Protein AF-0000000073406152 (afdb_homodimer)

Structure (mmCIF, N/CA/C/O backbone):
data_AF-0000000073406152-model_v1
#
loop_
_entity.id
_entity.type
_entity.pdbx_description
1 polymer 'Alcohol dehydrogenase'
#
loop_
_atom_site.group_PDB
_atom_site.id
_atom_site.type_symbol
_atom_site.label_atom_id
_atom_site.label_alt_id
_atom_site.label_comp_id
_atom_site.label_asym_id
_atom_site.label_entity_id
_atom_site.label_seq_id
_atom_site.pdbx_PDB_ins_code
_atom_site.Cartn_x
_atom_site.Cartn_y
_atom_site.Cartn_z
_atom_site.occupancy
_atom_site.B_iso_or_equiv
_atom_site.auth_seq_id
_atom_site.auth_comp_id
_atom_site.auth_asym_id
_atom_site.auth_atom_id
_atom_site.pdbx_PDB_model_num
ATOM 1 N N . MET A 1 1 ? -6.598 -43.438 -14.047 1 97.31 1 MET A N 1
ATOM 2 C CA . MET A 1 1 ? -5.398 -42.688 -14.422 1 97.31 1 MET A CA 1
ATOM 3 C C . MET A 1 1 ? -4.395 -42.656 -13.273 1 97.31 1 MET A C 1
ATOM 5 O O . MET A 1 1 ? -4.762 -42.875 -12.117 1 97.31 1 MET A O 1
ATOM 9 N N . LYS A 1 2 ? -3.135 -42.5 -13.609 1 98.44 2 LYS A N 1
ATOM 10 C CA . LYS A 1 2 ? -2.113 -42.344 -12.578 1 98.44 2 LYS A CA 1
ATOM 11 C C . LYS A 1 2 ? -2.129 -40.906 -12.016 1 98.44 2 LYS A C 1
ATOM 13 O O . LYS A 1 2 ? -2.311 -39.938 -12.758 1 98.44 2 LYS A O 1
ATOM 18 N N . ALA A 1 3 ? -1.96 -40.812 -10.703 1 98.69 3 ALA A N 1
ATOM 19 C CA . ALA A 1 3 ? -1.92 -39.5 -10.047 1 98.69 3 ALA A CA 1
ATOM 20 C C . ALA A 1 3 ? -1.21 -39.594 -8.695 1 98.69 3 ALA A C 1
ATOM 22 O O . ALA A 1 3 ? -0.933 -40.688 -8.203 1 98.69 3 ALA A O 1
ATOM 23 N N . LEU A 1 4 ? -0.793 -38.531 -8.172 1 98.69 4 LEU A N 1
ATOM 24 C CA . LEU A 1 4 ? -0.465 -38.344 -6.762 1 98.69 4 LEU A CA 1
ATOM 25 C C . LEU A 1 4 ? -1.686 -37.906 -5.969 1 98.69 4 LEU A C 1
ATOM 27 O O . LEU A 1 4 ? -2.348 -36.938 -6.344 1 98.69 4 LEU A O 1
ATOM 31 N N . PHE A 1 5 ? -2.029 -38.594 -4.957 1 98.62 5 PHE A N 1
ATOM 32 C CA . PHE A 1 5 ? -3.205 -38.188 -4.191 1 98.62 5 PHE A CA 1
ATOM 33 C C . PHE A 1 5 ? -3.064 -38.594 -2.73 1 98.62 5 PHE A C 1
ATOM 35 O O . PHE A 1 5 ? -2.193 -39.406 -2.389 1 98.62 5 PHE A O 1
ATOM 42 N N . PHE A 1 6 ? -3.779 -38 -1.855 1 98.5 6 PHE A N 1
ATOM 43 C CA . PHE A 1 6 ? -3.783 -38.281 -0.427 1 98.5 6 PHE A CA 1
ATOM 44 C C . PHE A 1 6 ? -5.195 -38.188 0.142 1 98.5 6 PHE A C 1
ATOM 46 O O . PHE A 1 6 ? -6.051 -37.5 -0.425 1 98.5 6 PHE A O 1
ATOM 53 N N . GLU A 1 7 ? -5.441 -38.875 1.197 1 97.75 7 GLU A N 1
ATOM 54 C CA . GLU A 1 7 ? -6.723 -38.875 1.892 1 97.75 7 GLU A CA 1
ATOM 55 C C . GLU A 1 7 ? -6.621 -38.125 3.223 1 97.75 7 GLU A C 1
ATOM 57 O O . GLU A 1 7 ? -7.633 -37.688 3.775 1 97.75 7 GLU A O 1
ATOM 62 N N . LYS A 1 8 ? -5.422 -38.125 3.691 1 97.75 8 LYS A N 1
ATOM 63 C CA . LYS A 1 8 ? -5.082 -37.406 4.922 1 97.75 8 LYS A CA 1
ATOM 64 C C . LYS A 1 8 ? -3.832 -36.562 4.738 1 97.75 8 LYS A C 1
ATOM 66 O O . LYS A 1 8 ? -2.877 -36.969 4.082 1 97.75 8 LYS A O 1
ATOM 71 N N . SER A 1 9 ? -3.877 -35.469 5.402 1 98 9 SER A N 1
ATOM 72 C CA . SER A 1 9 ? -2.74 -34.562 5.27 1 98 9 SER A CA 1
ATOM 73 C C . SER A 1 9 ? -1.444 -35.219 5.711 1 98 9 SER A C 1
ATOM 75 O O . SER A 1 9 ? -1.456 -36.094 6.574 1 98 9 SER A O 1
ATOM 77 N N . GLY A 1 10 ? -0.351 -34.688 5.125 1 98.19 10 GLY A N 1
ATOM 78 C CA . GLY A 1 10 ? 0.975 -35.188 5.438 1 98.19 10 GLY A CA 1
ATOM 79 C C . GLY A 1 10 ? 1.69 -35.781 4.234 1 98.19 10 GLY A C 1
ATOM 80 O O . GLY A 1 10 ? 1.137 -36.625 3.527 1 98.19 10 GLY A O 1
ATOM 81 N N . LEU A 1 11 ? 2.879 -35.438 4.09 1 97.5 11 LEU A N 1
ATOM 82 C CA . LEU A 1 11 ? 3.664 -35.844 2.936 1 97.5 11 LEU A CA 1
ATOM 83 C C . LEU A 1 11 ? 3.762 -37.375 2.885 1 97.5 11 LEU A C 1
ATOM 85 O O . LEU A 1 11 ? 3.76 -37.969 1.802 1 97.5 11 LEU A O 1
ATOM 89 N N . ASN A 1 12 ? 3.818 -37.969 4.008 1 97.19 12 ASN A N 1
ATOM 90 C CA . ASN A 1 12 ? 3.934 -39.406 4.078 1 97.19 12 ASN A CA 1
ATOM 91 C C . ASN A 1 12 ? 2.67 -40.094 3.57 1 97.19 12 ASN A C 1
ATOM 93 O O . ASN A 1 12 ? 2.693 -41.281 3.244 1 97.19 12 ASN A O 1
ATOM 97 N N . ASN A 1 13 ? 1.583 -39.406 3.531 1 98.06 13 ASN A N 1
ATOM 98 C CA . ASN A 1 13 ? 0.303 -39.969 3.104 1 98.06 13 ASN A CA 1
ATOM 99 C C . ASN A 1 13 ? 0.076 -39.75 1.608 1 98.06 13 ASN A C 1
ATOM 101 O O . ASN A 1 13 ? -0.92 -40.25 1.06 1 98.06 13 ASN A O 1
ATOM 105 N N . LEU A 1 14 ? 0.935 -39.031 0.969 1 98.31 14 LEU A N 1
ATOM 106 C CA . LEU A 1 14 ? 0.829 -38.844 -0.472 1 98.31 14 LEU A CA 1
ATOM 107 C C . LEU A 1 14 ? 1.196 -40.125 -1.224 1 98.31 14 LEU A C 1
ATOM 109 O O . LEU A 1 14 ? 2.293 -40.656 -1.047 1 98.31 14 LEU A O 1
ATOM 113 N N . LYS A 1 15 ? 0.321 -40.562 -2.043 1 97.38 15 LYS A N 1
ATOM 114 C CA . LYS A 1 15 ? 0.505 -41.844 -2.734 1 97.38 15 LYS A CA 1
ATOM 115 C C . LYS A 1 15 ? 0.462 -41.656 -4.246 1 97.38 15 LYS A C 1
ATOM 117 O O . LYS A 1 15 ? -0.242 -40.781 -4.754 1 97.38 15 LYS A O 1
ATOM 122 N N . PHE A 1 16 ? 1.221 -42.469 -4.879 1 98.19 16 PHE A N 1
ATOM 123 C CA . PHE A 1 16 ? 1.144 -42.625 -6.324 1 98.19 16 PHE A CA 1
ATOM 124 C C . PHE A 1 16 ? 0.333 -43.875 -6.691 1 98.19 16 PHE A C 1
ATOM 126 O O . PHE A 1 16 ? 0.602 -44.969 -6.191 1 98.19 16 PHE A O 1
ATOM 133 N N . GLY A 1 17 ? -0.627 -43.656 -7.574 1 98.06 17 GLY A N 1
ATOM 134 C CA . GLY A 1 17 ? -1.438 -44.812 -7.949 1 98.06 17 GLY A CA 1
ATOM 135 C C . GLY A 1 17 ? -2.545 -44.469 -8.93 1 98.06 17 GLY A C 1
ATOM 136 O O . GLY A 1 17 ? -2.51 -43.406 -9.57 1 98.06 17 GLY A O 1
ATOM 137 N N . ASP A 1 18 ? -3.42 -45.438 -9.023 1 98.12 18 ASP A N 1
ATOM 138 C CA . ASP A 1 18 ? -4.523 -45.281 -9.969 1 98.12 18 ASP A CA 1
ATOM 139 C C . ASP A 1 18 ? -5.719 -44.594 -9.312 1 98.12 18 ASP A C 1
ATOM 141 O O . ASP A 1 18 ? -6.066 -44.906 -8.172 1 98.12 18 ASP A O 1
ATOM 145 N N . ILE A 1 19 ? -6.246 -43.688 -9.922 1 96.62 19 ILE A N 1
ATOM 146 C CA . ILE A 1 19 ? -7.496 -43.062 -9.516 1 96.62 19 ILE A CA 1
ATOM 147 C C . ILE A 1 19 ? -8.406 -42.875 -10.727 1 96.62 19 ILE A C 1
ATOM 149 O O . ILE A 1 19 ? -7.953 -43 -11.867 1 96.62 19 ILE A O 1
ATOM 153 N N . LYS A 1 20 ? -9.672 -42.625 -10.484 1 95.88 20 LYS A N 1
ATOM 154 C CA . LYS A 1 20 ? -10.648 -42.469 -11.555 1 95.88 20 LYS A CA 1
ATOM 155 C C . LYS A 1 20 ? -10.312 -41.25 -12.43 1 95.88 20 LYS A C 1
ATOM 157 O O . LYS A 1 20 ? -9.969 -40.188 -11.922 1 95.88 20 LYS A O 1
ATOM 162 N N . GLU A 1 21 ? -10.32 -41.469 -13.711 1 96.56 21 GLU A N 1
ATOM 163 C CA . GLU A 1 21 ? -10.141 -40.375 -14.641 1 96.56 21 GLU A CA 1
ATOM 164 C C . GLU A 1 21 ? -11.273 -39.344 -14.516 1 96.56 21 GLU A C 1
ATOM 166 O O . GLU A 1 21 ? -12.438 -39.719 -14.352 1 96.56 21 GLU A O 1
ATOM 171 N N . PRO A 1 22 ? -10.969 -38.125 -14.633 1 97 22 PRO A N 1
ATOM 172 C CA . PRO A 1 22 ? -12.047 -37.125 -14.523 1 97 22 PRO A CA 1
ATOM 173 C C . PRO A 1 22 ? -12.953 -37.094 -15.75 1 97 22 PRO A C 1
ATOM 175 O O . PRO A 1 22 ? -12.516 -37.438 -16.859 1 97 22 PRO A O 1
ATOM 178 N N . GLU A 1 23 ? -14.141 -36.75 -15.484 1 96.19 23 GLU A N 1
ATOM 179 C CA . GLU A 1 23 ? -15.117 -36.531 -16.547 1 96.19 23 GLU A CA 1
ATOM 180 C C . GLU A 1 23 ? -15.25 -35.062 -16.891 1 96.19 23 GLU A C 1
ATOM 182 O O . GLU A 1 23 ? -14.93 -34.188 -16.078 1 96.19 23 GLU A O 1
ATOM 187 N N . ILE A 1 24 ? -15.68 -34.812 -18.109 1 97.81 24 ILE A N 1
ATOM 188 C CA . ILE A 1 24 ? -15.82 -33.406 -18.531 1 97.81 24 ILE A CA 1
ATOM 189 C C . ILE A 1 24 ? -17.281 -33.125 -18.891 1 97.81 24 ILE A C 1
ATOM 191 O O . ILE A 1 24 ? -17.969 -34 -19.422 1 97.81 24 ILE A O 1
ATOM 195 N N . GLY A 1 25 ? -17.719 -31.984 -18.5 1 98 25 GLY A N 1
ATOM 196 C CA . GLY A 1 25 ? -19.016 -31.484 -18.922 1 98 25 GLY A CA 1
ATOM 197 C C . GLY A 1 25 ? -18.969 -30.766 -20.266 1 98 25 GLY A C 1
ATOM 198 O O . GLY A 1 25 ? -17.938 -30.766 -20.938 1 98 25 GLY A O 1
ATOM 199 N N . ALA A 1 26 ? -20.062 -30.141 -20.625 1 98.5 26 ALA A N 1
ATOM 200 C CA . ALA A 1 26 ? -20.25 -29.562 -21.938 1 98.5 26 ALA A CA 1
ATOM 201 C C . ALA A 1 26 ? -19.312 -28.375 -22.156 1 98.5 26 ALA A C 1
ATOM 203 O O . ALA A 1 26 ? -19 -28.016 -23.297 1 98.5 26 ALA A O 1
ATOM 204 N N . HIS A 1 27 ? -18.859 -27.75 -21.125 1 98.5 27 HIS A N 1
ATOM 205 C CA . HIS A 1 27 ? -18.031 -26.547 -21.25 1 98.5 27 HIS A CA 1
ATOM 206 C C . HIS A 1 27 ? -16.609 -26.797 -20.734 1 98.5 27 HIS A C 1
ATOM 208 O O . HIS A 1 27 ? -15.859 -25.844 -20.5 1 98.5 27 HIS A O 1
ATOM 214 N N . ASP A 1 28 ? -16.25 -28.047 -20.547 1 98.69 28 ASP A N 1
ATOM 215 C CA . ASP A 1 28 ? -14.961 -28.438 -19.984 1 98.69 28 ASP A CA 1
ATOM 216 C C . ASP A 1 28 ? -14.039 -29.016 -21.047 1 98.69 28 ASP A C 1
ATOM 218 O O . ASP A 1 28 ? -14.492 -29.375 -22.141 1 98.69 28 ASP A O 1
ATOM 222 N N . VAL A 1 29 ? -12.82 -29.062 -20.703 1 98.88 29 VAL A N 1
ATOM 223 C CA . VAL A 1 29 ? -11.82 -29.734 -21.516 1 98.88 29 VAL A CA 1
ATOM 224 C C . VAL A 1 29 ? -11.062 -30.766 -20.672 1 98.88 29 VAL A C 1
ATOM 226 O O . VAL A 1 29 ? -10.969 -30.609 -19.438 1 98.88 29 VAL A O 1
ATOM 229 N N . LEU A 1 30 ? -10.586 -31.734 -21.297 1 98.81 30 LEU A N 1
ATOM 230 C CA . LEU A 1 30 ? -9.68 -32.688 -20.688 1 98.81 30 LEU A CA 1
ATOM 231 C C . LEU A 1 30 ? -8.258 -32.5 -21.188 1 98.81 30 LEU A C 1
ATOM 233 O O . LEU A 1 30 ? -8.023 -32.469 -22.406 1 98.81 30 LEU A O 1
ATOM 237 N N . ILE A 1 31 ? -7.395 -32.344 -20.297 1 98.88 31 ILE A N 1
ATOM 238 C CA . ILE A 1 31 ? -5.996 -32.094 -20.625 1 98.88 31 ILE A CA 1
ATOM 239 C C . ILE A 1 31 ? -5.156 -33.312 -20.266 1 98.88 31 ILE A C 1
ATOM 241 O O . ILE A 1 31 ? -5.301 -33.875 -19.172 1 98.88 31 ILE A O 1
ATOM 245 N N . ARG A 1 32 ? -4.367 -33.812 -21.156 1 98.88 32 ARG A N 1
ATOM 246 C CA . ARG A 1 32 ? -3.246 -34.688 -20.797 1 98.88 32 ARG A CA 1
ATOM 247 C C . ARG A 1 32 ? -2.078 -33.844 -20.266 1 98.88 32 ARG A C 1
ATOM 249 O O . ARG A 1 32 ? -1.429 -33.125 -21.016 1 98.88 32 ARG A O 1
ATOM 256 N N . VAL A 1 33 ? -1.885 -33.938 -18.969 1 98.94 33 VAL A N 1
ATOM 257 C CA . VAL A 1 33 ? -0.863 -33.094 -18.344 1 98.94 33 VAL A CA 1
ATOM 258 C C . VAL A 1 33 ? 0.522 -33.562 -18.797 1 98.94 33 VAL A C 1
ATOM 260 O O . VAL A 1 33 ? 0.847 -34.75 -18.734 1 98.94 33 VAL A O 1
ATOM 263 N N . LYS A 1 34 ? 1.25 -32.625 -19.312 1 98.81 34 LYS A N 1
ATOM 264 C CA . LYS A 1 34 ? 2.609 -32.938 -19.766 1 98.81 34 LYS A CA 1
ATOM 265 C C . LYS A 1 34 ? 3.625 -32.625 -18.656 1 98.81 34 LYS A C 1
ATOM 267 O O . LYS A 1 34 ? 4.516 -33.438 -18.391 1 98.81 34 LYS A O 1
ATOM 272 N N . MET A 1 35 ? 3.5 -31.516 -18.062 1 98.75 35 MET A N 1
ATOM 273 C CA . MET A 1 35 ? 4.418 -31.047 -17.016 1 98.75 35 MET A CA 1
ATOM 274 C C . MET A 1 35 ? 3.699 -30.156 -16.016 1 98.75 35 MET A C 1
ATOM 276 O O . MET A 1 35 ? 2.76 -29.438 -16.375 1 98.75 35 MET A O 1
ATOM 280 N N . ALA A 1 36 ? 4.098 -30.266 -14.781 1 98.56 36 ALA A N 1
ATOM 281 C CA . ALA A 1 36 ? 3.594 -29.422 -13.711 1 98.56 36 ALA A CA 1
ATOM 282 C C . ALA A 1 36 ? 4.742 -28.812 -12.898 1 98.56 36 ALA A C 1
ATOM 284 O O . ALA A 1 36 ? 5.758 -29.484 -12.672 1 98.56 36 ALA A O 1
ATOM 285 N N . GLY A 1 37 ? 4.609 -27.547 -12.609 1 98.12 37 GLY A N 1
ATOM 286 C CA . GLY A 1 37 ? 5.535 -26.984 -11.648 1 98.12 37 GLY A CA 1
ATOM 287 C C . GLY A 1 37 ? 5.23 -27.375 -10.219 1 98.12 37 GLY A C 1
ATOM 288 O O . GLY A 1 37 ? 4.105 -27.766 -9.898 1 98.12 37 GLY A O 1
ATOM 289 N N . VAL A 1 38 ? 6.266 -27.375 -9.414 1 98.44 38 VAL A N 1
ATOM 290 C CA . VAL A 1 38 ? 6.102 -27.609 -7.98 1 98.44 38 VAL A CA 1
ATOM 291 C C . VAL A 1 38 ? 6.293 -26.312 -7.211 1 98.44 38 VAL A C 1
ATOM 293 O O . VAL A 1 38 ? 7.336 -25.656 -7.328 1 98.44 38 VAL A O 1
ATOM 296 N N . ASN A 1 39 ? 5.316 -25.922 -6.469 1 97.5 39 ASN A N 1
ATOM 297 C CA . ASN A 1 39 ? 5.332 -24.672 -5.723 1 97.5 39 ASN A CA 1
ATOM 298 C C . ASN A 1 39 ? 5.164 -24.906 -4.223 1 97.5 39 ASN A C 1
ATOM 300 O O . ASN A 1 39 ? 4.684 -25.969 -3.811 1 97.5 39 ASN A O 1
ATOM 304 N N . PRO A 1 40 ? 5.52 -23.906 -3.4 1 96.12 40 PRO A N 1
ATOM 305 C CA . PRO A 1 40 ? 5.281 -24.031 -1.961 1 96.12 40 PRO A CA 1
ATOM 306 C C . PRO A 1 40 ? 3.816 -24.312 -1.628 1 96.12 40 PRO A C 1
ATOM 308 O O . PRO A 1 40 ? 3.529 -25.078 -0.703 1 96.12 40 PRO A O 1
ATOM 311 N N . ILE A 1 41 ? 2.889 -23.75 -2.354 1 96.31 41 ILE A N 1
ATOM 312 C CA . ILE A 1 41 ? 1.474 -23.984 -2.09 1 96.31 41 ILE A CA 1
ATOM 313 C C . ILE A 1 41 ? 1.163 -25.484 -2.223 1 96.31 41 ILE A C 1
ATOM 315 O O . ILE A 1 41 ? 0.324 -26.016 -1.492 1 96.31 41 ILE A O 1
ATOM 319 N N . ASP A 1 42 ? 1.817 -26.188 -3.107 1 98.25 42 ASP A N 1
ATOM 320 C CA . ASP A 1 42 ? 1.599 -27.625 -3.277 1 98.25 42 ASP A CA 1
ATOM 321 C C . ASP A 1 42 ? 2.018 -28.391 -2.029 1 98.25 42 ASP A C 1
ATOM 323 O O . ASP A 1 42 ? 1.313 -29.312 -1.594 1 98.25 42 ASP A O 1
ATOM 327 N N . TYR A 1 43 ? 3.193 -28 -1.513 1 97.44 43 TYR A N 1
ATOM 328 C CA . TYR A 1 43 ? 3.684 -28.609 -0.286 1 97.44 43 TYR A CA 1
ATOM 329 C C . TYR A 1 43 ? 2.699 -28.406 0.86 1 97.44 43 TYR A C 1
ATOM 331 O O . TYR A 1 43 ? 2.346 -29.359 1.562 1 97.44 43 TYR A O 1
ATOM 339 N N . PHE A 1 44 ? 2.219 -27.203 1.011 1 96.69 44 PHE A N 1
ATOM 340 C CA . PHE A 1 44 ? 1.357 -26.875 2.141 1 96.69 44 PHE A CA 1
ATOM 341 C C . PHE A 1 44 ? -0.024 -27.5 1.969 1 96.69 44 PHE A C 1
ATOM 343 O O . PHE A 1 44 ? -0.675 -27.859 2.951 1 96.69 44 PHE A O 1
ATOM 350 N N . VAL A 1 45 ? -0.498 -27.641 0.753 1 98 45 VAL A N 1
ATOM 351 C CA . VAL A 1 45 ? -1.74 -28.344 0.464 1 98 45 VAL A CA 1
ATOM 352 C C . VAL A 1 45 ? -1.662 -29.766 1.011 1 98 45 VAL A C 1
ATOM 354 O O . VAL A 1 45 ? -2.572 -30.219 1.71 1 98 45 VAL A O 1
ATOM 357 N N . VAL A 1 46 ? -0.597 -30.438 0.743 1 98.56 46 VAL A N 1
ATOM 358 C CA . VAL A 1 46 ? -0.438 -31.812 1.177 1 98.56 46 VAL A CA 1
ATOM 359 C C . VAL A 1 46 ? -0.238 -31.859 2.689 1 98.56 46 VAL A C 1
ATOM 361 O O . VAL A 1 46 ? -0.765 -32.75 3.365 1 98.56 46 VAL A O 1
ATOM 364 N N . GLU A 1 47 ? 0.469 -30.875 3.186 1 97.12 47 GLU A N 1
ATOM 365 C CA . GLU A 1 47 ? 0.883 -30.922 4.586 1 97.12 47 GLU A CA 1
ATOM 366 C C . GLU A 1 47 ? -0.252 -30.484 5.508 1 97.12 47 GLU A C 1
ATOM 368 O O . GLU A 1 47 ? -0.35 -30.969 6.641 1 97.12 47 GLU A O 1
ATOM 373 N N . GLY A 1 48 ? -1.073 -29.5 4.996 1 96.25 48 GLY A N 1
ATOM 374 C CA . GLY A 1 48 ? -1.972 -29.156 6.082 1 96.25 48 GLY A CA 1
ATOM 375 C C . GLY A 1 48 ? -3.076 -28.203 5.664 1 96.25 48 GLY A C 1
ATOM 376 O O . GLY A 1 48 ? -4.012 -27.953 6.426 1 96.25 48 GLY A O 1
ATOM 377 N N . ILE A 1 49 ? -3.062 -27.547 4.523 1 95.56 49 ILE A N 1
ATOM 378 C CA . ILE A 1 49 ? -4.16 -26.703 4.078 1 95.56 49 ILE A CA 1
ATOM 379 C C . ILE A 1 49 ? -5.426 -27.547 3.906 1 95.56 49 ILE A C 1
ATOM 381 O O . ILE A 1 49 ? -5.391 -28.609 3.303 1 95.56 49 ILE A O 1
ATOM 385 N N . PRO A 1 50 ? -6.508 -27.141 4.539 1 97.5 50 PRO A N 1
ATOM 386 C CA . PRO A 1 50 ? -7.75 -27.875 4.273 1 97.5 50 PRO A CA 1
ATOM 387 C C . PRO A 1 50 ? -8.109 -27.906 2.791 1 97.5 50 PRO A C 1
ATOM 389 O O . PRO A 1 50 ? -8.07 -26.859 2.121 1 97.5 50 PRO A O 1
ATOM 392 N N . VAL A 1 51 ? -8.453 -29.078 2.297 1 98.25 51 VAL A N 1
ATOM 393 C CA . VAL A 1 51 ? -8.688 -29.219 0.864 1 98.25 51 VAL A CA 1
ATOM 394 C C . VAL A 1 51 ? -9.969 -30.016 0.628 1 98.25 51 VAL A C 1
ATOM 396 O O . VAL A 1 51 ? -10.438 -30.734 1.523 1 98.25 51 VAL A O 1
ATOM 399 N N . LYS A 1 52 ? -10.609 -29.828 -0.411 1 97.44 52 LYS A N 1
ATOM 400 C CA . LYS A 1 52 ? -11.68 -30.656 -0.947 1 97.44 52 LYS A CA 1
ATOM 401 C C . LYS A 1 52 ? -11.562 -30.797 -2.463 1 97.44 52 LYS A C 1
ATOM 403 O O . LYS A 1 52 ? -11.086 -29.891 -3.141 1 97.44 52 LYS A O 1
ATOM 408 N N . PRO A 1 53 ? -11.938 -31.938 -3.053 1 97.44 53 PRO A N 1
ATOM 409 C CA . PRO A 1 53 ? -12.461 -33.156 -2.418 1 97.44 53 PRO A CA 1
ATOM 410 C C . PRO A 1 53 ? -11.359 -34.062 -1.906 1 97.44 53 PRO A C 1
ATOM 412 O O . PRO A 1 53 ? -10.172 -33.812 -2.125 1 97.44 53 PRO A O 1
ATOM 415 N N . LEU A 1 54 ? -11.75 -35.156 -1.226 1 97.12 54 LEU A N 1
ATOM 416 C CA . LEU A 1 54 ? -10.867 -36.25 -0.877 1 97.12 54 LEU A CA 1
ATOM 417 C C . LEU A 1 54 ? -11.312 -37.531 -1.563 1 97.12 54 LEU A C 1
ATOM 419 O O . LEU A 1 54 ? -12.516 -37.812 -1.683 1 97.12 54 LEU A O 1
ATOM 423 N N . PRO A 1 55 ? -10.469 -38.438 -1.923 1 97.81 55 PRO A N 1
ATOM 424 C CA . PRO A 1 55 ? -9.023 -38.219 -1.976 1 97.81 55 PRO A CA 1
ATOM 425 C C . PRO A 1 55 ? -8.656 -37 -2.828 1 97.81 55 PRO A C 1
ATOM 427 O O . PRO A 1 55 ? -9.391 -36.656 -3.754 1 97.81 55 PRO A O 1
ATOM 430 N N . HIS A 1 56 ? -7.516 -36.375 -2.455 1 98.62 56 HIS A N 1
ATOM 431 C CA . HIS A 1 56 ? -7.16 -35.094 -3.053 1 98.62 56 HIS A CA 1
ATOM 432 C C . HIS A 1 56 ? -5.898 -35.188 -3.898 1 98.62 56 HIS A C 1
ATOM 434 O O . HIS A 1 56 ? -4.918 -35.812 -3.479 1 98.62 56 HIS A O 1
ATOM 440 N N . ILE A 1 57 ? -5.949 -34.594 -5.109 1 98.81 57 ILE A N 1
ATOM 441 C CA . ILE A 1 57 ? -4.793 -34.5 -5.992 1 98.81 57 ILE A CA 1
ATOM 442 C C . ILE A 1 57 ? -4.211 -33.094 -5.918 1 98.81 57 ILE A C 1
ATOM 444 O O . ILE A 1 57 ? -4.871 -32.125 -6.297 1 98.81 57 ILE A O 1
ATOM 448 N N . PRO A 1 58 ? -2.955 -32.906 -5.414 1 98.69 58 PRO A N 1
ATOM 449 C CA . PRO A 1 58 ? -2.322 -31.578 -5.402 1 98.69 58 PRO A CA 1
ATOM 450 C C . PRO A 1 58 ? -1.785 -31.156 -6.773 1 98.69 58 PRO A C 1
ATOM 452 O O . PRO A 1 58 ? -1.928 -31.906 -7.742 1 98.69 58 PRO A O 1
ATOM 455 N N . GLY A 1 59 ? -1.214 -29.969 -6.855 1 98.69 59 GLY A N 1
ATOM 456 C CA . GLY A 1 59 ? -0.608 -29.438 -8.07 1 98.69 59 GLY A CA 1
ATOM 457 C C . GLY A 1 59 ? -1.354 -28.25 -8.648 1 98.69 59 GLY A C 1
ATOM 458 O O . GLY A 1 59 ? -2.305 -28.422 -9.414 1 98.69 59 GLY A O 1
ATOM 459 N N . ALA A 1 60 ? -0.842 -27.078 -8.461 1 98.44 60 ALA A N 1
ATOM 460 C CA . ALA A 1 60 ? -1.582 -25.859 -8.805 1 98.44 60 ALA A CA 1
ATOM 461 C C . ALA A 1 60 ? -1.118 -25.297 -10.141 1 98.44 60 ALA A C 1
ATOM 463 O O . ALA A 1 60 ? -1.745 -24.391 -10.688 1 98.44 60 ALA A O 1
ATOM 464 N N . GLU A 1 61 ? -0.105 -25.766 -10.641 1 98.19 61 GLU A N 1
ATOM 465 C CA . GLU A 1 61 ? 0.527 -25.219 -11.844 1 98.19 61 GLU A CA 1
ATOM 466 C C . GLU A 1 61 ? 0.606 -26.266 -12.953 1 98.19 61 GLU A C 1
ATOM 468 O O . GLU A 1 61 ? 1.412 -27.188 -12.875 1 98.19 61 GLU A O 1
ATOM 473 N N . ILE A 1 62 ? -0.209 -26.062 -14.078 1 98.62 62 ILE A N 1
ATOM 474 C CA . ILE A 1 62 ? -0.481 -27.172 -14.992 1 98.62 62 ILE A CA 1
ATOM 475 C C . ILE A 1 62 ? -0.208 -26.719 -16.438 1 98.62 62 ILE A C 1
ATOM 477 O O . ILE A 1 62 ? -0.667 -25.656 -16.859 1 98.62 62 ILE A O 1
ATOM 481 N N . TYR A 1 63 ? 0.538 -27.469 -17.172 1 98.81 63 TYR A N 1
ATOM 482 C CA . TYR A 1 63 ? 0.759 -27.391 -18.625 1 98.81 63 TYR A CA 1
ATOM 483 C C . TYR A 1 63 ? 0.476 -28.719 -19.297 1 98.81 63 TYR A C 1
ATOM 485 O O . TYR A 1 63 ? 0.849 -29.781 -18.766 1 98.81 63 TYR A O 1
ATOM 493 N N . GLY A 1 64 ? -0.234 -28.719 -20.422 1 98.88 64 GLY A N 1
ATOM 494 C CA . GLY A 1 64 ? -0.516 -29.984 -21.094 1 98.88 64 GLY A CA 1
ATOM 495 C C . GLY A 1 64 ? -1.143 -29.797 -22.469 1 98.88 64 GLY A C 1
ATOM 496 O O . GLY A 1 64 ? -0.986 -28.734 -23.078 1 98.88 64 GLY A O 1
ATOM 497 N N . GLU A 1 65 ? -1.698 -30.891 -22.891 1 98.88 65 GLU A N 1
ATOM 498 C CA . GLU A 1 65 ? -2.316 -30.938 -24.203 1 98.88 65 GLU A CA 1
ATOM 499 C C . GLU A 1 65 ? -3.789 -31.328 -24.109 1 98.88 65 GLU A C 1
ATOM 501 O O . GLU A 1 65 ? -4.148 -32.25 -23.375 1 98.88 65 GLU A O 1
ATOM 506 N N . ILE A 1 66 ? -4.633 -30.578 -24.922 1 98.88 66 ILE A N 1
ATOM 507 C CA . ILE A 1 66 ? -6.051 -30.922 -24.953 1 98.88 66 ILE A CA 1
ATOM 508 C C . ILE A 1 66 ? -6.23 -32.312 -25.609 1 98.88 66 ILE A C 1
ATOM 510 O O . ILE A 1 66 ? -5.672 -32.562 -26.672 1 98.88 66 ILE A O 1
ATOM 514 N N . VAL A 1 67 ? -7.008 -33.156 -24.969 1 98.69 67 VAL A N 1
ATOM 515 C CA . VAL A 1 67 ? -7.238 -34.469 -25.578 1 98.69 67 VAL A CA 1
ATOM 516 C C . VAL A 1 67 ? -8.727 -34.656 -25.859 1 98.69 67 VAL A C 1
ATOM 518 O O . VAL A 1 67 ? -9.109 -35.469 -26.719 1 98.69 67 VAL A O 1
ATOM 521 N N . LYS A 1 68 ? -9.586 -34.031 -25.078 1 98.69 68 LYS A N 1
ATOM 522 C CA . LYS A 1 68 ? -11.031 -34.031 -25.266 1 98.69 68 LYS A CA 1
ATOM 523 C C . LYS A 1 68 ? -11.656 -32.688 -24.906 1 98.69 68 LYS A C 1
ATOM 525 O O . LYS A 1 68 ? -11.156 -31.984 -24.031 1 98.69 68 LYS A O 1
ATOM 530 N N . VAL A 1 69 ? -12.719 -32.312 -25.641 1 98.75 69 VAL A N 1
ATOM 531 C CA . VAL A 1 69 ? -13.438 -31.094 -25.344 1 98.75 69 VAL A CA 1
ATOM 532 C C . VAL A 1 69 ? -14.93 -31.375 -25.219 1 98.75 69 VAL A C 1
ATOM 534 O O . VAL A 1 69 ? -15.453 -32.281 -25.875 1 98.75 69 VAL A O 1
ATOM 537 N N . GLY A 1 70 ? -15.57 -30.625 -24.344 1 98.56 70 GLY A N 1
ATOM 538 C CA . GLY A 1 70 ? -17.016 -30.703 -24.266 1 98.56 70 GLY A CA 1
ATOM 539 C C . GLY A 1 70 ? -17.719 -30.156 -25.5 1 98.56 70 GLY A C 1
ATOM 540 O O . GLY A 1 70 ? -17.109 -29.438 -26.297 1 98.56 70 GLY A O 1
ATOM 541 N N . GLU A 1 71 ? -19 -30.375 -25.547 1 98.19 71 GLU A N 1
ATOM 542 C CA . GLU A 1 71 ? -19.797 -30.109 -26.75 1 98.19 71 GLU A CA 1
ATOM 543 C C . GLU A 1 71 ? -19.859 -28.609 -27.031 1 98.19 71 GLU A C 1
ATOM 545 O O . GLU A 1 71 ? -19.969 -28.188 -28.188 1 98.19 71 GLU A O 1
ATOM 550 N N . HIS A 1 72 ? -19.688 -27.75 -26.047 1 98.44 72 HIS A N 1
ATOM 551 C CA . HIS A 1 72 ? -19.891 -26.312 -26.234 1 98.44 72 HIS A CA 1
ATOM 552 C C . HIS A 1 72 ? -18.547 -25.578 -26.25 1 98.44 72 HIS A C 1
ATOM 554 O O . HIS A 1 72 ? -18.516 -24.344 -26.344 1 98.44 72 HIS A O 1
ATOM 560 N N . VAL A 1 73 ? -17.469 -26.297 -26.188 1 98.56 73 VAL A N 1
ATOM 561 C CA . VAL A 1 73 ? -16.141 -25.688 -26.203 1 98.56 73 VAL A CA 1
ATOM 562 C C . VAL A 1 73 ? -15.797 -25.25 -27.625 1 98.56 73 VAL A C 1
ATOM 564 O O . VAL A 1 73 ? -16 -26 -28.578 1 98.56 73 VAL A O 1
ATOM 567 N N . LYS A 1 74 ? -15.266 -23.984 -27.75 1 96.88 74 LYS A N 1
ATOM 568 C CA . LYS A 1 74 ? -14.992 -23.453 -29.078 1 96.88 74 LYS A CA 1
ATOM 569 C C . LYS A 1 74 ? -13.57 -22.906 -29.172 1 96.88 74 LYS A C 1
ATOM 571 O O . LYS A 1 74 ? -13.008 -22.797 -30.266 1 96.88 74 LYS A O 1
ATOM 576 N N . SER A 1 75 ? -12.977 -22.594 -28.109 1 97.06 75 SER A N 1
ATOM 577 C CA . SER A 1 75 ? -11.742 -21.812 -28.109 1 97.06 75 SER A CA 1
ATOM 578 C C . SER A 1 75 ? -10.516 -22.703 -28.297 1 97.06 75 SER A C 1
ATOM 580 O O . SER A 1 75 ? -9.445 -22.219 -28.656 1 97.06 75 SER A O 1
ATOM 582 N N . VAL A 1 76 ? -10.656 -24.047 -28.062 1 98.62 76 VAL A N 1
ATOM 583 C CA . VAL A 1 76 ? -9.539 -25 -28.172 1 98.62 76 VAL A CA 1
ATOM 584 C C . VAL A 1 76 ? -10.023 -26.297 -28.797 1 98.62 76 VAL A C 1
ATOM 586 O O . VAL A 1 76 ? -11.227 -26.547 -28.875 1 98.62 76 VAL A O 1
ATOM 589 N N . LYS A 1 77 ? -9.078 -27.141 -29.188 1 98.56 77 LYS A N 1
ATOM 590 C CA . LYS A 1 77 ? -9.336 -28.453 -29.75 1 98.56 77 LYS A CA 1
ATOM 591 C C . LYS A 1 77 ? -8.242 -29.438 -29.375 1 98.56 77 LYS A C 1
ATOM 593 O O . LYS A 1 77 ? -7.145 -29.047 -28.969 1 98.56 77 LYS A O 1
ATOM 598 N N . PRO A 1 78 ? -8.594 -30.75 -29.484 1 98.75 78 PRO A N 1
ATOM 599 C CA . PRO A 1 78 ? -7.562 -31.75 -29.219 1 98.75 78 PRO A CA 1
ATOM 600 C C . PRO A 1 78 ? -6.27 -31.484 -29.984 1 98.75 78 PRO A C 1
ATOM 602 O O . PRO A 1 78 ? -6.305 -31.141 -31.156 1 98.75 78 PRO A O 1
ATOM 605 N N . GLY A 1 79 ? -5.191 -31.562 -29.297 1 98.75 79 GLY A N 1
ATOM 606 C CA . GLY A 1 79 ? -3.893 -31.297 -29.906 1 98.75 79 GLY A CA 1
ATOM 607 C C . GLY A 1 79 ? -3.297 -29.969 -29.469 1 98.75 79 GLY A C 1
ATOM 608 O O . GLY A 1 79 ? -2.084 -29.766 -29.562 1 98.75 79 GLY A O 1
ATOM 609 N N . ASP A 1 80 ? -4.129 -29.031 -29.047 1 98.81 80 ASP A N 1
ATOM 610 C CA . ASP A 1 80 ? -3.641 -27.734 -28.594 1 98.81 80 ASP A CA 1
ATOM 611 C C . ASP A 1 80 ? -2.854 -27.859 -27.281 1 98.81 80 ASP A C 1
ATOM 613 O O . ASP A 1 80 ? -3.279 -28.562 -26.359 1 98.81 80 ASP A O 1
ATOM 617 N N . LYS A 1 81 ? -1.66 -27.25 -27.203 1 98.81 81 LYS A N 1
ATOM 618 C CA . LYS A 1 81 ? -0.926 -27.094 -25.953 1 98.81 81 LYS A CA 1
ATOM 619 C C . LYS A 1 81 ? -1.46 -25.922 -25.141 1 98.81 81 LYS A C 1
ATOM 621 O O . LYS A 1 81 ? -1.664 -24.828 -25.672 1 98.81 81 LYS A O 1
ATOM 626 N N . VAL A 1 82 ? -1.702 -26.172 -23.812 1 98.94 82 VAL A N 1
ATOM 627 C CA . VAL A 1 82 ? -2.379 -25.141 -23.031 1 98.94 82 VAL A CA 1
ATOM 628 C C . VAL A 1 82 ? -1.785 -25.094 -21.625 1 98.94 82 VAL A C 1
ATOM 630 O O . VAL A 1 82 ? -1.192 -26.062 -21.156 1 98.94 82 VAL A O 1
ATOM 633 N N . VAL A 1 83 ? -1.856 -23.922 -21.047 1 98.94 83 VAL A N 1
ATOM 634 C CA . VAL A 1 83 ? -1.656 -23.734 -19.609 1 98.94 83 VAL A CA 1
ATOM 635 C C . VAL A 1 83 ? -2.988 -23.406 -18.938 1 98.94 83 VAL A C 1
ATOM 637 O O . VAL A 1 83 ? -3.926 -22.953 -19.609 1 98.94 83 VAL A O 1
ATOM 640 N N . VAL A 1 84 ? -3.053 -23.656 -17.641 1 98.88 84 VAL A N 1
ATOM 641 C CA . VAL A 1 84 ? -4.309 -23.516 -16.906 1 98.88 84 VAL A CA 1
ATOM 642 C C . VAL A 1 84 ? -4.227 -22.312 -15.969 1 98.88 84 VAL A C 1
ATOM 644 O O . VAL A 1 84 ? -3.322 -22.234 -15.133 1 98.88 84 VAL A O 1
ATOM 647 N N . TYR A 1 85 ? -5.113 -21.359 -16.141 1 98.88 85 TYR A N 1
ATOM 648 C CA . TYR A 1 85 ? -5.309 -20.344 -15.109 1 98.88 85 TYR A CA 1
ATOM 649 C C . TYR A 1 85 ? -5.785 -20.984 -13.805 1 98.88 85 TYR A C 1
ATOM 651 O O . TYR A 1 85 ? -6.852 -21.609 -13.766 1 98.88 85 TYR A O 1
ATOM 659 N N . ASN A 1 86 ? -5.125 -20.875 -12.742 1 98.06 86 ASN A N 1
ATOM 660 C CA . ASN A 1 86 ? -5.242 -21.766 -11.594 1 98.06 86 ASN A CA 1
ATOM 661 C C . ASN A 1 86 ? -6.23 -21.234 -10.562 1 98.06 86 ASN A C 1
ATOM 663 O O . ASN A 1 86 ? -6.066 -21.453 -9.359 1 98.06 86 ASN A O 1
ATOM 667 N N . ARG A 1 87 ? -7.199 -20.453 -10.984 1 98.69 87 ARG A N 1
ATOM 668 C CA . ARG A 1 87 ? -8.242 -19.969 -10.078 1 98.69 87 ARG A CA 1
ATOM 669 C C . ARG A 1 87 ? -9.617 -20.422 -10.547 1 98.69 87 ARG A C 1
ATOM 671 O O . ARG A 1 87 ? -9.922 -20.391 -11.742 1 98.69 87 ARG A O 1
ATOM 678 N N . VAL A 1 88 ? -10.398 -20.875 -9.586 1 98.56 88 VAL A N 1
ATOM 679 C CA . VAL A 1 88 ? -11.828 -21.031 -9.805 1 98.56 88 VAL A CA 1
ATOM 680 C C . VAL A 1 88 ? -12.516 -19.672 -9.633 1 98.56 88 VAL A C 1
ATOM 682 O O . VAL A 1 88 ? -12.227 -18.938 -8.688 1 98.56 88 VAL A O 1
ATOM 685 N N . PHE A 1 89 ? -13.422 -19.312 -10.562 1 98.69 89 PHE A N 1
ATOM 686 C CA . PHE A 1 89 ? -14.094 -18.031 -10.484 1 98.69 89 PHE A CA 1
ATOM 687 C C . PHE A 1 89 ? -15.484 -18.109 -11.102 1 98.69 89 PHE A C 1
ATOM 689 O O . PHE A 1 89 ? -15.734 -18.922 -11.984 1 98.69 89 PHE A O 1
ATOM 696 N N . ASP A 1 90 ? -16.406 -17.25 -10.695 1 98.12 90 ASP A N 1
ATOM 697 C CA . ASP A 1 90 ? -17.797 -17.328 -11.117 1 98.12 90 ASP A CA 1
ATOM 698 C C . ASP A 1 90 ? -18.047 -16.469 -12.359 1 98.12 90 ASP A C 1
ATOM 700 O O . ASP A 1 90 ? -18.984 -16.719 -13.117 1 98.12 90 ASP A O 1
ATOM 704 N N . GLY A 1 91 ? -17.281 -15.461 -12.547 1 97.88 91 GLY A N 1
ATOM 705 C CA . GLY A 1 91 ? -17.422 -14.609 -13.719 1 97.88 91 GLY A CA 1
ATOM 706 C C . GLY A 1 91 ? -18.484 -13.539 -13.562 1 97.88 91 GLY A C 1
ATOM 707 O O . GLY A 1 91 ? -18.688 -12.719 -14.461 1 97.88 91 GLY A O 1
ATOM 708 N N . GLU A 1 92 ? -19.094 -13.461 -12.352 1 97.94 92 GLU A N 1
ATOM 709 C CA . GLU A 1 92 ? -20.25 -12.562 -12.25 1 97.94 92 GLU A CA 1
ATOM 710 C C . GLU A 1 92 ? -20.141 -11.656 -11.023 1 97.94 92 GLU A C 1
ATOM 712 O O . GLU A 1 92 ? -20.875 -10.68 -10.906 1 97.94 92 GLU A O 1
ATOM 717 N N . CYS A 1 93 ? -19.297 -11.977 -10.078 1 97.25 93 CYS A N 1
ATOM 718 C CA . CYS A 1 93 ? -19.156 -11.117 -8.906 1 97.25 93 CYS A CA 1
ATOM 719 C C . CYS A 1 93 ? -18.406 -9.836 -9.258 1 97.25 93 CYS A C 1
ATOM 721 O O . CYS A 1 93 ? -17.875 -9.703 -10.367 1 97.25 93 CYS A O 1
ATOM 723 N N . ASP A 1 94 ? -18.281 -8.891 -8.336 1 96.31 94 ASP A N 1
ATOM 724 C CA . ASP A 1 94 ? -17.688 -7.582 -8.578 1 96.31 94 ASP A CA 1
ATOM 725 C C . ASP A 1 94 ? -16.219 -7.715 -8.984 1 96.31 94 ASP A C 1
ATOM 727 O O . ASP A 1 94 ? -15.758 -7.012 -9.883 1 96.31 94 ASP A O 1
ATOM 731 N N . PHE A 1 95 ? -15.516 -8.641 -8.438 1 98.12 95 PHE A N 1
ATOM 732 C CA . PHE A 1 95 ? -14.102 -8.805 -8.742 1 98.12 95 PHE A CA 1
ATOM 733 C C . PHE A 1 95 ? -13.914 -9.461 -10.109 1 98.12 95 PHE A C 1
ATOM 735 O O . PHE A 1 95 ? -13.039 -9.062 -10.883 1 98.12 95 PHE A O 1
ATOM 742 N N . CYS A 1 96 ? -14.719 -10.422 -10.406 1 98.38 96 CYS A N 1
ATOM 743 C CA . CYS A 1 96 ? -14.641 -11.047 -11.727 1 98.38 96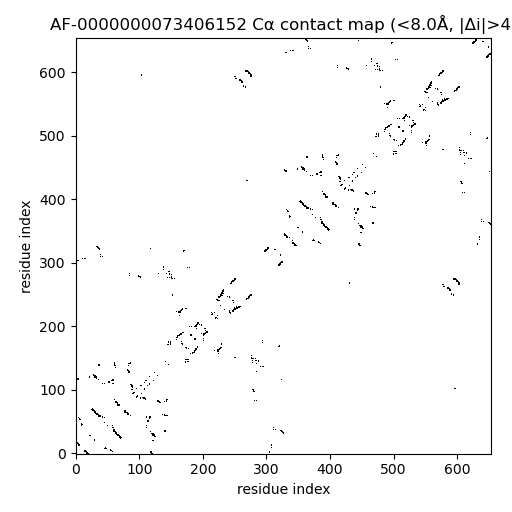 CYS A CA 1
ATOM 744 C C . CYS A 1 96 ? -14.969 -10.039 -12.82 1 98.38 96 CYS A C 1
ATOM 746 O O . CYS A 1 96 ? -14.281 -9.984 -13.844 1 98.38 96 CYS A O 1
ATOM 748 N N . LEU A 1 97 ? -15.969 -9.211 -12.57 1 97.75 97 LEU A N 1
ATOM 749 C CA . LEU A 1 97 ? -16.375 -8.227 -13.562 1 97.75 97 LEU A CA 1
ATOM 750 C C . LEU A 1 97 ? -15.305 -7.156 -13.75 1 97.75 97 LEU A C 1
ATOM 752 O O . LEU A 1 97 ? -15.258 -6.496 -14.789 1 97.75 97 LEU A O 1
ATOM 756 N N . ALA A 1 98 ? -14.445 -6.992 -12.758 1 97 98 ALA A N 1
ATOM 757 C CA . ALA A 1 98 ? -13.352 -6.023 -12.82 1 97 98 ALA A CA 1
ATOM 758 C C . ALA A 1 98 ? -12.086 -6.66 -13.375 1 97 98 ALA A C 1
ATOM 760 O O . ALA A 1 98 ? -11.023 -6.027 -13.398 1 97 98 ALA A O 1
ATOM 761 N N . GLY A 1 99 ? -12.133 -7.902 -13.781 1 98 99 GLY A N 1
ATOM 762 C CA . GLY A 1 99 ? -10.969 -8.594 -14.297 1 98 99 GLY A CA 1
ATOM 763 C C . GLY A 1 99 ? -10.023 -9.086 -13.211 1 98 99 GLY A C 1
ATOM 764 O O . GLY A 1 99 ? -8.844 -9.312 -13.469 1 98 99 GLY A O 1
ATOM 765 N N . MET A 1 100 ? -10.516 -9.156 -11.977 1 98.38 100 MET A N 1
ATOM 766 C CA . MET A 1 100 ? -9.719 -9.625 -10.844 1 98.38 100 MET A CA 1
ATOM 767 C C . MET A 1 100 ? -10.219 -10.984 -10.359 1 98.38 100 MET A C 1
ATOM 769 O O . MET A 1 100 ? -10.516 -11.156 -9.18 1 98.38 100 MET A O 1
ATOM 773 N N . GLU A 1 101 ? -10.172 -11.953 -11.227 1 98.5 101 GLU A N 1
ATOM 774 C CA . GLU A 1 101 ? -10.758 -13.273 -10.977 1 98.5 101 GLU A CA 1
ATOM 775 C C . GLU A 1 101 ? -10.062 -13.969 -9.812 1 98.5 101 GLU A C 1
ATOM 777 O O . GLU A 1 101 ? -10.672 -14.789 -9.117 1 98.5 101 GLU A O 1
ATOM 782 N N . MET A 1 102 ? -8.75 -13.586 -9.57 1 98.56 102 MET A N 1
ATOM 783 C CA . MET A 1 102 ? -8.016 -14.211 -8.469 1 98.56 102 MET A CA 1
ATOM 784 C C . MET A 1 102 ? -8.648 -13.867 -7.129 1 98.56 102 MET A C 1
ATOM 786 O O . MET A 1 102 ? -8.359 -14.5 -6.113 1 98.56 102 MET A O 1
ATOM 790 N N . LEU A 1 103 ? -9.57 -12.898 -7.121 1 98.69 103 LEU A N 1
ATOM 791 C CA . LEU A 1 103 ? -10.234 -12.469 -5.895 1 98.69 103 LEU A CA 1
ATOM 792 C C . LEU A 1 103 ? -11.719 -12.812 -5.93 1 98.69 103 LEU A C 1
ATOM 794 O O . LEU A 1 103 ? -12.508 -12.25 -5.172 1 98.69 103 LEU A O 1
ATOM 798 N N . CYS A 1 104 ? -12.141 -13.703 -6.785 1 98.62 104 CYS A N 1
ATOM 799 C CA . CYS A 1 104 ? -13.539 -14.078 -6.922 1 98.62 104 CYS A CA 1
ATOM 800 C C . CYS A 1 104 ? -14.156 -14.391 -5.559 1 98.62 104 CYS A C 1
ATOM 802 O O . CYS A 1 104 ? -13.578 -15.133 -4.766 1 98.62 104 CYS A O 1
ATOM 804 N N . ARG A 1 105 ? -15.32 -13.844 -5.328 1 97.62 105 ARG A N 1
ATOM 805 C CA . ARG A 1 105 ? -15.992 -14.008 -4.043 1 97.62 105 ARG A CA 1
ATOM 806 C C . ARG A 1 105 ? -16.469 -15.445 -3.854 1 97.62 105 ARG A C 1
ATOM 808 O O . ARG A 1 105 ? -16.688 -15.891 -2.725 1 97.62 105 ARG A O 1
ATOM 815 N N . ASN A 1 106 ? -16.625 -16.188 -4.914 1 97.88 106 ASN A N 1
ATOM 816 C CA . ASN A 1 106 ? -17.188 -17.531 -4.871 1 97.88 106 ASN A CA 1
ATOM 817 C C . ASN A 1 106 ? -16.188 -18.562 -5.391 1 97.88 106 ASN A C 1
ATOM 819 O O . ASN A 1 106 ? -16.578 -19.672 -5.789 1 97.88 106 ASN A O 1
ATOM 823 N N . GLY A 1 107 ? -14.953 -18.188 -5.477 1 98.06 107 GLY A N 1
ATOM 824 C CA . GLY A 1 107 ? -13.953 -19.062 -6.074 1 98.06 107 GLY A CA 1
ATOM 825 C C . GLY A 1 107 ? -12.883 -19.5 -5.094 1 98.06 107 GLY A C 1
ATOM 826 O O . GLY A 1 107 ? -13.164 -19.688 -3.906 1 98.06 107 GLY A O 1
ATOM 827 N N . GLY A 1 108 ? -11.766 -19.797 -5.645 1 97.94 108 GLY A N 1
ATOM 828 C CA . GLY A 1 108 ? -10.625 -20.297 -4.891 1 97.94 108 GLY A CA 1
ATOM 829 C C . GLY A 1 108 ? -9.508 -20.812 -5.773 1 97.94 108 GLY A C 1
ATOM 830 O O . GLY A 1 108 ? -9.523 -20.609 -6.988 1 97.94 108 GLY A O 1
ATOM 831 N N . ILE A 1 109 ? -8.57 -21.406 -5.152 1 98.25 109 ILE A N 1
ATOM 832 C CA . ILE A 1 109 ? -7.391 -21.891 -5.859 1 98.25 109 ILE A CA 1
ATOM 833 C C . ILE A 1 109 ? -7.625 -23.312 -6.336 1 98.25 109 ILE A C 1
ATOM 835 O O . ILE A 1 109 ? -8.086 -24.172 -5.57 1 98.25 109 ILE A O 1
ATOM 839 N N . ILE A 1 110 ? -7.395 -23.5 -7.621 1 98.31 110 ILE A N 1
ATOM 840 C CA . ILE A 1 110 ? -7.324 -24.875 -8.102 1 98.31 110 ILE A CA 1
ATOM 841 C C . ILE A 1 110 ? -6.266 -25.641 -7.316 1 98.31 110 ILE A C 1
ATOM 843 O O . ILE A 1 110 ? -5.195 -25.109 -7.016 1 98.31 110 ILE A O 1
ATOM 847 N N . SER A 1 111 ? -6.484 -26.906 -6.969 1 98.31 111 SER A N 1
ATOM 848 C CA . SER A 1 111 ? -5.641 -27.766 -6.148 1 98.31 111 SER A CA 1
ATOM 849 C C . SER A 1 111 ? -5.867 -27.516 -4.66 1 98.31 111 SER A C 1
ATOM 851 O O . SER A 1 111 ? -5.129 -28.031 -3.818 1 98.31 111 SER A O 1
ATOM 853 N N . VAL A 1 112 ? -6.758 -26.562 -4.297 1 98.44 112 VAL A N 1
ATOM 854 C CA . VAL A 1 112 ? -7.199 -26.391 -2.918 1 98.44 112 VAL A CA 1
ATOM 855 C C . VAL A 1 112 ? -8.688 -26.734 -2.807 1 98.44 112 VAL A C 1
ATOM 857 O O . VAL A 1 112 ? -9.07 -27.656 -2.08 1 98.44 112 VAL A O 1
ATOM 860 N N . ILE A 1 113 ? -9.477 -26.062 -3.674 1 98.31 113 ILE A N 1
ATOM 861 C CA . ILE A 1 113 ? -10.914 -26.297 -3.586 1 98.31 113 ILE A CA 1
ATOM 862 C C . ILE A 1 113 ? -11.359 -27.203 -4.727 1 98.31 113 ILE A C 1
ATOM 864 O O . ILE A 1 113 ? -12.562 -27.406 -4.941 1 98.31 113 ILE A O 1
ATOM 868 N N . THR A 1 114 ? -10.516 -27.656 -5.555 1 98.19 114 THR A N 1
ATOM 869 C CA . THR A 1 114 ? -10.633 -28.734 -6.531 1 98.19 114 THR A CA 1
ATOM 870 C C . THR A 1 114 ? -9.383 -29.609 -6.523 1 98.19 114 THR A C 1
ATOM 872 O O . THR A 1 114 ? -8.375 -29.266 -5.914 1 98.19 114 THR A O 1
ATOM 875 N N . ASN A 1 115 ? -9.469 -30.703 -7.211 1 98.19 115 ASN A N 1
ATOM 876 C CA . ASN A 1 115 ? -8.234 -31.438 -7.484 1 98.19 115 ASN A CA 1
ATOM 877 C C . ASN A 1 115 ? -7.297 -30.625 -8.383 1 98.19 115 ASN A C 1
ATOM 879 O O . ASN A 1 115 ? -7.723 -29.688 -9.047 1 98.19 115 ASN A O 1
ATOM 883 N N . GLY A 1 116 ? -5.984 -31.078 -8.336 1 98.38 116 GLY A N 1
ATOM 884 C CA . GLY A 1 116 ? -4.969 -30.375 -9.094 1 98.38 116 GLY A CA 1
ATOM 885 C C . GLY A 1 116 ? -4.352 -31.219 -10.195 1 98.38 116 GLY A C 1
ATOM 886 O O . GLY A 1 116 ? -4.973 -32.156 -10.68 1 98.38 116 GLY A O 1
ATOM 887 N N . GLY A 1 117 ? -3.197 -30.781 -10.609 1 98.12 117 GLY A N 1
ATOM 888 C CA . GLY A 1 117 ? -2.658 -31.25 -11.875 1 98.12 117 GLY A CA 1
ATOM 889 C C . GLY A 1 117 ? -1.61 -32.344 -11.711 1 98.12 117 GLY A C 1
ATOM 890 O O . GLY A 1 117 ? -0.998 -32.781 -12.695 1 98.12 117 GLY A O 1
ATOM 891 N N . PHE A 1 118 ? -1.312 -32.812 -10.484 1 98.81 118 PHE A N 1
ATOM 892 C CA . PHE A 1 118 ? -0.374 -33.938 -10.344 1 98.81 118 PHE A CA 1
ATOM 893 C C . PHE A 1 118 ? -1.032 -35.25 -10.719 1 98.81 118 PHE A C 1
ATOM 895 O O . PHE A 1 118 ? -1.112 -36.156 -9.906 1 98.81 118 PHE A O 1
ATOM 902 N N . SER A 1 119 ? -1.498 -35.312 -11.961 1 98.75 119 SER A N 1
ATOM 903 C CA . SER A 1 119 ? -2.223 -36.469 -12.523 1 98.75 119 SER A CA 1
ATOM 904 C C . SER A 1 119 ? -2.049 -36.531 -14.039 1 98.75 119 SER A C 1
ATOM 906 O O . SER A 1 119 ? -1.728 -35.5 -14.672 1 98.75 119 SER A O 1
ATOM 908 N N . GLU A 1 120 ? -2.277 -37.656 -14.625 1 98.81 120 GLU A N 1
ATOM 909 C CA . GLU A 1 120 ? -2.123 -37.812 -16.062 1 98.81 120 GLU A CA 1
ATOM 910 C C . GLU A 1 120 ? -3.115 -36.969 -16.828 1 98.81 120 GLU A C 1
ATOM 912 O O . GLU A 1 120 ? -2.775 -36.406 -17.875 1 98.81 120 GLU A O 1
ATOM 917 N N . TYR A 1 121 ? -4.324 -36.875 -16.281 1 98.81 121 TYR A N 1
ATOM 918 C CA . TYR A 1 121 ? -5.367 -36.062 -16.922 1 98.81 121 TYR A CA 1
ATOM 919 C C . TYR A 1 121 ? -5.969 -35.062 -15.945 1 98.81 121 TYR A C 1
ATOM 921 O O . TYR A 1 121 ? -6.031 -35.312 -14.742 1 98.81 121 TYR A O 1
ATOM 929 N N . PHE A 1 122 ? -6.402 -33.969 -16.453 1 98.75 122 PHE A N 1
ATOM 930 C CA . PHE A 1 122 ? -6.992 -32.906 -15.664 1 98.75 122 PHE A CA 1
ATOM 931 C C . PHE A 1 122 ? -8.164 -32.281 -16.406 1 98.75 122 PHE A C 1
ATOM 933 O O . PHE A 1 122 ? -8.039 -31.906 -17.578 1 98.75 122 PHE A O 1
ATOM 940 N N . ALA A 1 123 ? -9.289 -32.25 -15.766 1 98.75 123 ALA A N 1
ATOM 941 C CA . ALA A 1 123 ? -10.477 -31.609 -16.312 1 98.75 123 ALA A CA 1
ATOM 942 C C . ALA A 1 123 ? -10.648 -30.203 -15.75 1 98.75 123 ALA A C 1
ATOM 944 O O . ALA A 1 123 ? -10.523 -30 -14.547 1 98.75 123 ALA A O 1
ATOM 945 N N . VAL A 1 124 ? -10.938 -29.266 -16.625 1 98.69 124 VAL A N 1
ATOM 946 C CA . VAL A 1 124 ? -11.094 -27.875 -16.188 1 98.69 124 VAL A CA 1
ATOM 947 C C . VAL A 1 124 ? -12 -27.125 -17.172 1 98.69 124 VAL A C 1
ATOM 949 O O . VAL A 1 124 ? -12.055 -27.469 -18.359 1 98.69 124 VAL A O 1
ATOM 952 N N . PRO A 1 125 ? -12.742 -26.109 -16.688 1 98.56 125 PRO A N 1
ATOM 953 C CA . PRO A 1 125 ? -13.547 -25.312 -17.625 1 98.56 125 PRO A CA 1
ATOM 954 C C . PRO A 1 125 ? -12.719 -24.672 -18.719 1 98.56 125 PRO A C 1
ATOM 956 O O . PRO A 1 125 ? -11.586 -24.234 -18.484 1 98.56 125 PRO A O 1
ATOM 959 N N . GLU A 1 126 ? -13.289 -24.516 -19.875 1 98.31 126 GLU A N 1
ATOM 960 C CA . GLU A 1 126 ? -12.664 -23.906 -21.047 1 98.31 126 GLU A CA 1
ATOM 961 C C . GLU A 1 126 ? -12.133 -22.516 -20.734 1 98.31 126 GLU A C 1
ATOM 963 O O . GLU A 1 126 ? -11.086 -22.109 -21.25 1 98.31 126 GLU A O 1
ATOM 968 N N . LYS A 1 127 ? -12.758 -21.781 -19.844 1 97.81 127 LYS A N 1
ATOM 969 C CA . LYS A 1 127 ? -12.414 -20.391 -19.531 1 97.81 127 LYS A CA 1
ATOM 970 C C . LYS A 1 127 ? -11.102 -20.312 -18.766 1 97.81 127 LYS A C 1
ATOM 972 O O . LYS A 1 127 ? -10.531 -19.219 -18.609 1 97.81 127 LYS A O 1
ATOM 977 N N . ASN A 1 128 ? -10.57 -21.438 -18.328 1 98.69 128 ASN A N 1
ATOM 978 C CA . ASN A 1 128 ? -9.328 -21.438 -17.547 1 98.69 128 ASN A CA 1
ATOM 979 C C . ASN A 1 128 ? -8.125 -21.766 -18.422 1 98.69 128 ASN A C 1
ATOM 981 O O . ASN A 1 128 ? -6.988 -21.766 -17.953 1 98.69 128 ASN A O 1
ATOM 985 N N . VAL A 1 129 ? -8.289 -22.031 -19.688 1 98.62 129 VAL A N 1
ATOM 986 C CA . VAL A 1 129 ? -7.191 -22.562 -20.484 1 98.62 129 VAL A CA 1
ATOM 987 C C . VAL A 1 129 ? -6.707 -21.516 -21.484 1 98.62 129 VAL A C 1
ATOM 989 O O . VAL A 1 129 ? -7.512 -20.781 -22.047 1 98.62 129 VAL A O 1
ATOM 992 N N . PHE A 1 130 ? -5.43 -21.469 -21.703 1 98.88 130 PHE A N 1
ATOM 993 C CA . PHE A 1 130 ? -4.785 -20.594 -22.656 1 98.88 130 PHE A CA 1
ATOM 994 C C . PHE A 1 130 ? -3.824 -21.375 -23.547 1 98.88 130 PHE A C 1
ATOM 996 O O . PHE A 1 130 ? -2.969 -22.109 -23.047 1 98.88 130 PHE A O 1
ATOM 1003 N N . LYS A 1 131 ? -3.953 -21.188 -24.812 1 98.75 131 LYS A N 1
ATOM 1004 C CA . LYS A 1 131 ? -3.002 -21.812 -25.734 1 98.75 131 LYS A CA 1
ATOM 1005 C C . LYS A 1 131 ? -1.604 -21.219 -25.547 1 98.75 131 LYS A C 1
ATOM 1007 O O . LYS A 1 131 ? -1.456 -20.016 -25.359 1 98.75 131 LYS A O 1
ATOM 1012 N N . VAL A 1 132 ? -0.652 -22.094 -25.641 1 98.56 132 VAL A N 1
ATOM 1013 C CA . VAL A 1 132 ? 0.717 -21.625 -25.469 1 98.56 132 VAL A CA 1
ATOM 1014 C C . VAL A 1 132 ? 1.645 -22.375 -26.438 1 98.56 132 VAL A C 1
ATOM 1016 O O . VAL A 1 132 ? 1.404 -23.531 -26.766 1 98.56 132 VAL A O 1
ATOM 1019 N N . ASN A 1 133 ? 2.59 -21.656 -26.922 1 97.69 133 ASN A N 1
ATOM 1020 C CA . ASN A 1 133 ? 3.688 -22.203 -27.703 1 97.69 133 ASN A CA 1
ATOM 1021 C C . ASN A 1 133 ? 5.043 -21.781 -27.156 1 97.69 133 ASN A C 1
ATOM 1023 O O . ASN A 1 133 ? 5.719 -20.938 -27.75 1 97.69 133 ASN A O 1
ATOM 1027 N N . LEU A 1 134 ? 5.422 -22.328 -26.062 1 98.44 134 LEU A N 1
ATOM 1028 C CA . LEU A 1 134 ? 6.656 -22.047 -25.328 1 98.44 134 LEU A CA 1
ATOM 1029 C C . LEU A 1 134 ? 7.355 -23.328 -24.922 1 98.44 134 LEU A C 1
ATOM 1031 O O . LEU A 1 134 ? 6.758 -24.406 -24.984 1 98.44 134 LEU A O 1
ATOM 1035 N N . PRO A 1 135 ? 8.633 -23.219 -24.578 1 98 135 PRO A N 1
ATOM 1036 C CA . PRO A 1 135 ? 9.258 -24.406 -23.984 1 98 135 PRO A CA 1
ATOM 1037 C C . PRO A 1 135 ? 8.5 -24.938 -22.781 1 98 135 PRO A C 1
ATOM 1039 O O . PRO A 1 135 ? 7.965 -24.156 -21.984 1 98 135 PRO A O 1
ATOM 1042 N N . ASP A 1 136 ? 8.469 -26.234 -22.578 1 98.12 136 ASP A N 1
ATOM 1043 C CA . ASP A 1 136 ? 7.637 -26.906 -21.594 1 98.12 136 ASP A CA 1
ATOM 1044 C C . ASP A 1 136 ? 7.84 -26.328 -20.203 1 98.12 136 ASP A C 1
ATOM 1046 O O . ASP A 1 136 ? 6.871 -26.047 -19.484 1 98.12 136 ASP A O 1
ATOM 1050 N N . GLU A 1 137 ? 9.102 -26.062 -19.844 1 98.25 137 GLU A N 1
ATOM 1051 C CA . GLU A 1 137 ? 9.398 -25.609 -18.5 1 98.25 137 GLU A CA 1
ATOM 1052 C C . GLU A 1 137 ? 8.891 -24.188 -18.281 1 98.25 137 GLU A C 1
ATOM 1054 O O . GLU A 1 137 ? 8.43 -23.844 -17.188 1 98.25 137 GLU A O 1
ATOM 1059 N N . VAL A 1 138 ? 8.984 -23.344 -19.312 1 98.62 138 VAL A N 1
ATOM 1060 C CA . VAL A 1 138 ? 8.477 -21.969 -19.219 1 98.62 138 VAL A CA 1
ATOM 1061 C C . VAL A 1 138 ? 6.949 -22 -19.156 1 98.62 138 VAL A C 1
ATOM 1063 O O . VAL A 1 138 ? 6.344 -21.359 -18.297 1 98.62 138 VAL A O 1
ATOM 1066 N N . ALA A 1 139 ? 6.352 -22.812 -20.047 1 98.69 139 ALA A N 1
ATOM 1067 C CA . ALA A 1 139 ? 4.898 -22.922 -20.078 1 98.69 139 ALA A CA 1
ATOM 1068 C C . ALA A 1 139 ? 4.352 -23.375 -18.734 1 98.69 139 ALA A C 1
ATOM 1070 O O . ALA A 1 139 ? 3.461 -22.734 -18.172 1 98.69 139 ALA A O 1
ATOM 1071 N N . ALA A 1 140 ? 4.957 -24.406 -18.156 1 98.56 140 ALA A N 1
ATOM 1072 C CA . ALA A 1 140 ? 4.508 -24.984 -16.891 1 98.56 140 ALA A CA 1
ATOM 1073 C C . ALA A 1 140 ? 4.695 -24 -15.742 1 98.56 140 ALA A C 1
ATOM 1075 O O . ALA A 1 140 ? 4.129 -24.188 -14.664 1 98.56 140 ALA A O 1
ATOM 1076 N N . SER A 1 141 ? 5.453 -22.938 -15.953 1 98.69 141 SER A N 1
ATOM 1077 C CA . SER A 1 141 ? 5.77 -22 -14.875 1 98.69 141 SER A CA 1
ATOM 1078 C C . SER A 1 141 ? 4.895 -20.75 -14.953 1 98.69 141 SER A C 1
ATOM 1080 O O . SER A 1 141 ? 4.918 -19.922 -14.047 1 98.69 141 SER A O 1
ATOM 1082 N N . LEU A 1 142 ? 4.109 -20.578 -15.984 1 98.81 142 LEU A N 1
ATOM 1083 C CA . LEU A 1 142 ? 3.363 -19.344 -16.234 1 98.81 142 LEU A CA 1
ATOM 1084 C C . LEU A 1 142 ? 2.24 -19.172 -15.203 1 98.81 142 LEU A C 1
ATOM 1086 O O . LEU A 1 142 ? 2.084 -18.109 -14.617 1 98.81 142 LEU A O 1
ATOM 1090 N N . PRO A 1 143 ? 1.514 -20.203 -14.867 1 98.75 143 PRO A N 1
ATOM 1091 C CA . PRO A 1 143 ? 0.248 -20 -14.156 1 98.75 143 PRO A CA 1
ATOM 1092 C C . PRO A 1 143 ? 0.445 -19.484 -12.734 1 98.75 143 PRO A C 1
ATOM 1094 O O . PRO A 1 143 ? -0.402 -18.75 -12.219 1 98.75 143 PRO A O 1
ATOM 1097 N N . VAL A 1 144 ? 1.562 -19.906 -12.078 1 98.62 144 VAL A N 1
ATOM 1098 C CA . VAL A 1 144 ? 1.729 -19.5 -10.688 1 98.62 144 VAL A CA 1
ATOM 1099 C C . VAL A 1 144 ? 3.014 -18.688 -10.539 1 98.62 144 VAL A C 1
ATOM 1101 O O . VAL A 1 144 ? 2.969 -17.484 -10.281 1 98.62 144 VAL A O 1
ATOM 1104 N N . ALA A 1 145 ? 4.156 -19.266 -10.898 1 98.44 145 ALA A N 1
ATOM 1105 C CA . ALA A 1 145 ? 5.445 -18.625 -10.656 1 98.44 145 ALA A CA 1
ATOM 1106 C C . ALA A 1 145 ? 5.535 -17.281 -11.383 1 98.44 145 ALA A C 1
ATOM 1108 O O . ALA A 1 145 ? 5.762 -16.234 -10.758 1 98.44 145 ALA A O 1
ATOM 1109 N N . ALA A 1 146 ? 5.27 -17.312 -12.664 1 98.81 146 ALA A N 1
ATOM 1110 C CA . ALA A 1 146 ? 5.398 -16.094 -13.461 1 98.81 146 ALA A CA 1
ATOM 1111 C C . ALA A 1 146 ? 4.227 -15.148 -13.219 1 98.81 146 ALA A C 1
ATOM 1113 O O . ALA A 1 146 ? 4.414 -13.938 -13.062 1 98.81 146 ALA A O 1
ATOM 1114 N N . LEU A 1 147 ? 3.01 -15.688 -13.188 1 98.88 147 LEU A N 1
ATOM 1115 C CA . LEU A 1 147 ? 1.819 -14.852 -13.07 1 98.88 147 LEU A CA 1
ATOM 1116 C C . LEU A 1 147 ? 1.812 -14.102 -11.742 1 98.88 147 LEU A C 1
ATOM 1118 O O . LEU A 1 147 ? 1.491 -12.914 -11.695 1 98.88 147 LEU A O 1
ATOM 1122 N N . THR A 1 148 ? 2.215 -14.773 -10.664 1 98.75 148 THR A N 1
ATOM 1123 C CA . THR A 1 148 ? 2.27 -14.148 -9.352 1 98.75 148 THR A CA 1
ATOM 1124 C C . THR A 1 148 ? 3.254 -12.977 -9.344 1 98.75 148 THR A C 1
ATOM 1126 O O . THR A 1 148 ? 2.939 -11.898 -8.852 1 98.75 148 THR A O 1
ATOM 1129 N N . SER A 1 149 ? 4.391 -13.203 -9.914 1 98.69 149 SER A N 1
ATOM 1130 C CA . SER A 1 149 ? 5.43 -12.172 -9.977 1 98.69 149 SER A CA 1
ATOM 1131 C C . SER A 1 149 ? 5 -11 -10.852 1 98.69 149 SER A C 1
ATOM 1133 O O . SER A 1 149 ? 5.195 -9.844 -10.484 1 98.69 149 SER A O 1
ATOM 1135 N N . TYR A 1 150 ? 4.441 -11.336 -11.992 1 98.94 150 TYR A N 1
ATOM 1136 C CA . TYR A 1 150 ? 4.02 -10.312 -12.945 1 98.94 150 TYR A CA 1
ATOM 1137 C C . TYR A 1 150 ? 2.939 -9.422 -12.352 1 98.94 150 TYR A C 1
ATOM 1139 O O . TYR A 1 150 ? 3.023 -8.195 -12.438 1 98.94 150 TYR A O 1
ATOM 1147 N N . HIS A 1 151 ? 1.991 -10.055 -11.742 1 98.94 151 HIS A N 1
ATOM 1148 C CA . HIS A 1 151 ? 0.918 -9.305 -11.094 1 98.94 151 HIS A CA 1
ATOM 1149 C C . HIS A 1 151 ? 1.465 -8.391 -10 1 98.94 151 HIS A C 1
ATOM 1151 O O . HIS A 1 151 ? 1.058 -7.23 -9.898 1 98.94 151 HIS A O 1
ATOM 1157 N N . ALA A 1 152 ? 2.361 -8.883 -9.203 1 98.94 152 ALA A N 1
ATOM 1158 C CA . ALA A 1 152 ? 2.971 -8.102 -8.125 1 98.94 152 ALA A CA 1
ATOM 1159 C C . ALA A 1 152 ? 3.678 -6.867 -8.68 1 98.94 152 ALA A C 1
ATOM 1161 O O . ALA A 1 152 ? 3.531 -5.766 -8.141 1 98.94 152 ALA A O 1
ATOM 1162 N N . LEU A 1 153 ? 4.445 -7.07 -9.742 1 98.94 153 LEU A N 1
ATOM 1163 C CA . LEU A 1 153 ? 5.168 -5.961 -10.359 1 98.94 153 LEU A CA 1
ATOM 1164 C C . LEU A 1 153 ? 4.199 -4.91 -10.898 1 98.94 153 LEU A C 1
ATOM 1166 O O . LEU A 1 153 ? 4.445 -3.711 -10.766 1 98.94 153 LEU A O 1
ATOM 1170 N N . LYS A 1 154 ? 3.113 -5.34 -11.492 1 98.81 154 LYS A N 1
ATOM 1171 C CA . LYS A 1 154 ? 2.105 -4.414 -12.008 1 98.81 154 LYS A CA 1
ATOM 1172 C C . LYS A 1 154 ? 1.435 -3.65 -10.867 1 98.81 154 LYS A C 1
ATOM 1174 O O . LYS A 1 154 ? 1.237 -2.438 -10.953 1 98.81 154 LYS A O 1
ATOM 1179 N N . GLU A 1 155 ? 1.096 -4.359 -9.797 1 98.75 155 GLU A N 1
ATOM 1180 C CA . GLU A 1 155 ? 0.471 -3.723 -8.641 1 98.75 155 GLU A CA 1
ATOM 1181 C C . GLU A 1 155 ? 1.405 -2.697 -8 1 98.75 155 GLU A C 1
ATOM 1183 O O . GLU A 1 155 ? 0.951 -1.682 -7.473 1 98.75 155 GLU A O 1
ATOM 1188 N N . ALA A 1 156 ? 2.695 -2.967 -8.07 1 98.75 156 ALA A N 1
ATOM 1189 C CA . ALA A 1 156 ? 3.695 -2.033 -7.559 1 98.75 156 ALA A CA 1
ATOM 1190 C C . ALA A 1 156 ? 3.918 -0.879 -8.531 1 98.75 156 ALA A C 1
ATOM 1192 O O . ALA A 1 156 ? 4.648 0.065 -8.227 1 98.75 156 ALA A O 1
ATOM 1193 N N . ASN A 1 157 ? 3.309 -0.942 -9.727 1 98.44 157 ASN A N 1
ATOM 1194 C CA . ASN A 1 157 ? 3.459 0.078 -10.766 1 98.44 157 ASN A CA 1
ATOM 1195 C C . ASN A 1 157 ? 4.926 0.305 -11.117 1 98.44 157 ASN A C 1
ATOM 1197 O O . ASN A 1 157 ? 5.41 1.438 -11.078 1 98.44 157 ASN A O 1
ATOM 1201 N N . VAL A 1 158 ? 5.652 -0.759 -11.391 1 98.81 158 VAL A N 1
ATOM 1202 C CA . VAL A 1 158 ? 7.07 -0.692 -11.719 1 98.81 158 VAL A CA 1
ATOM 1203 C C . VAL A 1 158 ? 7.266 0.122 -12.992 1 98.81 158 VAL A C 1
ATOM 1205 O O . VAL A 1 158 ? 6.527 -0.053 -13.969 1 98.81 158 VAL A O 1
ATOM 1208 N N . LYS A 1 159 ? 8.281 1.012 -12.938 1 98.12 159 LYS A N 1
ATOM 1209 C CA . LYS A 1 159 ? 8.625 1.891 -14.055 1 98.12 159 LYS A CA 1
ATOM 1210 C C . LYS A 1 159 ? 10.055 1.652 -14.516 1 98.12 159 LYS A C 1
ATOM 1212 O O . LYS A 1 159 ? 10.859 1.067 -13.789 1 98.12 159 LYS A O 1
ATOM 1217 N N . PRO A 1 160 ? 10.359 2.1 -15.781 1 97.75 160 PRO A N 1
ATOM 1218 C CA . PRO A 1 160 ? 11.711 1.916 -16.312 1 97.75 160 PRO A CA 1
ATOM 1219 C C . PRO A 1 160 ? 12.781 2.602 -15.461 1 97.75 160 PRO A C 1
ATOM 1221 O O . PRO A 1 160 ? 13.961 2.268 -15.562 1 97.75 160 PRO A O 1
ATOM 1224 N N . THR A 1 161 ? 12.414 3.537 -14.625 1 96.88 161 THR A N 1
ATOM 1225 C CA . THR A 1 161 ? 13.383 4.289 -13.828 1 96.88 161 THR A CA 1
ATOM 1226 C C . THR A 1 161 ? 13.531 3.682 -12.438 1 96.88 161 THR A C 1
ATOM 1228 O O . THR A 1 161 ? 14.336 4.148 -11.633 1 96.88 161 THR A O 1
ATOM 1231 N N . ASP A 1 162 ? 12.805 2.639 -12.148 1 98.69 162 ASP A N 1
ATOM 1232 C CA . ASP A 1 162 ? 12.805 2.07 -10.805 1 98.69 162 ASP A CA 1
ATOM 1233 C C . ASP A 1 162 ? 14 1.137 -10.602 1 98.69 162 ASP A C 1
ATOM 1235 O O . ASP A 1 162 ? 14.461 0.501 -11.547 1 98.69 162 ASP A O 1
ATOM 1239 N N . VAL A 1 163 ? 14.469 1.089 -9.391 1 98.88 163 VAL A N 1
ATOM 1240 C CA . VAL A 1 163 ? 15.305 -0.003 -8.906 1 98.88 163 VAL A CA 1
ATOM 1241 C C . VAL A 1 163 ? 14.445 -1.007 -8.133 1 98.88 163 VAL A C 1
ATOM 1243 O O . VAL A 1 163 ? 13.797 -0.652 -7.148 1 98.88 163 VAL A O 1
ATOM 1246 N N . VAL A 1 164 ? 14.445 -2.246 -8.641 1 98.94 164 VAL A N 1
ATOM 1247 C CA . VAL A 1 164 ? 13.656 -3.32 -8.047 1 98.94 164 VAL A CA 1
ATOM 1248 C C . VAL A 1 164 ? 14.586 -4.316 -7.344 1 98.94 164 VAL A C 1
ATOM 1250 O O . VAL A 1 164 ? 15.445 -4.93 -7.984 1 98.94 164 VAL A O 1
ATOM 1253 N N . VAL A 1 165 ? 14.414 -4.473 -6.031 1 98.94 165 VAL A N 1
ATOM 1254 C CA . VAL A 1 165 ? 15.148 -5.461 -5.25 1 98.94 165 VAL A CA 1
ATOM 1255 C C . VAL A 1 165 ? 14.281 -6.695 -5.027 1 98.94 165 VAL A C 1
ATOM 1257 O O . VAL A 1 165 ? 13.141 -6.586 -4.559 1 98.94 165 VAL A O 1
ATOM 1260 N N . VAL A 1 166 ? 14.828 -7.836 -5.336 1 98.94 166 VAL A N 1
ATOM 1261 C CA . VAL A 1 166 ? 14.055 -9.07 -5.223 1 98.94 166 VAL A CA 1
ATOM 1262 C C . VAL A 1 166 ? 14.703 -9.992 -4.188 1 98.94 166 VAL A C 1
ATOM 1264 O O . VAL A 1 166 ? 15.797 -10.516 -4.414 1 98.94 166 VAL A O 1
ATOM 1267 N N . PHE A 1 167 ? 14.055 -10.148 -3.072 1 98.31 167 PHE A N 1
ATOM 1268 C CA . PHE A 1 167 ? 14.375 -11.219 -2.137 1 98.31 167 PHE A CA 1
ATOM 1269 C C . PHE A 1 167 ? 13.727 -12.531 -2.562 1 98.31 167 PHE A C 1
ATOM 1271 O O . PHE A 1 167 ? 12.633 -12.523 -3.141 1 98.31 167 PHE A O 1
ATOM 1278 N N . GLY A 1 168 ? 14.359 -13.633 -2.209 1 96.31 168 GLY A N 1
ATOM 1279 C CA . GLY A 1 168 ? 13.898 -14.883 -2.797 1 96.31 168 GLY A CA 1
ATOM 1280 C C . GLY A 1 168 ? 14.148 -14.969 -4.293 1 96.31 168 GLY A C 1
ATOM 1281 O O . GLY A 1 168 ? 13.367 -15.57 -5.023 1 96.31 168 GLY A O 1
ATOM 1282 N N . ALA A 1 169 ? 15.195 -14.43 -4.742 1 97.5 169 ALA A N 1
ATOM 1283 C CA . ALA A 1 169 ? 15.492 -14.227 -6.16 1 97.5 169 ALA A CA 1
ATOM 1284 C C . ALA A 1 169 ? 15.695 -15.562 -6.871 1 97.5 169 ALA A C 1
ATOM 1286 O O . ALA A 1 169 ? 15.391 -15.695 -8.055 1 97.5 169 ALA A O 1
ATOM 1287 N N . SER A 1 170 ? 16.172 -16.516 -6.148 1 96.38 170 SER A N 1
ATOM 1288 C CA . SER A 1 170 ? 16.5 -17.797 -6.762 1 96.38 170 SER A CA 1
ATOM 1289 C C . SER A 1 170 ? 15.328 -18.766 -6.684 1 96.38 170 SER A C 1
ATOM 1291 O O . SER A 1 170 ? 15.445 -19.922 -7.094 1 96.38 170 SER A O 1
ATOM 1293 N N . GLY A 1 171 ? 14.227 -18.297 -6.141 1 96.12 171 GLY A N 1
ATOM 1294 C CA . GLY A 1 171 ? 13.055 -19.141 -6.027 1 96.12 171 GLY A CA 1
ATOM 1295 C C . GLY A 1 171 ? 12.195 -19.141 -7.281 1 96.12 171 GLY A C 1
ATOM 1296 O O . GLY A 1 171 ? 12.57 -18.562 -8.297 1 96.12 171 GLY A O 1
ATOM 1297 N N . ASN A 1 172 ? 11.062 -19.875 -7.16 1 97.12 172 ASN A N 1
ATOM 1298 C CA . ASN A 1 172 ? 10.156 -20.031 -8.289 1 97.12 172 ASN A CA 1
ATOM 1299 C C . ASN A 1 172 ? 9.688 -18.688 -8.828 1 97.12 172 ASN A C 1
ATOM 1301 O O . ASN A 1 172 ? 9.812 -18.406 -10.016 1 97.12 172 ASN A O 1
ATOM 1305 N N . THR A 1 173 ? 9.195 -17.828 -7.934 1 98.12 173 THR A N 1
ATOM 1306 C CA . THR A 1 173 ? 8.656 -16.547 -8.344 1 98.12 173 THR A CA 1
ATOM 1307 C C . THR A 1 173 ? 9.781 -15.523 -8.555 1 98.12 173 THR A C 1
ATOM 1309 O O . THR A 1 173 ? 9.672 -14.656 -9.422 1 98.12 173 THR A O 1
ATOM 1312 N N . GLY A 1 174 ? 10.875 -15.688 -7.801 1 98.12 174 GLY A N 1
ATOM 1313 C CA . GLY A 1 174 ? 11.969 -14.727 -7.855 1 98.12 174 GLY A CA 1
ATOM 1314 C C . GLY A 1 174 ? 12.625 -14.648 -9.219 1 98.12 174 GLY A C 1
ATOM 1315 O O . GLY A 1 174 ? 12.906 -13.555 -9.719 1 98.12 174 GLY A O 1
ATOM 1316 N N . GLN A 1 175 ? 12.875 -15.773 -9.828 1 98.31 175 GLN A N 1
ATOM 1317 C CA . GLN A 1 175 ? 13.57 -15.781 -11.117 1 98.31 175 GLN A CA 1
ATOM 1318 C C . GLN A 1 175 ? 12.719 -15.109 -12.195 1 98.31 175 GLN A C 1
ATOM 1320 O O . GLN A 1 175 ? 13.258 -14.477 -13.109 1 98.31 175 GLN A O 1
ATOM 1325 N N . PHE A 1 176 ? 11.375 -15.18 -12.055 1 98.75 176 PHE A N 1
ATOM 1326 C CA . PHE A 1 176 ? 10.508 -14.508 -13.016 1 98.75 176 PHE A CA 1
ATOM 1327 C C . PHE A 1 176 ? 10.359 -13.031 -12.672 1 98.75 176 PHE A C 1
ATOM 1329 O O . PHE A 1 176 ? 10.281 -12.188 -13.57 1 98.75 176 PHE A O 1
ATOM 1336 N N . ALA A 1 177 ? 10.328 -12.695 -11.383 1 98.88 177 ALA A N 1
ATOM 1337 C CA . ALA A 1 177 ? 10.25 -11.289 -10.984 1 98.88 177 ALA A CA 1
ATOM 1338 C C . ALA A 1 177 ? 11.422 -10.492 -11.562 1 98.88 177 ALA A C 1
ATOM 1340 O O . ALA A 1 177 ? 11.234 -9.383 -12.055 1 98.88 177 ALA A O 1
ATOM 1341 N N . LEU A 1 178 ? 12.586 -11.094 -11.516 1 98.88 178 LEU A N 1
ATOM 1342 C CA . LEU A 1 178 ? 13.773 -10.438 -12.047 1 98.88 178 LEU A CA 1
ATOM 1343 C C . LEU A 1 178 ? 13.641 -10.195 -13.547 1 98.88 178 LEU A C 1
ATOM 1345 O O . LEU A 1 178 ? 13.82 -9.07 -14.016 1 98.88 178 LEU A O 1
ATOM 1349 N N . GLN A 1 179 ? 13.281 -11.219 -14.273 1 98.88 179 GLN A N 1
ATOM 1350 C CA . GLN A 1 179 ? 13.203 -11.133 -15.727 1 98.88 179 GLN A CA 1
ATOM 1351 C C . GLN A 1 179 ? 12.109 -10.164 -16.156 1 98.88 179 GLN A C 1
ATOM 1353 O O . GLN A 1 179 ? 12.312 -9.352 -17.062 1 98.88 179 GLN A O 1
ATOM 1358 N N . LEU A 1 180 ? 10.953 -10.227 -15.516 1 98.94 180 LEU A N 1
ATOM 1359 C CA . LEU A 1 180 ? 9.812 -9.406 -15.906 1 98.94 180 LEU A CA 1
ATOM 1360 C C . LEU A 1 180 ? 10.039 -7.949 -15.508 1 98.94 180 LEU A C 1
ATOM 1362 O O . LEU A 1 180 ? 9.641 -7.035 -16.25 1 98.94 180 LEU A O 1
ATOM 1366 N N . ALA A 1 181 ? 10.664 -7.684 -14.336 1 98.94 181 ALA A N 1
ATOM 1367 C CA . ALA A 1 181 ? 11.023 -6.316 -13.969 1 98.94 181 ALA A CA 1
ATOM 1368 C C . ALA A 1 181 ? 11.977 -5.707 -14.992 1 98.94 181 ALA A C 1
ATOM 1370 O O . ALA A 1 181 ? 11.836 -4.543 -15.367 1 98.94 181 ALA A O 1
ATOM 1371 N N . ARG A 1 182 ? 12.922 -6.512 -15.445 1 98.56 182 ARG A N 1
ATOM 1372 C CA . ARG A 1 182 ? 13.852 -6.051 -16.484 1 98.56 182 ARG A CA 1
ATOM 1373 C C . ARG A 1 182 ? 13.109 -5.727 -17.766 1 98.56 182 ARG A C 1
ATOM 1375 O O . ARG A 1 182 ? 13.414 -4.734 -18.438 1 98.56 182 ARG A O 1
ATOM 1382 N N . LYS A 1 183 ? 12.195 -6.52 -18.109 1 98.44 183 LYS A N 1
ATOM 1383 C CA . LYS A 1 183 ? 11.406 -6.293 -19.328 1 98.44 183 LYS A CA 1
ATOM 1384 C C . LYS A 1 183 ? 10.57 -5.023 -19.203 1 98.44 183 LYS A C 1
ATOM 1386 O O . LYS A 1 183 ? 10.211 -4.41 -20.219 1 98.44 183 LYS A O 1
ATOM 1391 N N . MET A 1 184 ? 10.266 -4.637 -17.984 1 98.5 184 MET A N 1
ATOM 1392 C CA . MET A 1 184 ? 9.547 -3.389 -17.734 1 98.5 184 MET A CA 1
ATOM 1393 C C . MET A 1 184 ? 10.5 -2.199 -17.75 1 98.5 184 MET A C 1
ATOM 1395 O O . MET A 1 184 ? 10.078 -1.055 -17.578 1 98.5 184 MET A O 1
ATOM 1399 N N . GLY A 1 185 ? 11.75 -2.439 -17.891 1 98.62 185 GLY A N 1
ATOM 1400 C CA . GLY A 1 185 ? 12.758 -1.403 -18.031 1 98.62 185 GLY A CA 1
ATOM 1401 C C . GLY A 1 185 ? 13.461 -1.069 -16.734 1 98.62 185 GLY A C 1
ATOM 1402 O O . GLY A 1 185 ? 14.344 -0.209 -16.703 1 98.62 185 GLY A O 1
ATOM 1403 N N . ALA A 1 186 ? 13.18 -1.747 -15.664 1 98.81 186 ALA A N 1
ATOM 1404 C CA . ALA A 1 186 ? 13.734 -1.417 -14.352 1 98.81 186 ALA A CA 1
ATOM 1405 C C . ALA A 1 186 ? 15.141 -1.981 -14.195 1 98.81 186 ALA A C 1
ATOM 1407 O O . ALA A 1 186 ? 15.523 -2.924 -14.898 1 98.81 186 ALA A O 1
ATOM 1408 N N . THR A 1 187 ? 15.914 -1.384 -13.312 1 98.88 187 THR A N 1
ATOM 1409 C CA . THR A 1 187 ? 17.156 -1.977 -12.836 1 98.88 187 THR A CA 1
ATOM 1410 C C . THR A 1 187 ? 16.875 -2.992 -11.727 1 98.88 187 THR A C 1
ATOM 1412 O O . THR A 1 187 ? 16.172 -2.691 -10.766 1 98.88 187 THR A O 1
ATOM 1415 N N . THR A 1 188 ? 17.453 -4.172 -11.875 1 98.88 188 THR A N 1
ATOM 1416 C CA . THR A 1 188 ? 17.109 -5.246 -10.953 1 98.88 188 THR A CA 1
ATOM 1417 C C . THR A 1 188 ? 18.312 -5.629 -10.094 1 98.88 188 THR A C 1
ATOM 1419 O O . THR A 1 188 ? 19.438 -5.738 -10.602 1 98.88 188 THR A O 1
ATOM 1422 N N . ILE A 1 189 ? 18.062 -5.785 -8.805 1 98.88 189 ILE A N 1
ATOM 1423 C CA . ILE A 1 189 ? 19.031 -6.301 -7.852 1 98.88 189 ILE A CA 1
ATOM 1424 C C . ILE A 1 189 ? 18.516 -7.586 -7.215 1 98.88 189 ILE A C 1
ATOM 1426 O O . ILE A 1 189 ? 17.516 -7.562 -6.492 1 98.88 189 ILE A O 1
ATOM 1430 N N . ALA A 1 190 ? 19.172 -8.664 -7.48 1 98.75 190 ALA A N 1
ATOM 1431 C CA . ALA A 1 190 ? 18.859 -9.945 -6.848 1 98.75 190 ALA A CA 1
ATOM 1432 C C . ALA A 1 190 ? 19.609 -10.109 -5.535 1 98.75 190 ALA A C 1
ATOM 1434 O O . ALA A 1 190 ? 20.828 -9.938 -5.484 1 98.75 190 ALA A O 1
ATOM 1435 N N . VAL A 1 191 ? 18.906 -10.398 -4.52 1 98.44 191 VAL A N 1
ATOM 1436 C CA . VAL A 1 191 ? 19.547 -10.797 -3.275 1 98.44 191 VAL A CA 1
ATOM 1437 C C . VAL A 1 191 ? 19.594 -12.32 -3.174 1 98.44 191 VAL A C 1
ATOM 1439 O O . VAL A 1 191 ? 18.547 -12.961 -3.018 1 98.44 191 VAL A O 1
ATOM 1442 N N . SER A 1 192 ? 20.703 -12.867 -3.367 1 96.56 192 SER A N 1
ATOM 1443 C CA . SER A 1 192 ? 20.844 -14.32 -3.434 1 96.56 192 SER A CA 1
ATOM 1444 C C . SER A 1 192 ? 22.281 -14.75 -3.209 1 96.56 192 SER A C 1
ATOM 1446 O O . SER A 1 192 ? 23.219 -13.992 -3.5 1 96.56 192 SER A O 1
ATOM 1448 N N . ARG A 1 193 ? 22.531 -16 -2.688 1 94.5 193 ARG A N 1
ATOM 1449 C CA . ARG A 1 193 ? 23.844 -16.641 -2.627 1 94.5 193 ARG A CA 1
ATOM 1450 C C . ARG A 1 193 ? 24.141 -17.406 -3.91 1 94.5 193 ARG A C 1
ATOM 1452 O O . ARG A 1 193 ? 25.281 -17.812 -4.145 1 94.5 193 ARG A O 1
ATOM 1459 N N . LYS A 1 194 ? 23.062 -17.609 -4.648 1 95.56 194 LYS A N 1
ATOM 1460 C CA . LYS A 1 194 ? 23.203 -18.375 -5.883 1 95.56 194 LYS A CA 1
ATOM 1461 C C . LYS A 1 194 ? 23.641 -17.469 -7.035 1 95.56 194 LYS A C 1
ATOM 1463 O O . LYS A 1 194 ? 22.906 -16.578 -7.449 1 95.56 194 LYS A O 1
ATOM 1468 N N . GLN A 1 195 ? 24.672 -17.844 -7.727 1 94 195 GLN A N 1
ATOM 1469 C CA . GLN A 1 195 ? 25.281 -16.969 -8.719 1 94 195 GLN A CA 1
ATOM 1470 C C . GLN A 1 195 ? 24.562 -17.078 -10.062 1 94 195 GLN A C 1
ATOM 1472 O O . GLN A 1 195 ? 24.625 -16.156 -10.875 1 94 195 GLN A O 1
ATOM 1477 N N . TRP A 1 196 ? 23.875 -18.203 -10.211 1 96.56 196 TRP A N 1
ATOM 1478 C CA . TRP A 1 196 ? 23.219 -18.375 -11.508 1 96.56 196 TRP A CA 1
ATOM 1479 C C . TRP A 1 196 ? 22.125 -17.328 -11.711 1 96.56 196 TRP A C 1
ATOM 1481 O O . TRP A 1 196 ? 21.703 -17.062 -12.844 1 96.56 196 TRP A O 1
ATOM 1491 N N . VAL A 1 197 ? 21.672 -16.641 -10.672 1 97.5 197 VAL A N 1
ATOM 1492 C CA . VAL A 1 197 ? 20.641 -15.617 -10.773 1 97.5 197 VAL A CA 1
ATOM 1493 C C . VAL A 1 197 ? 21.172 -14.414 -11.539 1 97.5 197 VAL A C 1
ATOM 1495 O O . VAL A 1 197 ? 20.391 -13.562 -11.984 1 97.5 197 VAL A O 1
ATOM 1498 N N . LYS A 1 198 ? 22.484 -14.289 -11.695 1 97.31 198 LYS A N 1
ATOM 1499 C CA . LYS A 1 198 ? 23.109 -13.203 -12.438 1 97.31 198 LYS A CA 1
ATOM 1500 C C . LYS A 1 198 ? 22.609 -13.172 -13.883 1 97.31 198 LYS A C 1
ATOM 1502 O O . LYS A 1 198 ? 22.656 -12.133 -14.539 1 97.31 198 LYS A O 1
ATOM 1507 N N . ASP A 1 199 ? 22.109 -14.312 -14.352 1 97.06 199 ASP A N 1
ATOM 1508 C CA . ASP A 1 199 ? 21.578 -14.406 -15.711 1 97.06 199 ASP A CA 1
ATOM 1509 C C . ASP A 1 199 ? 20.25 -13.648 -15.836 1 97.06 199 ASP A C 1
ATOM 1511 O O . ASP A 1 199 ? 19.812 -13.359 -16.953 1 97.06 199 ASP A O 1
ATOM 1515 N N . PHE A 1 200 ? 19.656 -13.336 -14.68 1 97.62 200 PHE A N 1
ATOM 1516 C CA . PHE A 1 200 ? 18.312 -12.773 -14.695 1 97.62 200 PHE A CA 1
ATOM 1517 C C . PHE A 1 200 ? 18.312 -11.367 -14.109 1 97.62 200 PHE A C 1
ATOM 1519 O O . PHE A 1 200 ? 17.297 -10.672 -14.148 1 97.62 200 PHE A O 1
ATOM 1526 N N . ALA A 1 201 ? 19.406 -10.859 -13.555 1 98.12 201 ALA A N 1
ATOM 1527 C CA . ALA A 1 201 ? 19.422 -9.617 -12.797 1 98.12 201 ALA A CA 1
ATOM 1528 C C . ALA A 1 201 ? 20.562 -8.703 -13.266 1 98.12 201 ALA A C 1
ATOM 1530 O O . ALA A 1 201 ? 21.562 -9.18 -13.82 1 98.12 201 ALA A O 1
ATOM 1531 N N . ASP A 1 202 ? 20.422 -7.395 -13.07 1 98.5 202 ASP A N 1
ATOM 1532 C CA . ASP A 1 202 ? 21.516 -6.461 -13.359 1 98.5 202 ASP A CA 1
ATOM 1533 C C . ASP A 1 202 ? 22.609 -6.555 -12.312 1 98.5 202 ASP A C 1
ATOM 1535 O O . ASP A 1 202 ? 23.797 -6.414 -12.625 1 98.5 202 ASP A O 1
ATOM 1539 N N . TYR A 1 203 ? 22.219 -6.785 -11.07 1 98.44 203 TYR A N 1
ATOM 1540 C CA . TYR A 1 203 ? 23.156 -6.941 -9.961 1 98.44 203 TYR A CA 1
ATOM 1541 C C . TYR A 1 203 ? 22.734 -8.086 -9.047 1 98.44 203 TYR A C 1
ATOM 1543 O O . TYR A 1 203 ? 21.547 -8.406 -8.953 1 98.44 203 TYR A O 1
ATOM 1551 N N . VAL A 1 204 ? 23.734 -8.727 -8.453 1 98.31 204 VAL A N 1
ATOM 1552 C CA . VAL A 1 204 ? 23.5 -9.75 -7.43 1 98.31 204 VAL A CA 1
ATOM 1553 C C . VAL A 1 204 ? 24.25 -9.375 -6.152 1 98.31 204 VAL A C 1
ATOM 1555 O O . VAL A 1 204 ? 25.438 -9.039 -6.195 1 98.31 204 VAL A O 1
ATOM 1558 N N . VAL A 1 205 ? 23.5 -9.352 -5.07 1 97.56 205 VAL A N 1
ATOM 1559 C CA . VAL A 1 205 ? 24.125 -9.078 -3.777 1 97.56 205 VAL A CA 1
ATOM 1560 C C . VAL A 1 205 ? 23.797 -10.203 -2.797 1 97.56 205 VAL A C 1
ATOM 1562 O O . VAL A 1 205 ? 22.75 -10.844 -2.906 1 97.56 205 VAL A O 1
ATOM 1565 N N . ASP A 1 206 ? 24.656 -10.438 -1.843 1 94.88 206 ASP A N 1
ATOM 1566 C CA . ASP A 1 206 ? 24.422 -11.453 -0.82 1 94.88 206 ASP A CA 1
ATOM 1567 C C . ASP A 1 206 ? 23.609 -10.875 0.343 1 94.88 206 ASP A C 1
ATOM 1569 O O . ASP A 1 206 ? 23.562 -9.656 0.531 1 94.88 206 ASP A O 1
ATOM 1573 N N . TYR A 1 207 ? 23 -11.719 1.101 1 93.69 207 TYR A N 1
ATOM 1574 C CA . TYR A 1 207 ? 22.141 -11.305 2.209 1 93.69 207 TYR A CA 1
ATOM 1575 C C . TYR A 1 207 ? 22.938 -10.547 3.262 1 93.69 207 TYR A C 1
ATOM 1577 O O . TYR A 1 207 ? 22.453 -9.562 3.83 1 93.69 207 TYR A O 1
ATOM 1585 N N . GLU A 1 208 ? 24.109 -10.961 3.623 1 92.06 208 GLU A N 1
ATOM 1586 C CA . GLU A 1 208 ? 24.922 -10.406 4.703 1 92.06 208 GLU A CA 1
ATOM 1587 C C . GLU A 1 208 ? 25.203 -8.922 4.469 1 92.06 208 GLU A C 1
ATOM 1589 O O . GLU A 1 208 ? 25.203 -8.133 5.414 1 92.06 208 GLU A O 1
ATOM 1594 N N . ASN A 1 209 ? 25.391 -8.477 3.256 1 92.31 209 ASN A N 1
ATOM 1595 C CA . ASN A 1 209 ? 25.75 -7.094 2.977 1 92.31 209 ASN A CA 1
ATOM 1596 C C . ASN A 1 209 ? 24.719 -6.414 2.08 1 92.31 209 ASN A C 1
ATOM 1598 O O . ASN A 1 209 ? 25.031 -5.434 1.402 1 92.31 209 ASN A O 1
ATOM 1602 N N . ALA A 1 210 ? 23.562 -6.938 2.109 1 97.5 210 ALA A N 1
ATOM 1603 C CA . ALA A 1 210 ? 22.547 -6.484 1.162 1 97.5 210 ALA A CA 1
ATOM 1604 C C . ALA A 1 210 ? 22.219 -5.012 1.379 1 97.5 210 ALA A C 1
ATOM 1606 O O . ALA A 1 210 ? 22.188 -4.23 0.426 1 97.5 210 ALA A O 1
ATOM 1607 N N . GLU A 1 211 ? 21.969 -4.602 2.635 1 97.81 211 GLU A N 1
ATOM 1608 C CA . GLU A 1 211 ? 21.578 -3.229 2.947 1 97.81 211 GLU A CA 1
ATOM 1609 C C . GLU A 1 211 ? 22.625 -2.234 2.441 1 97.81 211 GLU A C 1
ATOM 1611 O O . GLU A 1 211 ? 22.281 -1.302 1.706 1 97.81 211 GLU A O 1
ATOM 1616 N N . ASN A 1 212 ? 23.906 -2.418 2.797 1 98.06 212 ASN A N 1
ATOM 1617 C CA . ASN A 1 212 ? 24.984 -1.516 2.406 1 98.06 212 ASN A CA 1
ATOM 1618 C C . ASN A 1 212 ? 25.188 -1.508 0.894 1 98.06 212 ASN A C 1
ATOM 1620 O O . ASN A 1 212 ? 25.375 -0.447 0.293 1 98.06 212 ASN A O 1
ATOM 1624 N N . LYS A 1 213 ? 25.188 -2.686 0.283 1 98.38 213 LYS A N 1
ATOM 1625 C CA . LYS A 1 213 ? 25.422 -2.787 -1.155 1 98.38 213 LYS A CA 1
ATOM 1626 C C . LYS A 1 213 ? 24.297 -2.123 -1.94 1 98.38 213 LYS A C 1
ATOM 1628 O O . LYS A 1 213 ? 24.547 -1.444 -2.939 1 98.38 213 LYS A O 1
ATOM 1633 N N . ILE A 1 214 ? 23.078 -2.305 -1.514 1 98.69 214 ILE A N 1
ATOM 1634 C CA . ILE A 1 214 ? 21.938 -1.682 -2.178 1 98.69 214 ILE A CA 1
ATOM 1635 C C . ILE A 1 214 ? 22.016 -0.165 -2.018 1 98.69 214 ILE A C 1
ATOM 1637 O O . ILE A 1 214 ? 21.766 0.58 -2.969 1 98.69 214 ILE A O 1
ATOM 1641 N N . LYS A 1 215 ? 22.328 0.296 -0.798 1 98.5 215 LYS A N 1
ATOM 1642 C CA . LYS A 1 215 ? 22.516 1.726 -0.571 1 98.5 215 LYS A CA 1
ATOM 1643 C C . LYS A 1 215 ? 23.562 2.295 -1.528 1 98.5 215 LYS A C 1
ATOM 1645 O O . LYS A 1 215 ? 23.344 3.342 -2.141 1 98.5 215 LYS A O 1
ATOM 1650 N N . ASP A 1 216 ? 24.688 1.583 -1.694 1 98.31 216 ASP A N 1
ATOM 1651 C CA . ASP A 1 216 ? 25.766 2.02 -2.576 1 98.31 216 ASP A CA 1
ATOM 1652 C C . ASP A 1 216 ? 25.312 2.033 -4.035 1 98.31 216 ASP A C 1
ATOM 1654 O O . ASP A 1 216 ? 25.516 3.021 -4.746 1 98.31 216 ASP A O 1
ATOM 1658 N N . LEU A 1 217 ? 24.641 0.978 -4.496 1 98.31 217 LEU A N 1
ATOM 1659 C CA . LEU A 1 217 ? 24.234 0.818 -5.883 1 98.31 217 LEU A CA 1
ATOM 1660 C C . LEU A 1 217 ? 23.188 1.87 -6.266 1 98.31 217 LEU A C 1
ATOM 1662 O O . LEU A 1 217 ? 23.047 2.197 -7.445 1 98.31 217 LEU A O 1
ATOM 1666 N N . THR A 1 218 ? 22.484 2.412 -5.23 1 98 218 THR A N 1
ATOM 1667 C CA . THR A 1 218 ? 21.391 3.338 -5.508 1 98 218 THR A CA 1
ATOM 1668 C C . THR A 1 218 ? 21.797 4.766 -5.145 1 98 218 THR A C 1
ATOM 1670 O O . THR A 1 218 ? 20.953 5.66 -5.113 1 98 218 THR A O 1
ATOM 1673 N N . GLY A 1 219 ? 23.031 4.988 -4.77 1 97.25 219 GLY A N 1
ATOM 1674 C CA . GLY A 1 219 ? 23.484 6.312 -4.367 1 97.25 219 GLY A CA 1
ATOM 1675 C C . GLY A 1 219 ? 22.797 6.812 -3.102 1 97.25 219 GLY A C 1
ATOM 1676 O O . GLY A 1 219 ? 22.531 8.008 -2.963 1 97.25 219 GLY A O 1
ATOM 1677 N N . GLY A 1 220 ? 22.391 5.836 -2.336 1 97.44 220 GLY A N 1
ATOM 1678 C CA . GLY A 1 220 ? 21.797 6.191 -1.055 1 97.44 220 GLY A CA 1
ATOM 1679 C C . GLY A 1 220 ? 20.281 6.309 -1.107 1 97.44 220 GLY A C 1
ATOM 1680 O O . GLY A 1 220 ? 19.641 6.457 -0.073 1 97.44 220 GLY A O 1
ATOM 1681 N N . LYS A 1 221 ? 19.594 6.195 -2.221 1 97.31 221 LYS A N 1
ATOM 1682 C CA . LYS A 1 221 ? 18.156 6.395 -2.381 1 97.31 221 LYS A CA 1
ATOM 1683 C C . LYS A 1 221 ? 17.391 5.141 -1.989 1 97.31 221 LYS A C 1
ATOM 1685 O O . LYS A 1 221 ? 16.172 5.199 -1.767 1 97.31 221 LYS A O 1
ATOM 1690 N N . LEU A 1 222 ? 18.109 3.93 -2.014 1 98.5 222 LEU A N 1
ATOM 1691 C CA . LEU A 1 222 ? 17.5 2.631 -1.726 1 98.5 222 LEU A CA 1
ATOM 1692 C C . LEU A 1 222 ? 16.516 2.238 -2.814 1 98.5 222 LEU A C 1
ATOM 1694 O O . LEU A 1 222 ? 16.547 2.775 -3.924 1 98.5 222 LEU A O 1
ATOM 1698 N N . ALA A 1 223 ? 15.766 1.173 -2.613 1 98.88 223 ALA A N 1
ATOM 1699 C CA . ALA A 1 223 ? 14.945 0.572 -3.662 1 98.88 223 ALA A CA 1
ATOM 1700 C C . ALA A 1 223 ? 13.633 1.333 -3.838 1 98.88 223 ALA A C 1
ATOM 1702 O O . ALA A 1 223 ? 13.023 1.768 -2.857 1 98.88 223 ALA A O 1
ATOM 1703 N N . ASP A 1 224 ? 13.188 1.472 -5.094 1 98.88 224 ASP A N 1
ATOM 1704 C CA . ASP A 1 224 ? 11.844 1.962 -5.383 1 98.88 224 ASP A CA 1
ATOM 1705 C C . ASP A 1 224 ? 10.797 0.884 -5.109 1 98.88 224 ASP A C 1
ATOM 1707 O O . ASP A 1 224 ? 9.695 1.185 -4.645 1 98.88 224 ASP A O 1
ATOM 1711 N N . VAL A 1 225 ? 11.156 -0.342 -5.438 1 98.94 225 VAL A N 1
ATOM 1712 C CA . VAL A 1 225 ? 10.281 -1.492 -5.227 1 98.94 225 VAL A CA 1
ATOM 1713 C C . VAL A 1 225 ? 11.078 -2.637 -4.602 1 98.94 225 VAL A C 1
ATOM 1715 O O . VAL A 1 225 ? 12.203 -2.916 -5.016 1 98.94 225 VAL A O 1
ATOM 1718 N N . VAL A 1 226 ? 10.531 -3.254 -3.584 1 98.94 226 VAL A N 1
ATOM 1719 C CA . VAL A 1 226 ? 11.078 -4.457 -2.973 1 98.94 226 VAL A CA 1
ATOM 1720 C C . VAL A 1 226 ? 10.07 -5.602 -3.076 1 98.94 226 VAL A C 1
ATOM 1722 O O . VAL A 1 226 ? 8.891 -5.426 -2.771 1 98.94 226 VAL A O 1
ATOM 1725 N N . ILE A 1 227 ? 10.531 -6.707 -3.566 1 98.94 227 ILE A N 1
ATOM 1726 C CA . ILE A 1 227 ? 9.719 -7.918 -3.602 1 98.94 227 ILE A CA 1
ATOM 1727 C C . ILE A 1 227 ? 10.164 -8.875 -2.496 1 98.94 227 ILE A C 1
ATOM 1729 O O . ILE A 1 227 ? 11.336 -9.25 -2.432 1 98.94 227 ILE A O 1
ATOM 1733 N N . ASN A 1 228 ? 9.273 -9.219 -1.646 1 98.62 228 ASN A N 1
ATOM 1734 C CA . ASN A 1 228 ? 9.484 -10.227 -0.606 1 98.62 228 ASN A CA 1
ATOM 1735 C C . ASN A 1 228 ? 8.578 -11.438 -0.808 1 98.62 228 ASN A C 1
ATOM 1737 O O . ASN A 1 228 ? 7.391 -11.398 -0.481 1 98.62 228 ASN A O 1
ATOM 1741 N N . SER A 1 229 ? 9.102 -12.477 -1.321 1 97.06 229 SER A N 1
ATOM 1742 C CA . SER A 1 229 ? 8.352 -13.711 -1.516 1 97.06 229 SER A CA 1
ATOM 1743 C C . SER A 1 229 ? 8.672 -14.734 -0.43 1 97.06 229 SER A C 1
ATOM 1745 O O . SER A 1 229 ? 8.203 -15.875 -0.488 1 97.06 229 SER A O 1
ATOM 1747 N N . VAL A 1 230 ? 9.469 -14.391 0.582 1 95.56 230 VAL A N 1
ATOM 1748 C CA . VAL A 1 230 ? 10.062 -15.32 1.535 1 95.56 230 VAL A CA 1
ATOM 1749 C C . VAL A 1 230 ? 9.289 -15.281 2.852 1 95.56 230 VAL A C 1
ATOM 1751 O O . VAL A 1 230 ? 9.109 -16.312 3.506 1 95.56 230 VAL A O 1
ATOM 1754 N N . GLY A 1 231 ? 8.922 -14.047 3.24 1 97.25 231 GLY A N 1
ATOM 1755 C CA . GLY A 1 231 ? 8.156 -13.906 4.465 1 97.25 231 GLY A CA 1
ATOM 1756 C C . GLY A 1 231 ? 8.93 -13.258 5.594 1 97.25 231 GLY A C 1
ATOM 1757 O O . GLY A 1 231 ? 9.664 -12.289 5.371 1 97.25 231 GLY A O 1
ATOM 1758 N N . THR A 1 232 ? 8.781 -13.812 6.793 1 98.25 232 THR A N 1
ATOM 1759 C CA . THR A 1 232 ? 9.172 -13.18 8.047 1 98.25 232 THR A CA 1
ATOM 1760 C C . THR A 1 232 ? 10.688 -13.008 8.109 1 98.25 232 THR A C 1
ATOM 1762 O O . THR A 1 232 ? 11.18 -11.977 8.57 1 98.25 232 THR A O 1
ATOM 1765 N N . SER A 1 233 ? 11.461 -13.961 7.594 1 97.38 233 SER A N 1
ATOM 1766 C CA . SER A 1 233 ? 12.898 -14 7.832 1 97.38 233 SER A CA 1
ATOM 1767 C C . SER A 1 233 ? 13.594 -12.797 7.211 1 97.38 233 SER A C 1
ATOM 1769 O O . SER A 1 233 ? 14.688 -12.414 7.641 1 97.38 233 SER A O 1
ATOM 1771 N N . ILE A 1 234 ? 12.938 -12.172 6.176 1 97.5 234 ILE A N 1
ATOM 1772 C CA . ILE A 1 234 ? 13.602 -11.039 5.527 1 97.5 234 ILE A CA 1
ATOM 1773 C C . ILE A 1 234 ? 12.719 -9.797 5.637 1 97.5 234 ILE A C 1
ATOM 1775 O O . ILE A 1 234 ? 12.93 -8.812 4.918 1 97.5 234 ILE A O 1
ATOM 1779 N N . TRP A 1 235 ? 11.766 -9.852 6.457 1 98.38 235 TRP A N 1
ATOM 1780 C CA . TRP A 1 235 ? 10.805 -8.758 6.562 1 98.38 235 TRP A CA 1
ATOM 1781 C C . TRP A 1 235 ? 11.5 -7.457 6.945 1 98.38 235 TRP A C 1
ATOM 1783 O O . TRP A 1 235 ? 11.375 -6.449 6.25 1 98.38 235 TRP A O 1
ATOM 1793 N N . ASP A 1 236 ? 12.289 -7.469 8.016 1 97.81 236 ASP A N 1
ATOM 1794 C CA . ASP A 1 236 ? 12.984 -6.27 8.484 1 97.81 236 ASP A CA 1
ATOM 1795 C C . ASP A 1 236 ? 13.953 -5.754 7.422 1 97.81 236 ASP A C 1
ATOM 1797 O O . ASP A 1 236 ? 14.023 -4.551 7.164 1 97.81 236 ASP A O 1
ATOM 1801 N N . LEU A 1 237 ? 14.695 -6.676 6.875 1 98.12 237 LEU A N 1
ATOM 1802 C CA . LEU A 1 237 ? 15.648 -6.289 5.844 1 98.12 237 LEU A CA 1
ATOM 1803 C C . LEU A 1 237 ? 14.938 -5.688 4.637 1 98.12 237 LEU A C 1
ATOM 1805 O O . LEU A 1 237 ? 15.438 -4.738 4.027 1 98.12 237 LEU A O 1
ATOM 1809 N N . SER A 1 238 ? 13.766 -6.238 4.254 1 98.62 238 SER A N 1
ATOM 1810 C CA . SER A 1 238 ? 12.969 -5.695 3.158 1 98.62 238 SER A CA 1
ATOM 1811 C C . SER A 1 238 ? 12.609 -4.234 3.402 1 98.62 238 SER A C 1
ATOM 1813 O O . SER A 1 238 ? 12.703 -3.406 2.492 1 98.62 238 SER A O 1
ATOM 1815 N N . LEU A 1 239 ? 12.266 -3.922 4.617 1 98.69 239 LEU A N 1
ATOM 1816 C CA . LEU A 1 239 ? 11.883 -2.559 4.973 1 98.69 239 LEU A CA 1
ATOM 1817 C C . LEU A 1 239 ? 13.109 -1.647 5.008 1 98.69 239 LEU A C 1
ATOM 1819 O O . LEU A 1 239 ? 13.031 -0.482 4.609 1 98.69 239 LEU A O 1
ATOM 1823 N N . LYS A 1 240 ? 14.227 -2.143 5.453 1 98.31 240 LYS A N 1
ATOM 1824 C CA . LYS A 1 240 ? 15.438 -1.351 5.605 1 98.31 240 LYS A CA 1
ATOM 1825 C C . LYS A 1 240 ? 15.969 -0.89 4.25 1 98.31 240 LYS A C 1
ATOM 1827 O O . LYS A 1 240 ? 16.578 0.177 4.148 1 98.31 240 LYS A O 1
ATOM 1832 N N . VAL A 1 241 ? 15.703 -1.663 3.205 1 98.81 241 VAL A N 1
ATOM 1833 C CA . VAL A 1 241 ? 16.281 -1.323 1.908 1 98.81 241 VAL A CA 1
ATOM 1834 C C . VAL A 1 241 ? 15.25 -0.596 1.056 1 98.81 241 VAL A C 1
ATOM 1836 O O . VAL A 1 241 ? 15.492 -0.296 -0.115 1 98.81 241 VAL A O 1
ATOM 1839 N N . LEU A 1 242 ? 14.109 -0.34 1.592 1 98.94 242 LEU A N 1
ATOM 1840 C CA . LEU A 1 242 ? 13.031 0.354 0.89 1 98.94 242 LEU A CA 1
ATOM 1841 C C . LEU A 1 242 ? 13.219 1.865 0.971 1 98.94 242 LEU A C 1
ATOM 1843 O O . LEU A 1 242 ? 13.367 2.418 2.062 1 98.94 242 LEU A O 1
ATOM 1847 N N . GLY A 1 243 ? 13.203 2.557 -0.161 1 98.81 243 GLY A N 1
ATOM 1848 C CA . GLY A 1 243 ? 13.422 3.994 -0.198 1 98.81 243 GLY A CA 1
ATOM 1849 C C . GLY A 1 243 ? 12.164 4.797 0.087 1 98.81 243 GLY A C 1
ATOM 1850 O O . GLY A 1 243 ? 11.086 4.227 0.291 1 98.81 243 GLY A O 1
ATOM 1851 N N . VAL A 1 244 ? 12.289 6.148 0.11 1 98.69 244 VAL A N 1
ATOM 1852 C CA . VAL A 1 244 ? 11.18 7.086 0.263 1 98.69 244 VAL A CA 1
ATOM 1853 C C . VAL A 1 244 ? 10.195 6.91 -0.889 1 98.69 244 VAL A C 1
ATOM 1855 O O . VAL A 1 244 ? 10.602 6.777 -2.047 1 98.69 244 VAL A O 1
ATOM 1858 N N . ASN A 1 245 ? 8.891 6.844 -0.532 1 98.75 245 ASN A N 1
ATOM 1859 C CA . ASN A 1 245 ? 7.824 6.621 -1.501 1 98.75 245 ASN A CA 1
ATOM 1860 C C . ASN A 1 245 ? 7.93 5.242 -2.146 1 98.75 245 ASN A C 1
ATOM 1862 O O . ASN A 1 245 ? 7.457 5.035 -3.266 1 98.75 245 ASN A O 1
ATOM 1866 N N . GLY A 1 246 ? 8.711 4.336 -1.477 1 98.88 246 GLY A N 1
ATOM 1867 C CA . GLY A 1 246 ? 8.906 2.984 -1.979 1 98.88 246 GLY A CA 1
ATOM 1868 C C . GLY A 1 246 ? 7.688 2.098 -1.789 1 98.88 246 GLY A C 1
ATOM 1869 O O . GLY A 1 246 ? 6.824 2.389 -0.96 1 98.88 246 GLY A O 1
ATOM 1870 N N . ARG A 1 247 ? 7.633 1.01 -2.527 1 98.88 247 ARG A N 1
ATOM 1871 C CA . ARG A 1 247 ? 6.59 -0.006 -2.436 1 98.88 247 ARG A CA 1
ATOM 1872 C C . ARG A 1 247 ? 7.184 -1.375 -2.121 1 98.88 247 ARG A C 1
ATOM 1874 O O . ARG A 1 247 ? 8.047 -1.867 -2.852 1 98.88 247 ARG A O 1
ATOM 1881 N N . LEU A 1 248 ? 6.805 -1.931 -1.037 1 98.94 248 LEU A N 1
ATOM 1882 C CA . LEU A 1 248 ? 7.125 -3.318 -0.717 1 98.94 248 LEU A CA 1
ATOM 1883 C C . LEU A 1 248 ? 5.973 -4.242 -1.093 1 98.94 248 LEU A C 1
ATOM 1885 O O . LEU A 1 248 ? 4.875 -4.133 -0.537 1 98.94 248 LEU A O 1
ATOM 1889 N N . VAL A 1 249 ? 6.191 -5.125 -1.978 1 98.94 249 VAL A N 1
ATOM 1890 C CA . VAL A 1 249 ? 5.172 -6.074 -2.414 1 98.94 249 VAL A CA 1
ATOM 1891 C C . VAL A 1 249 ? 5.523 -7.477 -1.916 1 98.94 249 VAL A C 1
ATOM 1893 O O . VAL A 1 249 ? 6.68 -7.895 -1.986 1 98.94 249 VAL A O 1
ATOM 1896 N N . PHE A 1 250 ? 4.547 -8.172 -1.379 1 98.75 250 PHE A N 1
ATOM 1897 C CA . PHE A 1 250 ? 4.758 -9.516 -0.86 1 98.75 250 PHE A CA 1
ATOM 1898 C C . PHE A 1 250 ? 3.568 -10.414 -1.182 1 98.75 250 PHE A C 1
ATOM 1900 O O . PHE A 1 250 ? 2.438 -9.938 -1.29 1 98.75 250 PHE A O 1
ATOM 1907 N N . PHE A 1 251 ? 3.824 -11.727 -1.372 1 98.38 251 PHE A N 1
ATOM 1908 C CA . PHE A 1 251 ? 2.803 -12.672 -1.802 1 98.38 251 PHE A CA 1
ATOM 1909 C C . PHE A 1 251 ? 3.127 -14.078 -1.308 1 98.38 251 PHE A C 1
ATOM 1911 O O . PHE A 1 251 ? 2.57 -15.062 -1.804 1 98.38 251 PHE A O 1
ATOM 1918 N N . GLY A 1 252 ? 4.086 -14.18 -0.365 1 94.25 252 GLY A N 1
ATOM 1919 C CA . GLY A 1 252 ? 4.473 -15.469 0.173 1 94.25 252 GLY A CA 1
ATOM 1920 C C . GLY A 1 252 ? 4.918 -15.406 1.622 1 94.25 252 GLY A C 1
ATOM 1921 O O . GLY A 1 252 ? 5.137 -14.32 2.162 1 94.25 252 GLY A O 1
ATOM 1922 N N . GLY A 1 253 ? 5.031 -16.594 2.246 1 92.25 253 GLY A N 1
ATOM 1923 C CA . GLY A 1 253 ? 5.395 -16.688 3.648 1 92.25 253 GLY A CA 1
ATOM 1924 C C . GLY A 1 253 ? 6.062 -18.016 3.998 1 92.25 253 GLY A C 1
ATOM 1925 O O . GLY A 1 253 ? 5.664 -18.672 4.953 1 92.25 253 GLY A O 1
ATOM 1926 N N . LEU A 1 254 ? 7.035 -18.344 3.18 1 91.5 254 LEU A N 1
ATOM 1927 C CA . LEU A 1 254 ? 7.738 -19.609 3.369 1 91.5 254 LEU A CA 1
ATOM 1928 C C . LEU A 1 254 ? 8.375 -19.672 4.754 1 91.5 254 LEU A C 1
ATOM 1930 O O . LEU A 1 254 ? 8.453 -20.75 5.355 1 91.5 254 LEU A O 1
ATOM 1934 N N . THR A 1 255 ? 8.828 -18.562 5.285 1 93.81 255 THR A N 1
ATOM 1935 C CA . THR A 1 255 ? 9.555 -18.531 6.551 1 93.81 255 THR A CA 1
ATOM 1936 C C . THR A 1 255 ? 8.68 -17.953 7.66 1 93.81 255 THR A C 1
ATOM 1938 O O . THR A 1 255 ? 9.195 -17.516 8.695 1 93.81 255 THR A O 1
ATOM 1941 N N . GLY A 1 256 ? 7.41 -17.875 7.414 1 94.69 256 GLY A N 1
ATOM 1942 C CA . GLY A 1 256 ? 6.473 -17.359 8.398 1 94.69 256 GLY A CA 1
ATOM 1943 C C . GLY A 1 256 ? 5.656 -16.188 7.895 1 94.69 256 GLY A C 1
ATOM 1944 O O . GLY A 1 256 ? 5.91 -15.672 6.805 1 94.69 256 GLY A O 1
ATOM 1945 N N . SER A 1 257 ? 4.695 -15.82 8.742 1 97 257 SER A N 1
ATOM 1946 C CA . SER A 1 257 ? 3.758 -14.805 8.281 1 97 257 SER A CA 1
ATOM 1947 C C . SER A 1 257 ? 3.717 -13.617 9.234 1 97 257 SER A C 1
ATOM 1949 O O . SER A 1 257 ? 2.918 -12.695 9.055 1 97 257 SER A O 1
ATOM 1951 N N . ASP A 1 258 ? 4.535 -13.625 10.188 1 97.62 258 ASP A N 1
ATOM 1952 C CA . ASP A 1 258 ? 4.543 -12.531 11.156 1 97.62 258 ASP A CA 1
ATOM 1953 C C . ASP A 1 258 ? 5.402 -11.367 10.664 1 97.62 258 ASP A C 1
ATOM 1955 O O . ASP A 1 258 ? 6.543 -11.562 10.242 1 97.62 258 ASP A O 1
ATOM 1959 N N . GLY A 1 259 ? 4.855 -10.164 10.695 1 97.81 259 GLY A N 1
ATOM 1960 C CA . GLY A 1 259 ? 5.602 -8.953 10.391 1 97.81 259 GLY A CA 1
ATOM 1961 C C . GLY A 1 259 ? 5.367 -7.844 11.398 1 97.81 259 GLY A C 1
ATOM 1962 O O . GLY A 1 259 ? 4.262 -7.695 11.914 1 97.81 259 GLY A O 1
ATOM 1963 N N . LYS A 1 260 ? 6.383 -7.109 11.68 1 97.88 260 LYS A N 1
ATOM 1964 C CA . LYS A 1 260 ? 6.293 -5.91 12.508 1 97.88 260 LYS A CA 1
ATOM 1965 C C . LYS A 1 260 ? 6.59 -4.656 11.688 1 97.88 260 LYS A C 1
ATOM 1967 O O . LYS A 1 260 ? 7.453 -4.672 10.805 1 97.88 260 LYS A O 1
ATOM 1972 N N . ILE A 1 261 ? 5.859 -3.641 11.984 1 98.12 261 ILE A N 1
ATOM 1973 C CA . ILE A 1 261 ? 6.145 -2.389 11.297 1 98.12 261 ILE A CA 1
ATOM 1974 C C . ILE A 1 261 ? 6.242 -1.249 12.305 1 98.12 261 ILE A C 1
ATOM 1976 O O . ILE A 1 261 ? 5.73 -1.358 13.422 1 98.12 261 ILE A O 1
ATOM 1980 N N . ASN A 1 262 ? 6.98 -0.276 11.992 1 98.62 262 ASN A N 1
ATOM 1981 C CA . ASN A 1 262 ? 6.953 1.035 12.633 1 98.62 262 ASN A CA 1
ATOM 1982 C C . ASN A 1 262 ? 6.086 2.02 11.859 1 98.62 262 ASN A C 1
ATOM 1984 O O . ASN A 1 262 ? 6.484 2.508 10.805 1 98.62 262 ASN A O 1
ATOM 1988 N N . ILE A 1 263 ? 4.949 2.33 12.391 1 98.44 263 ILE A N 1
ATOM 1989 C CA . ILE A 1 263 ? 3.92 3.129 11.734 1 98.44 263 ILE A CA 1
ATOM 1990 C C . ILE A 1 263 ? 4.488 4.492 11.359 1 98.44 263 ILE A C 1
ATOM 1992 O O . ILE A 1 263 ? 4.324 4.949 10.227 1 98.44 263 ILE A O 1
ATOM 1996 N N . SER A 1 264 ? 5.215 5.133 12.227 1 97.94 264 SER A N 1
ATOM 1997 C CA . SER A 1 264 ? 5.75 6.473 12.008 1 97.94 264 SER A CA 1
ATOM 1998 C C . SER A 1 264 ? 6.824 6.465 10.922 1 97.94 264 SER A C 1
ATOM 2000 O O . SER A 1 264 ? 6.895 7.387 10.102 1 97.94 264 SER A O 1
ATOM 2002 N N . ALA A 1 265 ? 7.645 5.398 10.93 1 98.19 265 ALA A N 1
ATOM 2003 C CA . ALA A 1 265 ? 8.672 5.293 9.906 1 98.19 265 ALA A CA 1
ATOM 2004 C C . ALA A 1 265 ? 8.055 5.145 8.516 1 98.19 265 ALA A C 1
ATOM 2006 O O . ALA A 1 265 ? 8.492 5.789 7.562 1 98.19 265 ALA A O 1
ATOM 2007 N N . LEU A 1 266 ? 7.004 4.355 8.43 1 98.69 266 LEU A N 1
ATOM 2008 C CA . LEU A 1 266 ? 6.367 4.094 7.145 1 98.69 266 LEU A CA 1
ATOM 2009 C C . LEU A 1 266 ? 5.723 5.359 6.59 1 98.69 266 LEU A C 1
ATOM 2011 O O . LEU A 1 266 ? 5.953 5.727 5.434 1 98.69 266 LEU A O 1
ATOM 2015 N N . TYR A 1 267 ? 4.906 6.078 7.418 1 98.56 267 TYR A N 1
ATOM 2016 C CA . TYR A 1 267 ? 4.211 7.227 6.84 1 98.56 267 TYR A CA 1
ATOM 2017 C C . TYR A 1 267 ? 5.168 8.398 6.641 1 98.56 267 TYR A C 1
ATOM 2019 O O . TYR A 1 267 ? 5 9.195 5.715 1 98.56 267 TYR A O 1
ATOM 2027 N N . GLY A 1 268 ? 6.211 8.523 7.5 1 98.06 268 GLY A N 1
ATOM 2028 C CA . GLY A 1 268 ? 7.203 9.57 7.309 1 98.06 268 GLY A CA 1
ATOM 2029 C C . GLY A 1 268 ? 7.949 9.453 5.992 1 98.06 268 GLY A C 1
ATOM 2030 O O . GLY A 1 268 ? 8.375 10.461 5.418 1 98.06 268 GLY A O 1
ATOM 2031 N N . LYS A 1 269 ? 8.062 8.195 5.531 1 98.56 269 LYS A N 1
ATOM 2032 C CA . LYS A 1 269 ? 8.773 7.938 4.285 1 98.56 269 LYS A CA 1
ATOM 2033 C C . LYS A 1 269 ? 7.809 7.727 3.125 1 98.56 269 LYS A C 1
ATOM 2035 O O . LYS A 1 269 ? 8.227 7.43 2.004 1 98.56 269 LYS A O 1
ATOM 2040 N N . HIS A 1 270 ? 6.508 7.871 3.41 1 98.81 270 HIS A N 1
ATOM 2041 C CA . HIS A 1 270 ? 5.492 7.707 2.377 1 98.81 270 HIS A CA 1
ATOM 2042 C C . HIS A 1 270 ? 5.613 6.352 1.692 1 98.81 270 HIS A C 1
ATOM 2044 O O . HIS A 1 270 ? 5.582 6.266 0.463 1 98.81 270 HIS A O 1
ATOM 2050 N N . GLN A 1 271 ? 5.789 5.305 2.512 1 98.94 271 GLN A N 1
ATOM 2051 C CA . GLN A 1 271 ? 6.004 3.959 1.99 1 98.94 271 GLN A CA 1
ATOM 2052 C C . GLN A 1 271 ? 4.699 3.17 1.949 1 98.94 271 GLN A C 1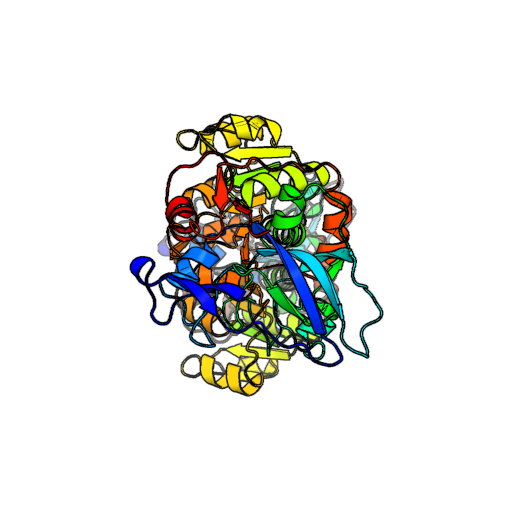
ATOM 2054 O O . GLN A 1 271 ? 3.777 3.445 2.721 1 98.94 271 GLN A O 1
ATOM 2059 N N . LYS A 1 272 ? 4.637 2.215 1.042 1 98.88 272 LYS A N 1
ATOM 2060 C CA . LYS A 1 272 ? 3.463 1.367 0.867 1 98.88 272 LYS A CA 1
ATOM 2061 C C . LYS A 1 272 ? 3.828 -0.11 0.983 1 98.88 272 LYS A C 1
ATOM 2063 O O . LYS A 1 272 ? 4.859 -0.542 0.465 1 98.88 272 LYS A O 1
ATOM 2068 N N . LEU A 1 273 ? 3.051 -0.854 1.717 1 98.94 273 LEU A N 1
ATOM 2069 C CA . LEU A 1 273 ? 3.098 -2.311 1.775 1 98.94 273 LEU A CA 1
ATOM 2070 C C . LEU A 1 273 ? 1.926 -2.924 1.016 1 98.94 273 LEU A C 1
ATOM 2072 O O . LEU A 1 273 ? 0.766 -2.65 1.33 1 98.94 273 LEU A O 1
ATOM 2076 N N . ILE A 1 274 ? 2.256 -3.795 0.049 1 98.94 274 ILE A N 1
ATOM 2077 C CA . ILE A 1 274 ? 1.245 -4.27 -0.888 1 98.94 274 ILE A CA 1
ATOM 2078 C C . ILE A 1 274 ? 1.205 -5.797 -0.875 1 98.94 274 ILE A C 1
ATOM 2080 O O . ILE A 1 274 ? 2.129 -6.453 -1.366 1 98.94 274 ILE A O 1
ATOM 2084 N N . GLY A 1 275 ? 0.149 -6.328 -0.303 1 98.88 275 GLY A N 1
ATOM 2085 C CA . GLY A 1 275 ? -0.092 -7.758 -0.434 1 98.8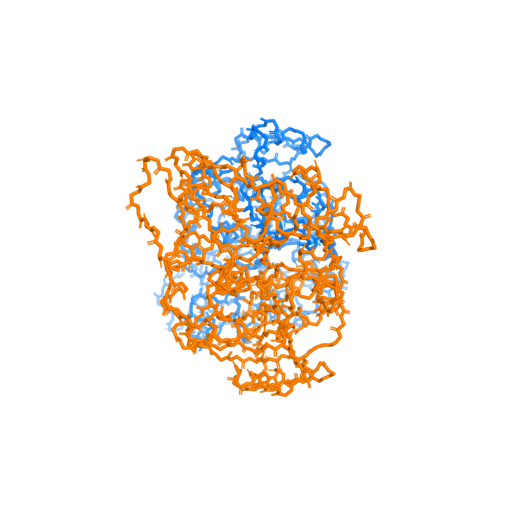8 275 GLY A CA 1
ATOM 2086 C C . GLY A 1 275 ? -0.819 -8.125 -1.713 1 98.88 275 GLY A C 1
ATOM 2087 O O . GLY A 1 275 ? -1.854 -7.539 -2.037 1 98.88 275 GLY A O 1
ATOM 2088 N N . THR A 1 276 ? -0.271 -9.117 -2.443 1 98.81 276 THR A N 1
ATOM 2089 C CA . THR A 1 276 ? -0.925 -9.523 -3.684 1 98.81 276 THR A CA 1
ATOM 2090 C C . THR A 1 276 ? -1.04 -11.047 -3.764 1 98.81 276 THR A C 1
ATOM 2092 O O . THR A 1 276 ? -0.339 -11.766 -3.049 1 98.81 276 THR A O 1
ATOM 2095 N N . THR A 1 277 ? -1.925 -11.523 -4.582 1 98.44 277 THR A N 1
ATOM 2096 C CA . THR A 1 277 ? -2.096 -12.953 -4.82 1 98.44 277 THR A CA 1
ATOM 2097 C C . THR A 1 277 ? -2.504 -13.211 -6.27 1 98.44 277 THR A C 1
ATOM 2099 O O . THR A 1 277 ? -3.275 -12.445 -6.852 1 98.44 277 THR A O 1
ATOM 2102 N N . GLY A 1 278 ? -1.902 -14.219 -6.84 1 98 278 GLY A N 1
ATOM 2103 C CA . GLY A 1 278 ? -2.287 -14.688 -8.164 1 98 278 GLY A CA 1
ATOM 2104 C C . GLY A 1 278 ? -2.027 -13.664 -9.258 1 98 278 GLY A C 1
ATOM 2105 O O . GLY A 1 278 ? -0.901 -13.195 -9.414 1 98 278 GLY A O 1
ATOM 2106 N N . GLY A 1 279 ? -2.934 -13.43 -10.094 1 98.56 279 GLY A N 1
ATOM 2107 C CA . GLY A 1 279 ? -2.994 -12.547 -11.25 1 98.56 279 GLY A CA 1
ATOM 2108 C C . GLY A 1 279 ? -4.258 -12.727 -12.07 1 98.56 279 GLY A C 1
ATOM 2109 O O . GLY A 1 279 ? -5.09 -13.586 -11.758 1 98.56 279 GLY A O 1
ATOM 2110 N N . SER A 1 280 ? -4.445 -11.898 -13.023 1 98.62 280 SER A N 1
ATOM 2111 C CA . SER A 1 280 ? -5.672 -11.914 -13.82 1 98.62 280 SER A CA 1
ATOM 2112 C C . SER A 1 280 ? -5.508 -12.766 -15.07 1 98.62 280 SER A C 1
ATOM 2114 O O . SER A 1 280 ? -4.387 -13.109 -15.453 1 98.62 280 SER A O 1
ATOM 2116 N N . ARG A 1 281 ? -6.621 -13.109 -15.664 1 98.5 281 ARG A N 1
ATOM 2117 C CA . ARG A 1 281 ? -6.594 -13.812 -16.938 1 98.5 281 ARG A CA 1
ATOM 2118 C C . ARG A 1 281 ? -5.969 -12.953 -18.031 1 98.5 281 ARG A C 1
ATOM 2120 O O . ARG A 1 281 ? -5.238 -13.453 -18.891 1 98.5 281 ARG A O 1
ATOM 2127 N N . LYS A 1 282 ? -6.238 -11.656 -17.984 1 98.56 282 LYS A N 1
ATOM 2128 C CA . LYS A 1 282 ? -5.605 -10.75 -18.938 1 98.56 282 LYS A CA 1
ATOM 2129 C C . LYS A 1 282 ? -4.086 -10.812 -18.812 1 98.56 282 LYS A C 1
ATOM 2131 O O . LYS A 1 282 ? -3.383 -10.82 -19.828 1 98.56 282 LYS A O 1
ATOM 2136 N N . GLU A 1 283 ? -3.648 -10.906 -17.625 1 98.75 283 GLU A N 1
ATOM 2137 C CA . GLU A 1 283 ? -2.209 -10.945 -17.391 1 98.75 283 GLU A CA 1
ATOM 2138 C C . GLU A 1 283 ? -1.608 -12.266 -17.875 1 98.75 283 GLU A C 1
ATOM 2140 O O . GLU A 1 283 ? -0.452 -12.312 -18.297 1 98.75 283 GLU A O 1
ATOM 2145 N N . MET A 1 284 ? -2.342 -13.328 -17.859 1 98.62 284 MET A N 1
ATOM 2146 C CA . MET A 1 284 ? -1.887 -14.586 -18.438 1 98.62 284 MET A CA 1
ATOM 2147 C C . MET A 1 284 ? -1.611 -14.414 -19.938 1 98.62 284 MET A C 1
ATOM 2149 O O . MET A 1 284 ? -0.586 -14.883 -20.438 1 98.62 284 MET A O 1
ATOM 2153 N N . VAL A 1 285 ? -2.512 -13.734 -20.594 1 98.38 285 VAL A N 1
ATOM 2154 C CA . VAL A 1 285 ? -2.352 -13.484 -22.031 1 98.38 285 VAL A CA 1
ATOM 2155 C C . VAL A 1 285 ? -1.097 -12.648 -22.266 1 98.38 285 VAL A C 1
ATOM 2157 O O . VAL A 1 285 ? -0.293 -12.961 -23.156 1 98.38 285 VAL A O 1
ATOM 2160 N N . GLU A 1 286 ? -0.926 -11.617 -21.438 1 98.56 286 GLU A N 1
ATOM 2161 C CA . GLU A 1 286 ? 0.253 -10.766 -21.562 1 98.56 286 GLU A CA 1
ATOM 2162 C C . GLU A 1 286 ? 1.535 -11.562 -21.344 1 98.56 286 GLU A C 1
ATOM 2164 O O . GLU A 1 286 ? 2.52 -11.383 -22.047 1 98.56 286 GLU A O 1
ATOM 2169 N N . LEU A 1 287 ? 1.481 -12.453 -20.391 1 98.19 287 LEU A N 1
ATOM 2170 C CA . LEU A 1 287 ? 2.66 -13.227 -20.016 1 98.19 287 LEU A CA 1
ATOM 2171 C C . LEU A 1 287 ? 3.092 -14.156 -21.141 1 98.19 287 LEU A C 1
ATOM 2173 O O . LEU A 1 287 ? 4.289 -14.367 -21.344 1 98.19 287 LEU A O 1
ATOM 2177 N N . ILE A 1 288 ? 2.111 -14.742 -21.797 1 98.38 288 ILE A N 1
ATOM 2178 C CA . ILE A 1 288 ? 2.416 -15.656 -22.891 1 98.38 288 ILE A CA 1
ATOM 2179 C C . ILE A 1 288 ? 3.234 -14.922 -23.953 1 98.38 288 ILE A C 1
ATOM 2181 O O . ILE A 1 288 ? 4.168 -15.492 -24.531 1 98.38 288 ILE A O 1
ATOM 2185 N N . SER A 1 289 ? 2.902 -13.664 -24.109 1 97.75 289 SER A N 1
ATOM 2186 C CA . SER A 1 289 ? 3.643 -12.852 -25.062 1 97.75 289 SER A CA 1
ATOM 2187 C C . SER A 1 289 ? 4.98 -12.398 -24.484 1 97.75 289 SER A C 1
ATOM 2189 O O . SER A 1 289 ? 6.008 -12.445 -25.172 1 97.75 289 SER A O 1
ATOM 2191 N N . LEU A 1 290 ? 5.023 -12.055 -23.281 1 98.19 290 LEU A N 1
ATOM 2192 C CA . LEU A 1 290 ? 6.203 -11.484 -22.641 1 98.19 290 LEU A CA 1
ATOM 2193 C C . LEU A 1 290 ? 7.258 -12.555 -22.375 1 98.19 290 LEU A C 1
ATOM 2195 O O . LEU A 1 290 ? 8.453 -12.266 -22.344 1 98.19 290 LEU A O 1
ATOM 2199 N N . CYS A 1 291 ? 6.836 -13.828 -22.281 1 98.38 291 CYS A N 1
ATOM 2200 C CA . CYS A 1 291 ? 7.754 -14.859 -21.812 1 98.38 291 CYS A CA 1
ATOM 2201 C C . CYS A 1 291 ? 8.258 -15.703 -22.984 1 98.38 291 CYS A C 1
ATOM 2203 O O . CYS A 1 291 ? 8.734 -16.828 -22.797 1 98.38 291 CYS A O 1
ATOM 2205 N N . LYS A 1 292 ? 8.156 -15.164 -24.172 1 97.5 292 LYS A N 1
ATOM 2206 C CA . LYS A 1 292 ? 8.703 -15.852 -25.344 1 97.5 292 LYS A CA 1
ATOM 2207 C C . LYS A 1 292 ? 10.203 -16.078 -25.188 1 97.5 292 LYS A C 1
ATOM 2209 O O . LYS A 1 292 ? 10.742 -17.047 -25.734 1 97.5 292 LYS A O 1
ATOM 2214 N N . ASP A 1 293 ? 10.883 -15.188 -24.422 1 97.5 293 ASP A N 1
ATOM 2215 C CA . ASP A 1 293 ? 12.32 -15.32 -24.234 1 97.5 293 ASP A CA 1
ATOM 2216 C C . ASP A 1 293 ? 12.672 -15.469 -22.75 1 97.5 293 ASP A C 1
ATOM 2218 O O . ASP A 1 293 ? 13.805 -15.211 -22.344 1 97.5 293 ASP A O 1
ATOM 2222 N N . CYS A 1 294 ? 11.68 -15.773 -21.938 1 98.19 294 CYS A N 1
ATOM 2223 C CA . CYS A 1 294 ? 11.969 -16.047 -20.547 1 98.19 294 CYS A CA 1
ATOM 2224 C C . CYS A 1 294 ? 12.711 -17.375 -20.391 1 98.19 294 CYS A C 1
ATOM 2226 O O . CYS A 1 294 ? 12.617 -18.25 -21.266 1 98.19 294 CYS A O 1
ATOM 2228 N N . LYS A 1 295 ? 13.406 -17.406 -19.312 1 97.75 295 LYS A N 1
ATOM 2229 C CA . LYS A 1 295 ? 14.141 -18.625 -18.984 1 97.75 295 LYS A CA 1
ATOM 2230 C C . LYS A 1 295 ? 13.742 -19.172 -17.609 1 97.75 295 LYS A C 1
ATOM 2232 O O . LYS A 1 295 ? 13.211 -18.438 -16.781 1 97.75 295 LYS A O 1
ATOM 2237 N N . VAL A 1 296 ? 13.93 -20.438 -17.5 1 97.62 296 VAL A N 1
ATOM 2238 C CA . VAL A 1 296 ? 13.68 -21.109 -16.234 1 97.62 296 VAL A CA 1
ATOM 2239 C C . VAL A 1 296 ? 14.906 -21.922 -15.828 1 97.62 296 VAL A C 1
ATOM 2241 O O . VAL A 1 296 ? 15.406 -22.734 -16.609 1 97.62 296 VAL A O 1
ATOM 2244 N N . LYS A 1 297 ? 15.445 -21.594 -14.656 1 98.12 297 LYS A N 1
ATOM 2245 C CA . LYS A 1 297 ? 16.406 -22.516 -14.062 1 98.12 297 LYS A CA 1
ATOM 2246 C C . LYS A 1 297 ? 15.703 -23.672 -13.359 1 98.12 297 LYS A C 1
ATOM 2248 O O . LYS A 1 297 ? 14.984 -23.469 -12.375 1 98.12 297 LYS A O 1
ATOM 2253 N N . VAL A 1 298 ? 15.875 -24.859 -13.938 1 98.06 298 VAL A N 1
ATOM 2254 C CA . VAL A 1 298 ? 15.242 -26.047 -13.391 1 98.06 298 VAL A CA 1
ATOM 2255 C C . VAL A 1 298 ? 16.234 -26.797 -12.508 1 98.06 298 VAL A C 1
ATOM 2257 O O . VAL A 1 298 ? 17.359 -27.078 -12.93 1 98.06 298 VAL A O 1
ATOM 2260 N N . SER A 1 299 ? 15.844 -27.031 -11.281 1 97.62 299 SER A N 1
ATOM 2261 C CA . SER A 1 299 ? 16.719 -27.781 -10.383 1 97.62 299 SER A CA 1
ATOM 2262 C C . SER A 1 299 ? 16.719 -29.266 -10.727 1 97.62 299 SER A C 1
ATOM 2264 O O . SER A 1 299 ? 17.766 -29.891 -10.781 1 97.62 299 SER A O 1
ATOM 2266 N N . LYS A 1 300 ? 15.484 -29.812 -10.891 1 97.94 300 LYS A N 1
ATOM 2267 C CA . LYS A 1 300 ? 15.297 -31.219 -11.219 1 97.94 300 LYS A CA 1
ATOM 2268 C C . LYS A 1 300 ? 13.914 -31.469 -11.82 1 97.94 300 LYS A C 1
ATOM 2270 O O . LYS A 1 300 ? 12.938 -30.844 -11.414 1 97.94 300 LYS A O 1
ATOM 2275 N N . VAL A 1 301 ? 13.883 -32.375 -12.836 1 98.5 301 VAL A N 1
ATOM 2276 C CA . VAL A 1 301 ? 12.617 -32.875 -13.367 1 98.5 301 VAL A CA 1
ATOM 2277 C C . VAL A 1 301 ? 12.32 -34.25 -12.789 1 98.5 301 VAL A C 1
ATOM 2279 O O . VAL A 1 301 ? 13.086 -35.188 -12.992 1 98.5 301 VAL A O 1
ATOM 2282 N N . TYR A 1 302 ? 11.312 -34.312 -12.039 1 98.69 302 TYR A N 1
ATOM 2283 C CA . TYR A 1 302 ? 10.875 -35.562 -11.422 1 98.69 302 TYR A CA 1
ATOM 2284 C C . TYR A 1 302 ? 9.805 -36.219 -12.266 1 98.69 302 TYR A C 1
ATOM 2286 O O . TYR A 1 302 ? 9.078 -35.562 -13.008 1 98.69 302 TYR A O 1
ATOM 2294 N N . ASN A 1 303 ? 9.75 -37.531 -12.133 1 98.5 303 ASN A N 1
ATOM 2295 C CA . ASN A 1 303 ? 8.57 -38.219 -12.633 1 98.5 303 ASN A CA 1
ATOM 2296 C C . ASN A 1 303 ? 7.402 -38.156 -11.656 1 98.5 303 ASN A C 1
ATOM 2298 O O . ASN A 1 303 ? 7.605 -37.875 -10.469 1 98.5 303 ASN A O 1
ATOM 2302 N N . LEU A 1 304 ? 6.23 -38.344 -12.18 1 98.56 304 LEU A N 1
ATOM 2303 C CA . LEU A 1 304 ? 5.035 -38.25 -11.344 1 98.56 304 LEU A CA 1
ATOM 2304 C C . LEU A 1 304 ? 5.152 -39.125 -10.117 1 98.56 304 LEU A C 1
ATOM 2306 O O . LEU A 1 304 ? 4.797 -38.719 -9.008 1 98.56 304 LEU A O 1
ATOM 2310 N N . GLU A 1 305 ? 5.707 -40.312 -10.281 1 98 305 GLU A N 1
ATOM 2311 C CA . GLU A 1 305 ? 5.812 -41.281 -9.195 1 98 305 GLU A CA 1
ATOM 2312 C C . GLU A 1 305 ? 6.766 -40.781 -8.109 1 98 305 GLU A C 1
ATOM 2314 O O . GLU A 1 305 ? 6.707 -41.25 -6.965 1 98 305 GLU A O 1
ATOM 2319 N N . ASP A 1 306 ? 7.641 -39.812 -8.453 1 97.75 306 ASP A N 1
ATOM 2320 C CA . ASP A 1 306 ? 8.602 -39.25 -7.512 1 97.75 306 ASP A CA 1
ATOM 2321 C C . ASP A 1 306 ? 8.125 -37.906 -6.973 1 97.75 306 ASP A C 1
ATOM 2323 O O . ASP A 1 306 ? 8.922 -37.125 -6.484 1 97.75 306 ASP A O 1
ATOM 2327 N N . GLY A 1 307 ? 6.824 -37.688 -7.145 1 97.19 307 GLY A N 1
ATOM 2328 C CA . GLY A 1 307 ? 6.262 -36.375 -6.777 1 97.19 307 GLY A CA 1
ATOM 2329 C C . GLY A 1 307 ? 6.445 -36.062 -5.309 1 97.19 307 GLY A C 1
ATOM 2330 O O . GLY A 1 307 ? 6.59 -34.875 -4.949 1 97.19 307 GLY A O 1
ATOM 2331 N N . LYS A 1 308 ? 6.492 -37.062 -4.473 1 97.19 308 LYS A N 1
ATOM 2332 C CA . LYS A 1 308 ? 6.73 -36.844 -3.051 1 97.19 308 LYS A CA 1
ATOM 2333 C C . LYS A 1 308 ? 8.086 -36.188 -2.814 1 97.19 308 LYS A C 1
ATOM 2335 O O . LYS A 1 308 ? 8.211 -35.281 -2.008 1 97.19 308 LYS A O 1
ATOM 2340 N N . GLU A 1 309 ? 9.055 -36.688 -3.469 1 97.38 309 GLU A N 1
ATOM 2341 C CA . GLU A 1 309 ? 10.398 -36.125 -3.363 1 97.38 309 GLU A CA 1
ATOM 2342 C C . GLU A 1 309 ? 10.445 -34.688 -3.912 1 97.38 309 GLU A C 1
ATOM 2344 O O . GLU A 1 309 ? 11.148 -33.844 -3.373 1 97.38 309 GLU A O 1
ATOM 2349 N N . ALA A 1 310 ? 9.742 -34.5 -4.977 1 98.12 310 ALA A N 1
ATOM 2350 C CA . ALA A 1 310 ? 9.672 -33.156 -5.562 1 98.12 310 ALA A CA 1
ATOM 2351 C C . ALA A 1 310 ? 9.102 -32.156 -4.566 1 98.12 310 ALA A C 1
ATOM 2353 O O . ALA A 1 310 ? 9.656 -31.078 -4.387 1 98.12 310 ALA A O 1
ATOM 2354 N N . LEU A 1 311 ? 8.031 -32.531 -3.867 1 98 311 LEU A N 1
ATOM 2355 C CA . LEU A 1 311 ? 7.406 -31.672 -2.883 1 98 311 LEU A CA 1
ATOM 2356 C C . LEU A 1 311 ? 8.344 -31.422 -1.705 1 98 311 LEU A C 1
ATOM 2358 O O . LEU A 1 311 ? 8.461 -30.281 -1.227 1 98 311 LEU A O 1
ATOM 2362 N N . ALA A 1 312 ? 9.039 -32.406 -1.303 1 96.81 312 ALA A N 1
ATOM 2363 C CA . ALA A 1 312 ? 9.977 -32.281 -0.193 1 96.81 312 ALA A CA 1
ATOM 2364 C C . ALA A 1 312 ? 11.117 -31.344 -0.55 1 96.81 312 ALA A C 1
ATOM 2366 O O . ALA A 1 312 ? 11.656 -30.656 0.319 1 96.81 312 ALA A O 1
ATOM 2367 N N . SER A 1 313 ? 11.445 -31.281 -1.779 1 96.06 313 SER A N 1
ATOM 2368 C CA . SER A 1 313 ? 12.586 -30.5 -2.234 1 96.06 313 SER A CA 1
ATOM 2369 C C . SER A 1 313 ? 12.32 -29 -2.088 1 96.06 313 SER A C 1
ATOM 2371 O O . SER A 1 313 ? 13.258 -28.203 -2.047 1 96.06 313 SER A O 1
ATOM 2373 N N . ILE A 1 314 ? 11.062 -28.609 -2.023 1 93.94 314 ILE A N 1
ATOM 2374 C CA . ILE A 1 314 ? 10.688 -27.188 -1.944 1 93.94 314 ILE A CA 1
ATOM 2375 C C . ILE A 1 314 ? 11.234 -26.594 -0.658 1 93.94 314 ILE A C 1
ATOM 2377 O O . ILE A 1 314 ? 11.57 -25.406 -0.618 1 93.94 314 ILE A O 1
ATOM 2381 N N . MET A 1 315 ? 11.422 -27.344 0.315 1 89.81 315 MET A N 1
ATOM 2382 C CA . MET A 1 315 ? 11.836 -26.875 1.632 1 89.81 315 MET A CA 1
ATOM 2383 C C . MET A 1 315 ? 13.352 -27 1.802 1 89.81 315 MET A C 1
ATOM 2385 O O . MET A 1 315 ? 13.883 -26.703 2.875 1 89.81 315 MET A O 1
ATOM 2389 N N . LYS A 1 316 ? 14.023 -27.359 0.756 1 91.56 316 LYS A N 1
ATOM 2390 C CA . LYS A 1 316 ? 15.477 -27.547 0.8 1 91.56 316 LYS A CA 1
ATOM 2391 C C . LYS A 1 316 ? 16.188 -26.594 -0.149 1 91.56 316 LYS A C 1
ATOM 2393 O O . LYS A 1 316 ? 15.547 -25.938 -0.973 1 91.56 316 LYS A O 1
ATOM 2398 N N . ASP A 1 317 ? 17.453 -26.516 0.08 1 91.44 317 ASP A N 1
ATOM 2399 C CA . ASP A 1 317 ? 18.266 -25.734 -0.842 1 91.44 317 ASP A CA 1
ATOM 2400 C C . ASP A 1 317 ? 18.297 -26.375 -2.229 1 91.44 317 ASP A C 1
ATOM 2402 O O . ASP A 1 317 ? 18.453 -27.594 -2.354 1 91.44 317 ASP A O 1
ATOM 2406 N N . ARG A 1 318 ? 18.016 -25.609 -3.201 1 92.19 318 ARG A N 1
ATOM 2407 C CA . ARG A 1 318 ? 17.984 -26.078 -4.578 1 92.19 318 ARG A CA 1
ATOM 2408 C C . ARG A 1 318 ? 18.438 -25 -5.547 1 92.19 318 ARG A C 1
ATOM 2410 O O . ARG A 1 318 ? 18.391 -23.812 -5.227 1 92.19 318 ARG A O 1
ATOM 2417 N N . ASP A 1 319 ? 18.906 -25.438 -6.68 1 95.69 319 ASP A N 1
ATOM 2418 C CA . ASP A 1 319 ? 19.297 -24.531 -7.754 1 95.69 319 ASP A CA 1
ATOM 2419 C C . ASP A 1 319 ? 18.25 -24.484 -8.859 1 95.69 319 ASP A C 1
ATOM 2421 O O . ASP A 1 319 ? 18.406 -25.141 -9.891 1 95.69 319 ASP A O 1
ATOM 2425 N N . GLY A 1 320 ? 17.281 -23.703 -8.688 1 96.12 320 GLY A N 1
ATOM 2426 C CA . GLY A 1 320 ? 16.188 -23.625 -9.633 1 96.12 320 GLY A CA 1
ATOM 2427 C C . GLY A 1 320 ? 14.906 -24.234 -9.117 1 96.12 320 GLY A C 1
ATOM 2428 O O . GLY A 1 320 ? 14.812 -24.594 -7.938 1 96.12 320 GLY A O 1
ATOM 2429 N N . ARG A 1 321 ? 13.914 -24.312 -9.953 1 96.5 321 ARG A N 1
ATOM 2430 C CA . ARG A 1 321 ? 12.625 -24.797 -9.484 1 96.5 321 ARG A CA 1
ATOM 2431 C C . ARG A 1 321 ? 12.414 -26.25 -9.891 1 96.5 321 ARG A C 1
ATOM 2433 O O . ARG A 1 321 ? 12.859 -26.688 -10.953 1 96.5 321 ARG A O 1
ATOM 2440 N N . PRO A 1 322 ? 11.875 -27.047 -9.023 1 98.19 322 PRO A N 1
ATOM 2441 C CA . PRO A 1 322 ? 11.539 -28.438 -9.359 1 98.19 322 PRO A CA 1
ATOM 2442 C C . PRO A 1 322 ? 10.328 -28.547 -10.281 1 98.19 322 PRO A C 1
ATOM 2444 O O . PRO A 1 322 ? 9.375 -27.766 -10.141 1 98.19 322 PRO A O 1
ATOM 2447 N N . MET A 1 323 ? 10.352 -29.484 -11.203 1 98.5 323 MET A N 1
ATOM 2448 C CA . MET A 1 323 ? 9.258 -29.781 -12.125 1 98.5 323 MET A CA 1
ATOM 2449 C C . MET A 1 323 ? 8.867 -31.25 -12.055 1 98.5 323 MET A C 1
ATOM 2451 O O . MET A 1 323 ? 9.664 -32.094 -11.641 1 98.5 323 MET A O 1
ATOM 2455 N N . ILE A 1 324 ? 7.688 -31.531 -12.406 1 98.81 324 ILE A N 1
ATOM 2456 C CA . ILE A 1 324 ? 7.234 -32.906 -12.516 1 98.81 324 ILE A CA 1
ATOM 2457 C C . ILE A 1 324 ? 6.805 -33.219 -13.953 1 98.81 324 ILE A C 1
ATOM 2459 O O . ILE A 1 324 ? 5.902 -32.562 -14.484 1 98.81 324 ILE A O 1
ATOM 2463 N N . LYS A 1 325 ? 7.453 -34.094 -14.57 1 98.56 325 LYS A N 1
ATOM 2464 C CA . LYS A 1 325 ? 7.023 -34.594 -15.867 1 98.56 325 LYS A CA 1
ATOM 2465 C C . LYS A 1 325 ? 5.938 -35.656 -15.703 1 98.56 325 LYS A C 1
ATOM 2467 O O . LYS A 1 325 ? 6.137 -36.656 -15.008 1 98.56 325 LYS A O 1
ATOM 2472 N N . ILE A 1 326 ? 4.84 -35.469 -16.297 1 97.94 326 ILE A N 1
ATOM 2473 C CA . ILE A 1 326 ? 3.695 -36.375 -16.125 1 97.94 326 ILE A CA 1
ATOM 2474 C C . ILE A 1 326 ? 3.535 -37.25 -17.344 1 97.94 326 ILE A C 1
ATOM 2476 O O . ILE A 1 326 ? 3.369 -38.469 -17.219 1 97.94 326 ILE A O 1
ATOM 2480 N N . SER A 1 327 ? 3.533 -36.688 -18.516 1 92.31 327 SER A N 1
ATOM 2481 C CA . SER A 1 327 ? 3.5 -37.438 -19.766 1 92.31 327 SER A CA 1
ATOM 2482 C C . SER A 1 327 ? 4.41 -36.812 -20.812 1 92.31 327 SER A C 1
ATOM 2484 O O . SER A 1 327 ? 4.77 -35.625 -20.703 1 92.31 327 SER A O 1
ATOM 2486 N N . MET B 1 1 ? 8.383 41.031 18.797 1 97.25 1 MET B N 1
ATOM 2487 C CA . MET B 1 1 ? 7.023 40.531 18.625 1 97.25 1 MET B CA 1
ATOM 2488 C C . MET B 1 1 ? 6.672 39.5 19.719 1 97.25 1 MET B C 1
ATOM 2490 O O . MET B 1 1 ? 7.562 38.938 20.344 1 97.25 1 MET B O 1
ATOM 2494 N N . LYS B 1 2 ? 5.398 39.375 20 1 98.38 2 LYS B N 1
ATOM 2495 C CA . LYS B 1 2 ? 4.953 38.344 20.922 1 98.38 2 LYS B CA 1
ATOM 2496 C C . LYS B 1 2 ? 4.938 36.969 20.25 1 98.38 2 LYS B C 1
ATOM 2498 O O . LYS B 1 2 ? 4.562 36.844 19.094 1 98.38 2 LYS B O 1
ATOM 2503 N N . ALA B 1 3 ? 5.363 35.938 21 1 98.69 3 ALA B N 1
ATOM 2504 C CA . ALA B 1 3 ? 5.367 34.562 20.484 1 98.69 3 ALA B CA 1
ATOM 2505 C C . ALA B 1 3 ? 5.391 33.562 21.625 1 98.69 3 ALA B C 1
ATOM 2507 O O . ALA B 1 3 ? 5.59 33.938 22.797 1 98.69 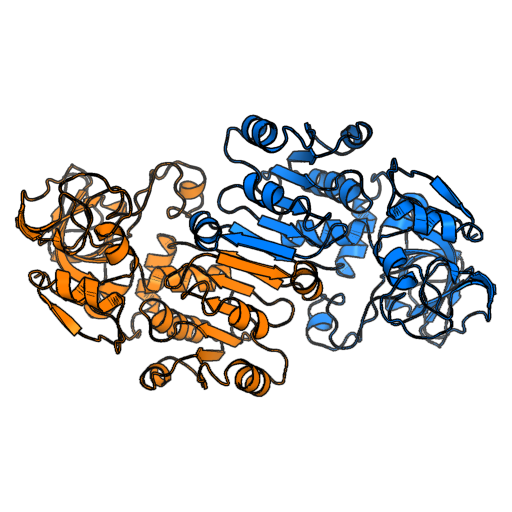3 ALA B O 1
ATOM 2508 N N . LEU B 1 4 ? 5.059 32.375 21.375 1 98.69 4 LEU B N 1
ATOM 2509 C CA . LEU B 1 4 ? 5.391 31.219 22.203 1 98.69 4 LEU B CA 1
ATOM 2510 C C . LEU B 1 4 ? 6.719 30.594 21.766 1 98.69 4 LEU B C 1
ATOM 2512 O O . LEU B 1 4 ? 6.926 30.328 20.594 1 98.69 4 LEU B O 1
ATOM 2516 N N . PHE B 1 5 ? 7.609 30.438 22.672 1 98.62 5 PHE B N 1
ATOM 2517 C CA . PHE B 1 5 ? 8.898 29.875 22.281 1 98.62 5 PHE B CA 1
ATOM 2518 C C . PHE B 1 5 ? 9.523 29.125 23.453 1 98.62 5 PHE B C 1
ATOM 2520 O O . PHE B 1 5 ? 9.086 29.266 24.609 1 98.62 5 PHE B O 1
ATOM 2527 N N . PHE B 1 6 ? 10.43 28.234 23.188 1 98.5 6 PHE B N 1
ATOM 2528 C CA . PHE B 1 6 ? 11.141 27.469 24.203 1 98.5 6 PHE B CA 1
ATOM 2529 C C . PHE B 1 6 ? 12.602 27.281 23.812 1 98.5 6 PHE B C 1
ATOM 2531 O O . PHE B 1 6 ? 12.953 27.375 22.625 1 98.5 6 PHE B O 1
ATOM 2538 N N . GLU B 1 7 ? 13.438 27.094 24.781 1 97.75 7 GLU B N 1
ATOM 2539 C CA . GLU B 1 7 ? 14.867 26.859 24.578 1 97.75 7 GLU B CA 1
ATOM 2540 C C . GLU B 1 7 ? 15.234 25.406 24.859 1 97.75 7 GLU B C 1
ATOM 2542 O O . GLU B 1 7 ? 16.266 24.922 24.391 1 97.75 7 GLU B O 1
ATOM 2547 N N . LYS B 1 8 ? 14.406 24.828 25.672 1 97.81 8 LYS B N 1
ATOM 2548 C CA . LYS B 1 8 ? 14.539 23.422 26.031 1 97.81 8 LYS B CA 1
ATOM 2549 C C . LYS B 1 8 ? 13.195 22.703 25.906 1 97.81 8 LYS B C 1
ATOM 2551 O O . LYS B 1 8 ? 12.156 23.25 26.266 1 97.81 8 LYS B O 1
ATOM 2556 N N . SER B 1 9 ? 13.305 21.5 25.5 1 98 9 SER B N 1
ATOM 2557 C CA . SER B 1 9 ? 12.078 20.734 25.312 1 98 9 SER B CA 1
ATOM 2558 C C . SER B 1 9 ? 11.289 20.625 26.625 1 98 9 SER B C 1
ATOM 2560 O O . SER B 1 9 ? 11.875 20.656 27.703 1 98 9 SER B O 1
ATOM 2562 N N . GLY B 1 10 ? 9.977 20.438 26.422 1 98.19 10 GLY B N 1
ATOM 2563 C CA . GLY B 1 10 ? 9.078 20.312 27.547 1 98.19 10 GLY B CA 1
ATOM 2564 C C . GLY B 1 10 ? 8.023 21.406 27.609 1 98.19 10 GLY B C 1
ATOM 2565 O O . GLY B 1 10 ? 8.352 22.594 27.531 1 98.19 10 GLY B O 1
ATOM 2566 N N . LEU B 1 11 ? 6.844 21 27.828 1 97.5 11 LEU B N 1
ATOM 2567 C CA . LEU B 1 11 ? 5.727 21.938 27.828 1 97.5 11 LEU B CA 1
ATOM 2568 C C . LEU B 1 11 ? 5.922 23.016 28.891 1 97.5 11 LEU B C 1
ATOM 2570 O O . LEU B 1 11 ? 5.543 24.172 28.688 1 97.5 11 LEU B O 1
ATOM 2574 N N . ASN B 1 12 ? 6.508 22.641 29.969 1 97.25 12 ASN B N 1
ATOM 2575 C CA . ASN B 1 12 ? 6.73 23.594 31.062 1 97.25 12 ASN B CA 1
ATOM 2576 C C . ASN B 1 12 ? 7.73 24.672 30.672 1 97.25 12 ASN B C 1
ATOM 2578 O O . ASN B 1 12 ? 7.797 25.719 31.312 1 97.25 12 ASN B O 1
ATOM 2582 N N . ASN B 1 13 ? 8.516 24.422 29.672 1 98.06 13 ASN B N 1
ATOM 2583 C CA . ASN B 1 13 ? 9.539 25.375 29.234 1 98.06 13 ASN B CA 1
ATOM 2584 C C . ASN B 1 13 ? 9.016 26.297 28.141 1 98.06 13 ASN B C 1
ATOM 2586 O O . ASN B 1 13 ? 9.727 27.219 27.703 1 98.06 13 ASN B O 1
ATOM 2590 N N . LEU B 1 14 ? 7.824 26.062 27.672 1 98.31 14 LEU B N 1
ATOM 2591 C CA . LEU B 1 14 ? 7.219 26.938 26.672 1 98.31 14 LEU B CA 1
ATOM 2592 C C . LEU B 1 14 ? 6.809 28.266 27.297 1 98.31 14 LEU B C 1
ATOM 2594 O O . LEU B 1 14 ? 6.043 28.297 28.266 1 98.31 14 LEU B O 1
ATOM 2598 N N . LYS B 1 15 ? 7.297 29.344 26.766 1 97.38 15 LYS B N 1
ATOM 2599 C CA . LYS B 1 15 ? 7.078 30.672 27.328 1 97.38 15 LYS B CA 1
ATOM 2600 C C . LYS B 1 15 ? 6.387 31.594 26.344 1 97.38 15 LYS B C 1
ATOM 2602 O O . LYS B 1 15 ? 6.59 31.469 25.125 1 97.38 15 LYS B O 1
ATOM 2607 N N . PHE B 1 16 ? 5.598 32.438 26.875 1 98.12 16 PHE B N 1
ATOM 2608 C CA . PHE B 1 16 ? 5.039 33.562 26.141 1 98.12 16 PHE B CA 1
ATOM 2609 C C . PHE B 1 16 ? 5.824 34.844 26.406 1 98.12 16 PHE B C 1
ATOM 2611 O O . PHE B 1 16 ? 6.035 35.219 27.578 1 98.12 16 PHE B O 1
ATOM 2618 N N . GLY B 1 17 ? 6.219 35.5 25.344 1 98.06 17 GLY B N 1
ATOM 2619 C CA . GLY B 1 17 ? 6.988 36.719 25.547 1 98.06 17 GLY B CA 1
ATOM 2620 C C . GLY B 1 17 ? 7.426 37.375 24.266 1 98.06 17 GLY B C 1
ATOM 2621 O O . GLY B 1 17 ? 6.887 37.094 23.188 1 98.06 17 GLY B O 1
ATOM 2622 N N . ASP B 1 18 ? 8.344 38.312 24.484 1 98.12 18 ASP B N 1
ATOM 2623 C CA . ASP B 1 18 ? 8.828 39.062 23.344 1 98.12 18 ASP B CA 1
ATOM 2624 C C . ASP B 1 18 ? 10.023 38.375 22.688 1 98.12 18 ASP B C 1
ATOM 2626 O O . ASP B 1 18 ? 10.914 37.875 23.375 1 98.12 18 ASP B O 1
ATOM 2630 N N . ILE B 1 19 ? 10.016 38.281 21.453 1 96.62 19 ILE B N 1
ATOM 2631 C CA . ILE B 1 19 ? 11.156 37.812 20.672 1 96.62 19 ILE B CA 1
ATOM 2632 C C . ILE B 1 19 ? 11.352 38.719 19.453 1 96.62 19 ILE B C 1
ATOM 2634 O O . ILE B 1 19 ? 10.461 39.5 19.1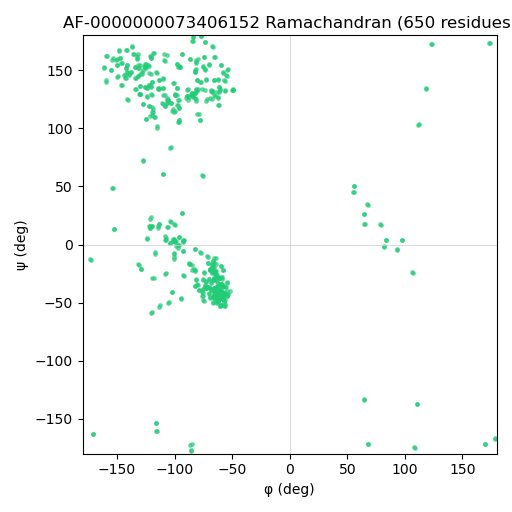09 1 96.62 19 ILE B O 1
ATOM 2638 N N . LYS B 1 20 ? 12.516 38.625 18.844 1 95.88 20 LYS B N 1
ATOM 2639 C CA . LYS B 1 20 ? 12.836 39.438 17.672 1 95.88 20 LYS B CA 1
ATOM 2640 C C . LYS B 1 20 ? 11.898 39.156 16.516 1 95.88 20 LYS B C 1
ATOM 2642 O O . LYS B 1 20 ? 11.609 38 16.219 1 95.88 20 LYS B O 1
ATOM 2647 N N . GLU B 1 21 ? 11.359 40.156 15.93 1 96.5 21 GLU B N 1
ATOM 2648 C CA . GLU B 1 21 ? 10.555 40 14.719 1 96.5 21 GLU B CA 1
ATOM 2649 C C . GLU B 1 21 ? 11.383 39.438 13.578 1 96.5 21 GLU B C 1
ATOM 2651 O O . GLU B 1 21 ? 12.547 39.812 13.398 1 96.5 21 GLU B O 1
ATOM 2656 N N . PRO B 1 22 ? 10.812 38.594 12.797 1 97 22 PRO B N 1
ATOM 2657 C CA . PRO B 1 22 ? 11.594 38.062 11.688 1 97 22 PRO B CA 1
ATOM 2658 C C . PRO B 1 22 ? 11.812 39.062 10.562 1 97 22 PRO B C 1
ATOM 2660 O O . PRO B 1 22 ? 11 39.969 10.367 1 97 22 PRO B O 1
ATOM 2663 N N . GLU B 1 23 ? 12.883 38.875 9.922 1 96.06 23 GLU B N 1
ATOM 2664 C CA . GLU B 1 23 ? 13.203 39.656 8.734 1 96.06 23 GLU B CA 1
ATOM 2665 C C . GLU B 1 23 ? 12.859 38.906 7.453 1 96.06 23 GLU B C 1
ATOM 2667 O O . GLU B 1 23 ? 12.773 37.656 7.465 1 96.06 23 GLU B O 1
ATOM 2672 N N . ILE B 1 24 ? 12.633 39.656 6.398 1 97.81 24 ILE B N 1
ATOM 2673 C CA . ILE B 1 24 ? 12.281 39 5.141 1 97.81 24 ILE B CA 1
ATOM 2674 C C . ILE B 1 24 ? 13.32 39.344 4.074 1 97.81 24 ILE B C 1
ATOM 2676 O O . ILE B 1 24 ? 13.859 40.438 4.059 1 97.81 24 ILE B O 1
ATOM 2680 N N . GLY B 1 25 ? 13.633 38.344 3.307 1 97.94 25 GLY B N 1
ATOM 2681 C CA . GLY B 1 25 ? 14.469 38.562 2.131 1 97.94 25 GLY B CA 1
ATOM 2682 C C . GLY B 1 25 ? 13.672 38.969 0.907 1 97.94 25 GLY B C 1
ATOM 2683 O O . GLY B 1 25 ? 12.469 39.25 0.997 1 97.94 25 GLY B O 1
ATOM 2684 N N . ALA B 1 26 ? 14.32 39.031 -0.232 1 98.5 26 ALA B N 1
ATOM 2685 C CA . ALA B 1 26 ? 13.766 39.562 -1.47 1 98.5 26 ALA B CA 1
ATOM 2686 C C . ALA B 1 26 ? 12.617 38.688 -1.976 1 98.5 26 ALA B C 1
ATOM 2688 O O . ALA B 1 26 ? 11.75 39.156 -2.713 1 98.5 26 ALA B O 1
ATOM 2689 N N . HIS B 1 27 ? 12.57 37.438 -1.611 1 98.5 27 HIS B N 1
ATOM 2690 C CA . HIS B 1 27 ? 11.555 36.531 -2.127 1 98.5 27 HIS B CA 1
ATOM 2691 C C . HIS B 1 27 ? 10.625 36.062 -1.016 1 98.5 27 HIS B C 1
ATOM 2693 O O . HIS B 1 27 ? 9.883 35.094 -1.19 1 98.5 27 HIS B O 1
ATOM 2699 N N . ASP B 1 28 ? 10.641 36.75 0.117 1 98.69 28 ASP B N 1
ATOM 2700 C CA . ASP B 1 28 ? 9.867 36.344 1.294 1 98.69 28 ASP B CA 1
ATOM 2701 C C . ASP B 1 28 ? 8.695 37.312 1.521 1 98.69 28 ASP B C 1
ATOM 2703 O O . ASP B 1 28 ? 8.648 38.406 0.938 1 98.69 28 ASP B O 1
ATOM 2707 N N . VAL B 1 29 ? 7.816 36.844 2.305 1 98.88 29 VAL B N 1
ATOM 2708 C CA . VAL B 1 29 ? 6.711 37.688 2.77 1 98.88 29 VAL B CA 1
ATOM 2709 C C . VAL B 1 29 ? 6.648 37.656 4.297 1 98.88 29 VAL B C 1
ATOM 2711 O O . VAL B 1 29 ? 7.094 36.688 4.922 1 98.88 29 VAL B O 1
ATOM 2714 N N . LEU B 1 30 ? 6.148 38.656 4.832 1 98.81 30 LEU B N 1
ATOM 2715 C CA . LEU B 1 30 ? 5.84 38.75 6.258 1 98.81 30 LEU B CA 1
ATOM 2716 C C . LEU B 1 30 ? 4.336 38.656 6.492 1 98.81 30 LEU B C 1
ATOM 2718 O O . LEU B 1 30 ? 3.572 39.438 5.902 1 98.81 30 LEU B O 1
ATOM 2722 N N . ILE B 1 31 ? 3.975 37.75 7.273 1 98.88 31 ILE B N 1
ATOM 2723 C CA . ILE B 1 31 ? 2.564 37.531 7.566 1 98.88 31 ILE B CA 1
ATOM 2724 C C . ILE B 1 31 ? 2.252 37.969 8.992 1 98.88 31 ILE B C 1
ATOM 2726 O O . ILE B 1 31 ? 2.988 37.625 9.93 1 98.88 31 ILE B O 1
ATOM 2730 N N . ARG B 1 32 ? 1.252 38.781 9.188 1 98.88 32 ARG B N 1
ATOM 2731 C CA . ARG B 1 32 ? 0.619 38.875 10.5 1 98.88 32 ARG B CA 1
ATOM 2732 C C . ARG B 1 32 ? -0.313 37.719 10.766 1 98.88 32 ARG B C 1
ATOM 2734 O O . ARG B 1 32 ? -1.368 37.594 10.141 1 98.88 32 ARG B O 1
ATOM 2741 N N . VAL B 1 33 ? 0.131 36.844 11.641 1 98.94 33 VAL B N 1
ATOM 2742 C CA . VAL B 1 33 ? -0.635 35.625 11.883 1 98.94 33 VAL B CA 1
ATOM 2743 C C . VAL B 1 33 ? -1.954 35.969 12.57 1 98.94 33 VAL B C 1
ATOM 2745 O O . VAL B 1 33 ? -1.969 36.688 13.578 1 98.94 33 VAL B O 1
ATOM 2748 N N . LYS B 1 34 ? -3.004 35.531 11.984 1 98.81 34 LYS B N 1
ATOM 2749 C CA . LYS B 1 34 ? -4.324 35.781 12.562 1 98.81 34 LYS B CA 1
ATOM 2750 C C . LYS B 1 34 ? -4.758 34.594 13.438 1 98.81 34 LYS B C 1
ATOM 2752 O O . LYS B 1 34 ? -5.238 34.812 14.555 1 98.81 34 LYS B O 1
ATOM 2757 N N . MET B 1 35 ? -4.602 33.438 12.945 1 98.75 35 MET B N 1
ATOM 2758 C CA . MET B 1 35 ? -5.008 32.219 13.633 1 98.75 35 MET B CA 1
ATOM 2759 C C . MET B 1 35 ? -4.109 31.047 13.258 1 98.75 35 MET B C 1
ATOM 2761 O O . MET B 1 35 ? -3.6 30.984 12.133 1 98.75 35 MET B O 1
ATOM 2765 N N . ALA B 1 36 ? -3.867 30.172 14.211 1 98.62 36 ALA B N 1
ATOM 2766 C CA . ALA B 1 36 ? -3.113 28.938 14 1 98.62 36 ALA B CA 1
ATOM 2767 C C . ALA B 1 36 ? -3.861 27.734 14.562 1 98.62 36 ALA B C 1
ATOM 2769 O O . ALA B 1 36 ? -4.496 27.844 15.617 1 98.62 36 ALA B O 1
ATOM 2770 N N . GLY B 1 37 ? -3.873 26.688 13.789 1 98.12 37 GLY B N 1
ATOM 2771 C CA . GLY B 1 37 ? -4.355 25.438 14.359 1 98.12 37 GLY B CA 1
ATOM 2772 C C . GLY B 1 37 ? -3.354 24.781 15.289 1 98.12 37 GLY B C 1
ATOM 2773 O O . GLY B 1 37 ? -2.154 25.047 15.211 1 98.12 37 GLY B O 1
ATOM 2774 N N . VAL B 1 38 ? -3.891 24.016 16.234 1 98.44 38 VAL B N 1
ATOM 2775 C CA . VAL B 1 38 ? -3.043 23.234 17.125 1 98.44 38 VAL B CA 1
ATOM 2776 C C . VAL B 1 38 ? -3.121 21.766 16.75 1 98.44 38 VAL B C 1
ATOM 2778 O O . VAL B 1 38 ? -4.207 21.172 16.719 1 98.44 38 VAL B O 1
ATOM 2781 N N . ASN B 1 39 ? -2.018 21.172 16.438 1 97.5 39 ASN B N 1
ATOM 2782 C CA . ASN B 1 39 ? -1.938 19.781 16.016 1 97.5 39 ASN B CA 1
ATOM 2783 C C . ASN B 1 39 ? -1.062 18.953 16.938 1 97.5 39 ASN B C 1
ATOM 2785 O O . ASN B 1 39 ? -0.243 19.5 17.688 1 97.5 39 ASN B O 1
ATOM 2789 N N . PRO B 1 40 ? -1.195 17.625 16.875 1 96.06 40 PRO B N 1
ATOM 2790 C CA . PRO B 1 40 ? -0.308 16.75 17.656 1 96.06 40 PRO B CA 1
ATOM 2791 C C . PRO B 1 40 ? 1.169 17.016 17.375 1 96.06 40 PRO B C 1
ATOM 2793 O O . PRO B 1 40 ? 1.994 16.969 18.297 1 96.06 40 PRO B O 1
ATOM 2796 N N . ILE B 1 41 ? 1.53 17.312 16.172 1 96.25 41 ILE B N 1
ATOM 2797 C CA . ILE B 1 41 ? 2.926 17.578 15.836 1 96.25 41 ILE B CA 1
ATOM 2798 C C . ILE B 1 41 ? 3.438 18.766 16.641 1 96.25 41 ILE B C 1
ATOM 2800 O O . ILE B 1 41 ? 4.605 18.797 17.047 1 96.25 41 ILE B O 1
ATOM 2804 N N . ASP B 1 42 ? 2.615 19.75 16.922 1 98.19 42 ASP B N 1
ATOM 2805 C CA . ASP B 1 42 ? 3.018 20.906 17.719 1 98.19 42 ASP B CA 1
ATOM 2806 C C . ASP B 1 42 ? 3.381 20.5 19.141 1 98.19 42 ASP B C 1
ATOM 2808 O O . ASP B 1 42 ? 4.367 20.984 19.703 1 98.19 42 ASP B O 1
ATOM 2812 N N . TYR B 1 43 ? 2.527 19.641 19.688 1 97.38 43 TYR B N 1
ATOM 2813 C CA . TYR B 1 43 ? 2.791 19.125 21.031 1 97.38 43 TYR B CA 1
ATOM 2814 C C . TYR B 1 43 ? 4.121 18.375 21.078 1 97.38 43 TYR B C 1
ATOM 2816 O O . TYR B 1 43 ? 4.941 18.625 21.969 1 97.38 43 TYR B O 1
ATOM 2824 N N . PHE B 1 44 ? 4.363 17.531 20.125 1 96.69 44 PHE B N 1
ATOM 2825 C CA . PHE B 1 44 ? 5.559 16.703 20.141 1 96.69 44 PHE B CA 1
ATOM 2826 C C . PHE B 1 44 ? 6.801 17.531 19.828 1 96.69 44 PHE B C 1
ATOM 2828 O O . PHE B 1 44 ? 7.887 17.234 20.328 1 96.69 44 PHE B O 1
ATOM 2835 N N . VAL B 1 45 ? 6.684 18.562 19.031 1 98 45 VAL B N 1
ATOM 2836 C CA . VAL B 1 45 ? 7.77 19.516 18.781 1 98 45 VAL B CA 1
ATOM 2837 C C . VAL B 1 45 ? 8.242 20.109 20.109 1 98 45 VAL B C 1
ATOM 2839 O O . VAL B 1 45 ? 9.438 20.125 20.406 1 98 45 VAL B O 1
ATOM 2842 N N . VAL B 1 46 ? 7.328 20.531 20.906 1 98.5 46 VAL B N 1
ATOM 2843 C CA . VAL B 1 46 ? 7.668 21.172 22.172 1 98.5 46 VAL B CA 1
ATOM 2844 C C . VAL B 1 46 ? 8.195 20.125 23.141 1 98.5 46 VAL B C 1
ATOM 2846 O O . VAL B 1 46 ? 9.141 20.375 23.906 1 98.5 46 VAL B O 1
ATOM 2849 N N . GLU B 1 47 ? 7.613 18.953 23.078 1 97.06 47 GLU B N 1
ATOM 2850 C CA . GLU B 1 47 ? 7.906 17.922 24.078 1 97.06 47 GLU B CA 1
ATOM 2851 C C . GLU B 1 47 ? 9.227 17.219 23.781 1 97.06 47 GLU B C 1
ATOM 2853 O O . GLU B 1 47 ? 9.93 16.781 24.688 1 97.06 47 GLU B O 1
ATOM 2858 N N . GLY B 1 48 ? 9.5 17.062 22.438 1 96.19 48 GLY B N 1
ATOM 2859 C CA . GLY B 1 48 ? 10.703 16.25 22.391 1 96.19 48 GLY B CA 1
ATOM 2860 C C . GLY B 1 48 ? 11.273 16.094 21 1 96.19 48 GLY B C 1
ATOM 2861 O O . GLY B 1 48 ? 12.383 15.586 20.828 1 96.19 48 GLY B O 1
ATOM 2862 N N . ILE B 1 49 ? 10.617 16.438 19.906 1 95.5 49 ILE B N 1
ATOM 2863 C CA . ILE B 1 49 ? 11.188 16.375 18.578 1 95.5 49 ILE B CA 1
ATOM 2864 C C . ILE B 1 49 ? 12.383 17.328 18.484 1 95.5 49 ILE B C 1
ATOM 2866 O O . ILE B 1 49 ? 12.289 18.484 18.906 1 95.5 49 ILE B O 1
ATOM 2870 N N . PRO B 1 50 ? 13.531 16.828 18.047 1 97.44 50 PRO B N 1
ATOM 2871 C CA . PRO B 1 50 ? 14.633 17.766 17.828 1 97.44 50 PRO B CA 1
ATOM 2872 C C . PRO B 1 50 ? 14.273 18.891 16.859 1 97.44 50 PRO B C 1
ATOM 2874 O O . PRO B 1 50 ? 13.734 18.625 15.781 1 97.44 50 PRO B O 1
ATOM 2877 N N . VAL B 1 51 ? 14.586 20.109 17.25 1 98.25 51 VAL B N 1
ATOM 2878 C CA . VAL B 1 51 ? 14.164 21.25 16.438 1 98.25 51 VAL B CA 1
ATOM 2879 C C . VAL B 1 51 ? 15.328 22.234 16.266 1 98.25 51 VAL B C 1
ATOM 2881 O O . VAL B 1 51 ? 16.281 22.203 17.047 1 98.25 51 VAL B O 1
ATOM 2884 N N . LYS B 1 52 ? 15.367 22.938 15.273 1 97.38 52 LYS B N 1
ATOM 2885 C CA . LYS B 1 52 ? 16.219 24.094 15.047 1 97.38 52 LYS B CA 1
ATOM 2886 C C . LYS B 1 52 ? 15.461 25.219 14.352 1 97.38 52 LYS B C 1
ATOM 2888 O O . LYS B 1 52 ? 14.555 24.953 13.555 1 97.38 52 LYS B O 1
ATOM 2893 N N . PRO B 1 53 ? 15.734 26.5 14.633 1 97.44 53 PRO B N 1
ATOM 2894 C CA . PRO B 1 53 ? 16.719 27 15.578 1 97.44 53 PRO B CA 1
ATOM 2895 C C . PRO B 1 53 ? 16.188 27.078 17.016 1 97.44 53 PRO B C 1
ATOM 2897 O O . PRO B 1 53 ? 15 26.797 17.25 1 97.44 53 PRO B O 1
ATOM 2900 N N . LEU B 1 54 ? 17.062 27.422 17.953 1 97.06 54 LEU B N 1
ATOM 2901 C CA . LEU B 1 54 ? 16.672 27.766 19.312 1 97.06 54 LEU B CA 1
ATOM 2902 C C . LEU B 1 54 ? 17 29.234 19.625 1 97.06 54 LEU B C 1
ATOM 2904 O O . LEU B 1 54 ? 18.047 29.734 19.188 1 97.06 54 LEU B O 1
ATOM 2908 N N . PRO B 1 55 ? 16.281 29.938 20.422 1 97.81 55 PRO B N 1
ATOM 2909 C CA . PRO B 1 55 ? 14.953 29.531 20.891 1 97.81 55 PRO B CA 1
ATOM 2910 C C . PRO B 1 55 ? 14.008 29.203 19.75 1 97.81 55 PRO B C 1
ATOM 2912 O O . PRO B 1 55 ? 14.148 29.734 18.641 1 97.81 55 PRO B O 1
ATOM 2915 N N . HIS B 1 56 ? 13.055 28.266 20.031 1 98.62 56 HIS B N 1
ATOM 2916 C CA . HIS B 1 56 ? 12.219 27.719 18.984 1 98.62 56 HIS B CA 1
ATOM 2917 C C . HIS B 1 56 ? 10.758 28.125 19.156 1 98.62 56 HIS B C 1
ATOM 2919 O O . HIS B 1 56 ? 10.227 28.062 20.266 1 98.62 56 HIS B O 1
ATOM 2925 N N . ILE B 1 57 ? 10.133 28.562 18.047 1 98.81 57 ILE B N 1
ATOM 2926 C CA . ILE B 1 57 ? 8.703 28.859 18.016 1 98.81 57 ILE B CA 1
ATOM 2927 C C . ILE B 1 57 ? 7.949 27.703 17.344 1 98.81 57 ILE B C 1
ATOM 2929 O O . ILE B 1 57 ? 8.156 27.422 16.156 1 98.81 57 ILE B O 1
ATOM 2933 N N . PRO B 1 58 ? 7.047 26.969 18.047 1 98.62 58 PRO B N 1
ATOM 2934 C CA . PRO B 1 58 ? 6.234 25.922 17.438 1 98.62 58 PRO B CA 1
ATOM 2935 C C . PRO B 1 58 ? 5.066 26.469 16.625 1 98.62 58 PRO B C 1
ATOM 2937 O O . PRO B 1 58 ? 4.91 27.688 16.516 1 98.62 58 PRO B O 1
ATOM 2940 N N . GLY B 1 59 ? 4.281 25.562 16.031 1 98.69 59 GLY B N 1
ATOM 2941 C CA . GLY B 1 59 ? 3.1 25.922 15.266 1 98.69 59 GLY B CA 1
ATOM 2942 C C . GLY B 1 59 ? 3.242 25.656 13.781 1 98.69 59 GLY B C 1
ATOM 2943 O O . GLY B 1 59 ? 3.746 26.5 13.039 1 98.69 59 GLY B O 1
ATOM 2944 N N . ALA B 1 60 ? 2.646 24.609 13.312 1 98.38 60 ALA B N 1
ATOM 2945 C CA . ALA B 1 60 ? 2.889 24.156 11.945 1 98.38 60 ALA B CA 1
ATOM 2946 C C . ALA B 1 60 ? 1.762 24.594 11.016 1 98.38 60 ALA B C 1
ATOM 2948 O O . ALA B 1 60 ? 1.876 24.469 9.789 1 98.38 60 ALA B O 1
ATOM 2949 N N . GLU B 1 61 ? 0.749 25.031 11.516 1 98.19 61 GLU B N 1
ATOM 2950 C CA . GLU B 1 61 ? -0.454 25.359 10.75 1 98.19 61 GLU B CA 1
ATOM 2951 C C . GLU B 1 61 ? -0.812 26.844 10.883 1 98.19 61 GLU B C 1
ATOM 2953 O O . GLU B 1 61 ? -1.302 27.266 11.922 1 98.19 61 GLU B O 1
ATOM 2958 N N . ILE B 1 62 ? -0.663 27.641 9.75 1 98.62 62 ILE B N 1
ATOM 2959 C CA . ILE B 1 62 ? -0.626 29.094 9.859 1 98.62 62 ILE B CA 1
ATOM 2960 C C . ILE B 1 62 ? -1.611 29.719 8.867 1 98.62 62 ILE B C 1
ATOM 2962 O O . ILE B 1 62 ? -1.623 29.359 7.688 1 98.62 62 ILE B O 1
ATOM 2966 N N . TYR B 1 63 ? -2.453 30.594 9.297 1 98.81 63 TYR B N 1
ATOM 2967 C CA . TYR B 1 63 ? -3.322 31.484 8.539 1 98.81 63 TYR B CA 1
ATOM 2968 C C . TYR B 1 63 ? -3.115 32.938 8.945 1 98.81 63 TYR B C 1
ATOM 2970 O O . TYR B 1 63 ? -2.982 33.25 10.133 1 98.81 63 TYR B O 1
ATOM 2978 N N . GLY B 1 64 ? -3.02 33.875 7.996 1 98.88 64 GLY B N 1
ATOM 2979 C CA . GLY B 1 64 ? -2.836 35.25 8.352 1 98.88 64 GLY B CA 1
ATOM 2980 C C . GLY B 1 64 ? -2.961 36.188 7.164 1 98.88 64 GLY B C 1
ATOM 2981 O O . GLY B 1 64 ? -3.6 35.875 6.164 1 98.88 64 GLY B O 1
ATOM 2982 N N . GLU B 1 65 ? -2.443 37.375 7.422 1 98.81 65 GLU B N 1
ATOM 2983 C CA . GLU B 1 65 ? -2.504 38.438 6.434 1 98.81 65 GLU B CA 1
ATOM 2984 C C . GLU B 1 65 ? -1.109 38.938 6.082 1 98.81 65 GLU B C 1
ATOM 2986 O O . GLU B 1 65 ? -0.278 39.156 6.969 1 98.81 65 GLU B O 1
ATOM 2991 N N . ILE B 1 66 ? -0.9 39.156 4.73 1 98.88 66 ILE B N 1
ATOM 2992 C CA . ILE B 1 66 ? 0.377 39.719 4.297 1 98.88 66 ILE B CA 1
ATOM 2993 C C . ILE B 1 66 ? 0.507 41.156 4.789 1 98.88 66 ILE B C 1
ATOM 2995 O O . ILE B 1 66 ? -0.414 41.938 4.625 1 98.88 66 ILE B O 1
ATOM 2999 N N . VAL B 1 67 ? 1.638 41.469 5.395 1 98.69 67 VAL B N 1
ATOM 3000 C CA . VAL B 1 67 ? 1.822 42.844 5.848 1 98.69 67 VAL B CA 1
ATOM 3001 C C . VAL B 1 67 ? 3.02 43.469 5.133 1 98.69 67 VAL B C 1
ATOM 3003 O O . VAL B 1 67 ? 3.113 44.688 5.02 1 98.69 67 VAL B O 1
ATOM 3006 N N . LYS B 1 68 ? 4 42.656 4.738 1 98.69 68 LYS B N 1
ATOM 3007 C CA . LYS B 1 68 ? 5.172 43.094 3.982 1 98.69 68 LYS B CA 1
ATOM 3008 C C . LYS B 1 68 ? 5.598 42.031 2.969 1 98.69 68 LYS B C 1
ATOM 3010 O O . LYS B 1 68 ? 5.418 40.844 3.201 1 98.69 68 LYS B O 1
ATOM 3015 N N . VAL B 1 69 ? 6.113 42.5 1.813 1 98.75 69 VAL B N 1
ATOM 3016 C CA . VAL B 1 69 ? 6.621 41.562 0.806 1 98.75 69 VAL B CA 1
ATOM 3017 C C . VAL B 1 69 ? 8.023 42 0.381 1 98.75 69 VAL B C 1
ATOM 3019 O O . VAL B 1 69 ? 8.359 43.188 0.399 1 98.75 69 VAL B O 1
ATOM 3022 N N . GLY B 1 70 ? 8.828 41 0.067 1 98.56 70 GLY B N 1
ATOM 3023 C CA . GLY B 1 70 ? 10.133 41.281 -0.5 1 98.56 70 GLY B CA 1
ATOM 3024 C C . GLY B 1 70 ? 10.062 41.906 -1.888 1 98.56 70 GLY B C 1
ATOM 3025 O O . GLY B 1 70 ? 9.023 41.844 -2.549 1 98.56 70 GLY B O 1
ATOM 3026 N N . GLU B 1 71 ? 11.195 42.375 -2.361 1 98.12 71 GLU B N 1
ATOM 3027 C CA . GLU B 1 71 ? 11.281 43.156 -3.588 1 98.12 71 GLU B CA 1
ATOM 3028 C C . GLU B 1 71 ? 10.898 42.312 -4.805 1 98.12 71 GLU B C 1
ATOM 3030 O O . GLU B 1 71 ? 10.383 42.844 -5.793 1 98.12 71 GLU B O 1
ATOM 3035 N N . HIS B 1 72 ? 1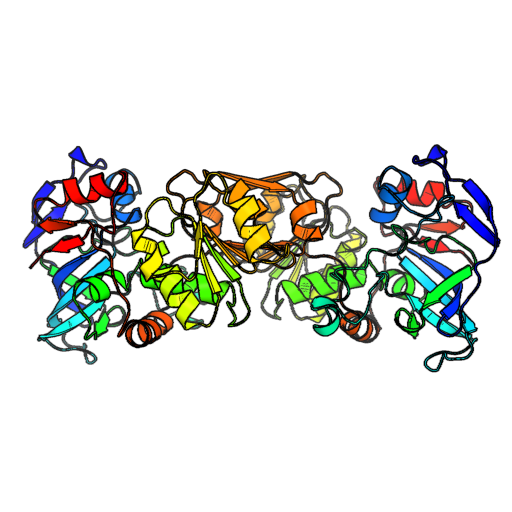1.023 41 -4.754 1 98.44 72 HIS B N 1
ATOM 3036 C CA . HIS B 1 72 ? 10.82 40.188 -5.938 1 98.44 72 HIS B CA 1
ATOM 3037 C C . HIS B 1 72 ? 9.516 39.406 -5.844 1 98.44 72 HIS B C 1
ATOM 3039 O O . HIS B 1 72 ? 9.195 38.594 -6.727 1 98.44 72 HIS B O 1
ATOM 3045 N N . VAL B 1 73 ? 8.75 39.625 -4.809 1 98.56 73 VAL B N 1
ATOM 3046 C CA . VAL B 1 73 ? 7.477 38.969 -4.629 1 98.56 73 VAL B CA 1
ATOM 3047 C C . VAL B 1 73 ? 6.438 39.531 -5.582 1 98.56 73 VAL B C 1
ATOM 3049 O O . VAL B 1 73 ? 6.328 40.75 -5.711 1 98.56 73 VAL B O 1
ATOM 3052 N N . LYS B 1 74 ? 5.668 38.625 -6.273 1 96.88 74 LYS B N 1
ATOM 3053 C CA . LYS B 1 74 ? 4.719 39.125 -7.277 1 96.88 74 LYS B CA 1
ATOM 3054 C C . LYS B 1 74 ? 3.33 38.531 -7.047 1 96.88 74 LYS B C 1
ATOM 3056 O O . LYS B 1 74 ? 2.328 39.094 -7.48 1 96.88 74 LYS B O 1
ATOM 3061 N N . SER B 1 75 ? 3.229 37.469 -6.383 1 97.06 75 SER B N 1
ATOM 3062 C CA . SER B 1 75 ? 1.998 36.688 -6.355 1 97.06 75 SER B CA 1
ATOM 3063 C C . SER B 1 75 ? 1.041 37.188 -5.281 1 97.06 75 SER B C 1
ATOM 3065 O O . SER B 1 75 ? -0.154 36.875 -5.316 1 97.06 75 SER B O 1
ATOM 3067 N N . VAL B 1 76 ? 1.539 38 -4.297 1 98.62 76 VAL B N 1
ATOM 3068 C CA . VAL B 1 76 ? 0.725 38.5 -3.193 1 98.62 76 VAL B CA 1
ATOM 3069 C C . VAL B 1 76 ? 1.12 39.938 -2.865 1 98.62 76 VAL B C 1
ATOM 3071 O O . VAL B 1 76 ? 2.172 40.406 -3.303 1 98.62 76 VAL B O 1
ATOM 3074 N N . LYS B 1 77 ? 0.294 40.594 -2.07 1 98.56 77 LYS B N 1
ATOM 3075 C CA . LYS B 1 77 ? 0.522 41.938 -1.604 1 98.56 77 LYS B CA 1
ATOM 3076 C C . LYS B 1 77 ? -0.053 42.156 -0.205 1 98.56 77 LYS B C 1
ATOM 3078 O O .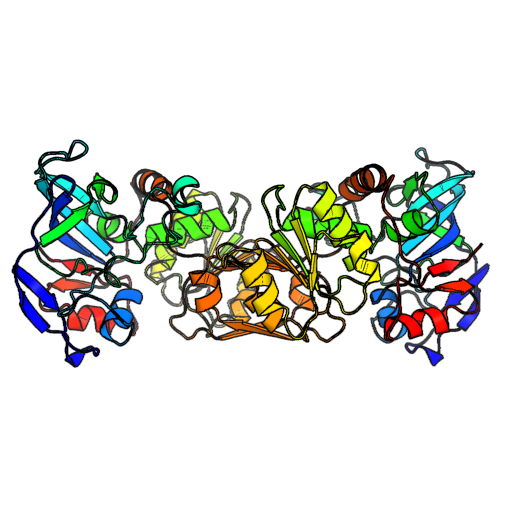 LYS B 1 77 ? -0.897 41.375 0.246 1 98.56 77 LYS B O 1
ATOM 3083 N N . PRO B 1 78 ? 0.465 43.219 0.467 1 98.75 78 PRO B N 1
ATOM 3084 C CA . PRO B 1 78 ? -0.103 43.531 1.783 1 98.75 78 PRO B CA 1
ATOM 3085 C C . PRO B 1 78 ? -1.628 43.594 1.765 1 98.75 78 PRO B C 1
ATOM 3087 O O . PRO B 1 78 ? -2.209 44.188 0.843 1 98.75 78 PRO B O 1
ATOM 3090 N N . GLY B 1 79 ? -2.227 42.969 2.697 1 98.69 79 GLY B N 1
ATOM 3091 C CA . GLY B 1 79 ? -3.68 42.938 2.773 1 98.69 79 GLY B CA 1
ATOM 3092 C C . GLY B 1 79 ? -4.27 41.594 2.369 1 98.69 79 GLY B C 1
ATOM 3093 O O . GLY B 1 79 ? -5.398 41.281 2.738 1 98.69 79 GLY B O 1
ATOM 3094 N N . ASP B 1 80 ? -3.541 40.812 1.58 1 98.81 80 ASP B N 1
ATOM 3095 C CA . ASP B 1 80 ? -4.02 39.5 1.158 1 98.81 80 ASP B CA 1
ATOM 3096 C C . ASP B 1 80 ? -4.078 38.531 2.338 1 98.81 80 ASP B C 1
ATOM 3098 O O . ASP B 1 80 ? -3.146 38.469 3.143 1 98.81 80 ASP B O 1
ATOM 3102 N N . LYS B 1 81 ? -5.191 37.781 2.504 1 98.81 81 LYS B N 1
ATOM 3103 C CA . LYS B 1 81 ? -5.281 36.656 3.439 1 98.81 81 LYS B CA 1
ATOM 3104 C C . LYS B 1 81 ? -4.68 35.406 2.838 1 98.81 81 LYS B C 1
ATOM 3106 O O . LYS B 1 81 ? -4.969 35.062 1.69 1 98.81 81 LYS B O 1
ATOM 3111 N N . VAL B 1 82 ? -3.814 34.719 3.654 1 98.94 82 VAL B N 1
ATOM 3112 C CA . VAL B 1 82 ? -3.078 33.594 3.072 1 98.94 82 VAL B CA 1
ATOM 3113 C C . VAL B 1 82 ? -2.961 32.469 4.094 1 98.94 82 VAL B C 1
ATOM 3115 O O . VAL B 1 82 ? -3.062 32.719 5.301 1 98.94 82 VAL B O 1
ATOM 3118 N N . VAL B 1 83 ? -2.865 31.281 3.58 1 98.94 83 VAL B N 1
ATOM 3119 C CA . VAL B 1 83 ? -2.422 30.125 4.352 1 98.94 83 VAL B CA 1
ATOM 3120 C C . VAL B 1 83 ? -1.027 29.703 3.893 1 98.94 83 VAL B C 1
ATOM 3122 O O . VAL B 1 83 ? -0.609 30.016 2.777 1 98.94 83 VAL B O 1
ATOM 3125 N N . VAL B 1 84 ? -0.323 28.984 4.762 1 98.88 84 VAL B N 1
ATOM 3126 C CA . VAL B 1 84 ? 1.069 28.641 4.5 1 98.88 84 VAL B CA 1
ATOM 3127 C C . VAL B 1 84 ? 1.19 27.141 4.242 1 98.88 84 VAL B C 1
ATOM 3129 O O . VAL B 1 84 ? 0.771 26.328 5.066 1 98.88 84 VAL B O 1
ATOM 3132 N N . TYR B 1 85 ? 1.692 26.766 3.098 1 98.88 85 TYR B N 1
ATOM 3133 C CA . TYR B 1 85 ? 2.131 25.391 2.885 1 98.88 85 TYR B CA 1
ATOM 3134 C C . TYR B 1 85 ? 3.266 25.031 3.834 1 98.88 85 TYR B C 1
ATOM 3136 O O . TYR B 1 85 ? 4.332 25.656 3.805 1 98.88 85 TYR B O 1
ATOM 3144 N N . ASN B 1 86 ? 3.162 24.094 4.645 1 98.06 86 ASN B N 1
ATOM 3145 C CA . ASN B 1 86 ? 3.961 23.938 5.855 1 98.06 86 ASN B CA 1
ATOM 3146 C C . ASN B 1 86 ? 5.188 23.062 5.613 1 98.06 86 ASN B C 1
ATOM 3148 O O . ASN B 1 86 ? 5.637 22.344 6.512 1 98.06 86 ASN B O 1
ATOM 3152 N N . ARG B 1 87 ? 5.688 23.016 4.395 1 98.69 87 ARG B N 1
ATOM 3153 C CA . ARG B 1 87 ? 6.906 22.281 4.094 1 98.69 87 ARG B CA 1
ATOM 3154 C C . ARG B 1 87 ? 7.98 23.188 3.521 1 98.69 87 ARG B C 1
ATOM 3156 O O . ARG B 1 87 ? 7.688 24.062 2.697 1 98.69 87 ARG B O 1
ATOM 3163 N N . VAL B 1 88 ? 9.18 23.016 4.023 1 98.56 88 VAL B N 1
ATOM 3164 C CA . VAL B 1 88 ? 10.359 23.547 3.342 1 98.56 88 VAL B CA 1
ATOM 3165 C C . VAL B 1 88 ? 10.75 22.625 2.191 1 98.56 88 VAL B C 1
ATOM 3167 O O . VAL B 1 88 ? 10.781 21.406 2.348 1 98.56 88 VAL B O 1
ATOM 3170 N N . PHE B 1 89 ? 11.039 23.203 1.014 1 98.75 89 PHE B N 1
ATOM 3171 C CA . PHE B 1 89 ? 11.391 22.391 -0.143 1 98.75 89 PHE B CA 1
ATOM 3172 C C . PHE B 1 89 ? 12.328 23.141 -1.071 1 98.75 89 PHE B C 1
ATOM 3174 O O . PHE B 1 89 ? 12.312 24.375 -1.115 1 98.75 89 PHE B O 1
ATOM 3181 N N . ASP B 1 90 ? 13.141 22.469 -1.857 1 98.12 90 ASP B N 1
ATOM 3182 C CA . ASP B 1 90 ? 14.172 23.094 -2.68 1 98.12 90 ASP B CA 1
ATOM 3183 C C . ASP B 1 90 ? 13.648 23.406 -4.082 1 98.12 90 ASP B C 1
ATOM 3185 O O . ASP B 1 90 ? 14.156 24.297 -4.762 1 98.12 90 ASP B O 1
ATOM 3189 N N . GLY B 1 91 ? 12.703 22.672 -4.531 1 97.88 91 GLY B N 1
ATOM 3190 C CA . GLY B 1 91 ? 12.117 22.906 -5.84 1 97.88 91 GLY B CA 1
ATOM 3191 C C . GLY B 1 91 ? 12.898 22.266 -6.973 1 97.88 91 GLY B C 1
ATOM 3192 O O . GLY B 1 91 ? 12.5 22.375 -8.141 1 97.88 91 GLY B O 1
ATOM 3193 N N . GLU B 1 92 ? 13.961 21.516 -6.625 1 97.94 92 GLU B N 1
ATOM 3194 C CA . GLU B 1 92 ? 14.828 21.047 -7.707 1 97.94 92 GLU B CA 1
ATOM 3195 C C . GLU B 1 92 ? 15.102 19.562 -7.598 1 97.94 92 GLU B C 1
ATOM 3197 O O . GLU B 1 92 ? 15.609 18.938 -8.547 1 97.94 92 GLU B O 1
ATOM 3202 N N . CYS B 1 93 ? 14.875 18.953 -6.465 1 97.31 93 CYS B N 1
ATOM 3203 C CA . CYS B 1 93 ? 15.117 17.531 -6.348 1 97.31 93 CYS B CA 1
ATOM 3204 C C . CYS B 1 93 ? 14.039 16.734 -7.082 1 97.31 93 CYS B C 1
ATOM 3206 O O . CYS B 1 93 ? 13.055 17.297 -7.555 1 97.31 93 CYS B O 1
ATOM 3208 N N . ASP B 1 94 ? 14.172 15.398 -7.168 1 96.31 94 ASP B N 1
ATOM 3209 C CA . ASP B 1 94 ? 13.273 14.547 -7.938 1 96.31 94 ASP B CA 1
ATOM 3210 C C . ASP B 1 94 ? 11.852 14.617 -7.395 1 96.31 94 ASP B C 1
ATOM 3212 O O . ASP B 1 94 ? 10.891 14.648 -8.164 1 96.31 94 ASP B O 1
ATOM 3216 N N . PHE B 1 95 ? 11.68 14.727 -6.121 1 98.12 95 PHE B N 1
ATOM 3217 C CA . PHE B 1 95 ? 10.344 14.766 -5.531 1 98.12 95 PHE B CA 1
ATOM 3218 C C . PHE B 1 95 ? 9.695 16.125 -5.762 1 98.12 95 PHE B C 1
ATOM 3220 O O . PHE B 1 95 ? 8.508 16.203 -6.066 1 98.12 95 PHE B O 1
ATOM 3227 N N . CYS B 1 96 ? 10.438 17.172 -5.621 1 98.38 96 CYS B N 1
ATOM 3228 C CA . CYS B 1 96 ? 9.891 18.5 -5.895 1 98.38 96 CYS B CA 1
ATOM 3229 C C . CYS B 1 96 ? 9.469 18.625 -7.355 1 98.38 96 CYS B C 1
ATOM 3231 O O . CYS B 1 96 ? 8.398 19.156 -7.652 1 98.38 96 CYS B O 1
ATOM 3233 N N . LEU B 1 97 ? 10.273 18.078 -8.242 1 97.69 97 LEU B N 1
ATOM 3234 C CA . LEU B 1 97 ? 9.977 18.172 -9.664 1 97.69 97 LEU B CA 1
ATOM 3235 C C . LEU B 1 97 ? 8.75 17.328 -10.023 1 97.69 97 LEU B C 1
ATOM 3237 O O . LEU B 1 97 ? 8.102 17.578 -11.039 1 97.69 97 LEU B O 1
ATOM 3241 N N . ALA B 1 98 ? 8.43 16.359 -9.18 1 97 98 ALA B N 1
ATOM 3242 C CA . ALA B 1 98 ? 7.266 15.5 -9.391 1 97 98 ALA B CA 1
ATOM 3243 C C . ALA B 1 98 ? 6.039 16.062 -8.68 1 97 98 ALA B C 1
ATOM 3245 O O . ALA B 1 98 ? 4.984 15.43 -8.648 1 97 98 ALA B O 1
ATOM 3246 N N . GLY B 1 99 ? 6.156 17.219 -8.078 1 98 99 GLY B N 1
ATOM 3247 C CA . GLY B 1 99 ? 5.047 17.812 -7.359 1 98 99 GLY B CA 1
ATOM 3248 C C . GLY B 1 99 ? 4.832 17.219 -5.98 1 98 99 GLY B C 1
ATOM 3249 O O . GLY B 1 99 ? 3.738 17.312 -5.422 1 98 99 GLY B O 1
ATOM 3250 N N . MET B 1 100 ? 5.84 16.516 -5.461 1 98.38 100 MET B N 1
ATOM 3251 C CA . MET B 1 100 ? 5.766 15.898 -4.137 1 98.38 100 MET B CA 1
ATOM 3252 C C . MET B 1 100 ? 6.684 16.609 -3.154 1 98.38 100 MET B C 1
ATOM 3254 O O . MET B 1 100 ? 7.523 15.984 -2.51 1 98.38 100 MET B O 1
ATOM 3258 N N . GLU B 1 101 ? 6.445 17.875 -2.943 1 98.5 101 GLU B N 1
ATOM 3259 C CA . GLU B 1 101 ? 7.324 18.734 -2.158 1 98.5 101 GLU B CA 1
ATOM 3260 C C . GLU B 1 101 ? 7.398 18.281 -0.707 1 98.5 101 GLU B C 1
ATOM 3262 O O . GLU B 1 101 ? 8.406 18.484 -0.034 1 98.5 101 GLU B O 1
ATOM 3267 N N . MET B 1 102 ? 6.297 17.562 -0.238 1 98.5 102 MET B N 1
ATOM 3268 C CA . MET B 1 102 ? 6.293 17.094 1.144 1 98.5 102 MET B CA 1
ATOM 3269 C C . MET B 1 102 ? 7.387 16.047 1.367 1 98.5 102 MET B C 1
ATOM 3271 O O . MET B 1 102 ? 7.719 15.734 2.51 1 98.5 102 MET B O 1
ATOM 3275 N N . LEU B 1 103 ? 7.988 15.562 0.286 1 98.69 103 LEU B N 1
ATOM 3276 C CA . LEU B 1 103 ? 9.039 14.555 0.375 1 98.69 103 LEU B CA 1
ATOM 3277 C C . LEU B 1 103 ? 10.375 15.117 -0.088 1 98.69 103 LEU B C 1
ATOM 3279 O O . LEU B 1 103 ? 11.297 14.367 -0.412 1 98.69 103 LEU B O 1
ATOM 3283 N N . CYS B 1 104 ? 10.531 16.422 -0.152 1 98.56 104 CYS B N 1
ATOM 3284 C CA . CYS B 1 104 ? 11.766 17.047 -0.612 1 98.56 104 CYS B CA 1
ATOM 3285 C C . CYS B 1 104 ? 12.984 16.453 0.082 1 98.56 104 CYS B C 1
ATOM 3287 O O . CYS B 1 104 ? 12.992 16.312 1.306 1 98.56 104 CYS B O 1
ATOM 3289 N N . ARG B 1 105 ? 13.977 16.156 -0.695 1 97.62 105 ARG B N 1
ATOM 3290 C CA . ARG B 1 105 ? 15.188 15.523 -0.172 1 97.62 105 ARG B CA 1
ATOM 3291 C C . ARG B 1 105 ? 15.969 16.484 0.71 1 97.62 105 ARG B C 1
ATOM 3293 O O . ARG B 1 105 ? 16.766 16.062 1.547 1 97.62 105 ARG B O 1
ATOM 3300 N N . ASN B 1 106 ? 15.766 17.781 0.551 1 97.88 106 ASN B N 1
ATOM 3301 C CA . ASN B 1 106 ? 16.547 18.797 1.247 1 97.88 106 ASN B CA 1
ATOM 3302 C C . ASN B 1 106 ? 15.656 19.672 2.123 1 97.88 106 ASN B C 1
ATOM 3304 O O . ASN B 1 106 ? 16.031 20.797 2.475 1 97.88 106 ASN B O 1
ATOM 3308 N N . GLY B 1 107 ? 14.461 19.203 2.381 1 98.06 107 GLY B N 1
ATOM 3309 C CA . GLY B 1 107 ? 13.5 20.016 3.104 1 98.06 107 GLY B CA 1
ATOM 3310 C C . GLY B 1 107 ? 13.109 19.438 4.445 1 98.06 107 GLY B C 1
ATOM 3311 O O . GLY B 1 107 ? 13.93 18.797 5.117 1 98.06 107 GLY B O 1
ATOM 3312 N N . GLY B 1 108 ? 11.945 19.797 4.855 1 97.94 108 GLY B N 1
ATOM 3313 C CA . GLY B 1 108 ? 11.406 19.391 6.141 1 97.94 108 GLY B CA 1
ATOM 3314 C C . GLY B 1 108 ? 10.141 20.125 6.52 1 97.94 108 GLY B C 1
ATOM 3315 O O . GLY B 1 108 ? 9.562 20.844 5.699 1 97.94 108 GLY B O 1
ATOM 3316 N N . ILE B 1 109 ? 9.727 19.922 7.699 1 98.25 109 ILE B N 1
ATOM 3317 C CA . ILE B 1 109 ? 8.477 20.5 8.18 1 98.25 109 ILE B CA 1
ATOM 3318 C C . ILE B 1 109 ? 8.758 21.875 8.789 1 98.25 109 ILE B C 1
ATOM 3320 O O . ILE B 1 109 ? 9.68 22.031 9.594 1 98.25 109 ILE B O 1
ATOM 3324 N N . ILE B 1 110 ? 8 22.844 8.312 1 98.31 110 ILE B N 1
ATOM 3325 C CA . ILE B 1 110 ? 8.008 24.125 9.016 1 98.31 110 ILE B CA 1
ATOM 3326 C C . ILE B 1 110 ? 7.605 23.906 10.477 1 98.31 110 ILE B C 1
ATOM 3328 O O . ILE B 1 110 ? 6.707 23.109 10.766 1 98.31 110 ILE B O 1
ATOM 3332 N N . SER B 1 111 ? 8.203 24.594 11.43 1 98.31 111 SER B N 1
ATOM 3333 C CA . SER B 1 111 ? 8.023 24.453 12.875 1 98.31 111 SER B CA 1
ATOM 3334 C C . SER B 1 111 ? 8.844 23.312 13.43 1 98.31 111 SER B C 1
ATOM 3336 O O . SER B 1 111 ? 8.695 22.938 14.602 1 98.31 111 SER B O 1
ATOM 3338 N N . VAL B 1 112 ? 9.57 22.562 12.578 1 98.38 112 VAL B N 1
ATOM 3339 C CA . VAL B 1 112 ? 10.555 21.594 13.039 1 98.38 112 VAL B CA 1
ATOM 3340 C C . VAL B 1 112 ? 11.961 22.047 12.648 1 98.38 112 VAL B C 1
ATOM 3342 O O . VAL B 1 112 ? 12.812 22.25 13.516 1 98.38 112 VAL B O 1
ATOM 3345 N N . ILE B 1 113 ? 12.117 22.344 11.352 1 98.31 113 ILE B N 1
ATOM 3346 C CA . ILE B 1 113 ? 13.453 22.734 10.898 1 98.31 113 ILE B CA 1
ATOM 3347 C C . ILE B 1 113 ? 13.5 24.25 10.68 1 98.31 113 ILE B C 1
ATOM 3349 O O . ILE B 1 113 ? 14.484 24.766 10.156 1 98.31 113 ILE B O 1
ATOM 3353 N N . THR B 1 114 ? 12.484 24.953 10.914 1 98.12 114 THR B N 1
ATOM 3354 C CA . THR B 1 114 ? 12.359 26.406 11.055 1 98.12 114 THR B CA 1
ATOM 3355 C C . THR B 1 114 ? 11.453 26.75 12.227 1 98.12 114 THR B C 1
ATOM 3357 O O . THR B 1 114 ? 10.781 25.891 12.789 1 98.12 114 THR B O 1
ATOM 3360 N N . ASN B 1 115 ? 11.422 28.016 12.555 1 98.12 115 ASN B N 1
ATOM 3361 C CA . ASN B 1 115 ? 10.383 28.453 13.469 1 98.12 115 ASN B CA 1
ATOM 3362 C C . ASN B 1 115 ? 8.992 28.328 12.844 1 98.12 115 ASN B C 1
ATOM 3364 O O . ASN B 1 115 ? 8.867 28.219 11.625 1 98.12 115 ASN B O 1
ATOM 3368 N N . GLY B 1 116 ? 7.973 28.344 13.781 1 98.38 116 GLY B N 1
ATOM 3369 C CA . GLY B 1 116 ? 6.602 28.172 13.336 1 98.38 116 GLY B CA 1
ATOM 3370 C C . GLY B 1 116 ? 5.734 29.391 13.578 1 98.38 116 GLY B C 1
ATOM 3371 O O . GLY B 1 116 ? 6.242 30.516 13.672 1 98.38 116 GLY B O 1
ATOM 3372 N N . GLY B 1 117 ? 4.457 29.141 13.57 1 98.12 117 GLY B N 1
ATOM 3373 C CA . GLY B 1 117 ? 3.506 30.234 13.43 1 98.12 117 GLY B CA 1
ATOM 3374 C C . GLY B 1 117 ? 2.893 30.656 14.75 1 98.12 117 GLY B C 1
ATOM 3375 O O . GLY B 1 117 ? 1.999 31.516 14.773 1 98.12 117 GLY B O 1
ATOM 3376 N N . PHE B 1 118 ? 3.297 30.094 15.914 1 98.81 118 PHE B N 1
ATOM 3377 C CA . PHE B 1 118 ? 2.773 30.578 17.188 1 98.81 118 PHE B CA 1
ATOM 3378 C C . PHE B 1 118 ? 3.436 31.891 17.578 1 98.81 118 PHE B C 1
ATOM 3380 O O . PHE B 1 118 ? 4.062 31.984 18.641 1 98.81 118 PHE B O 1
ATOM 3387 N N . SER B 1 119 ? 3.287 32.906 16.719 1 98.75 119 SER B N 1
ATOM 3388 C CA . SER B 1 119 ? 3.885 34.219 16.844 1 98.75 119 SER B CA 1
ATOM 3389 C C . SER B 1 119 ? 3.055 35.281 16.109 1 98.75 119 SER B C 1
ATOM 3391 O O . SER B 1 119 ? 2.283 34.938 15.211 1 98.75 119 SER B O 1
ATOM 3393 N N . GLU B 1 120 ? 3.211 36.5 16.469 1 98.81 120 GLU B N 1
ATOM 3394 C CA . GLU B 1 120 ? 2.455 37.594 15.844 1 98.81 120 GLU B CA 1
ATOM 3395 C C . GLU B 1 120 ? 2.785 37.719 14.359 1 98.81 120 GLU B C 1
ATOM 3397 O O . GLU B 1 120 ? 1.899 37.969 13.547 1 98.81 120 GLU B O 1
ATOM 3402 N N . TYR B 1 121 ? 4.066 37.5 14.055 1 98.81 121 TYR B N 1
ATOM 3403 C CA . TYR B 1 121 ? 4.516 37.625 12.672 1 98.81 121 TYR B CA 1
ATOM 3404 C C . TYR B 1 121 ? 5.281 36.375 12.25 1 98.81 121 TYR B C 1
ATOM 3406 O O . TYR B 1 121 ? 5.938 35.719 13.078 1 98.81 121 TYR B O 1
ATOM 3414 N N . PHE B 1 122 ? 5.203 36.031 11.023 1 98.75 122 PHE B N 1
ATOM 3415 C CA . PHE B 1 122 ? 5.859 34.875 10.453 1 98.75 122 PHE B CA 1
ATOM 3416 C C . PHE B 1 122 ? 6.402 35.188 9.062 1 98.75 122 PHE B C 1
ATOM 3418 O O . PHE B 1 122 ? 5.684 35.688 8.211 1 98.75 122 PHE B O 1
ATOM 3425 N N . ALA B 1 123 ? 7.664 34.969 8.906 1 98.75 123 ALA B N 1
ATOM 3426 C CA . ALA B 1 123 ? 8.305 35.156 7.602 1 98.75 123 ALA B CA 1
ATOM 3427 C C . ALA B 1 123 ? 8.438 33.812 6.871 1 98.75 123 ALA B C 1
ATOM 3429 O O . ALA B 1 123 ? 8.844 32.812 7.461 1 98.75 123 ALA B O 1
ATOM 3430 N N . VAL B 1 124 ? 8.102 33.812 5.598 1 98.69 124 VAL B N 1
ATOM 3431 C CA . VAL B 1 124 ? 8.156 32.562 4.816 1 98.69 124 VAL B CA 1
ATOM 3432 C C . VAL B 1 124 ? 8.336 32.906 3.336 1 98.69 124 VAL B C 1
ATOM 3434 O O . VAL B 1 124 ? 7.91 33.969 2.879 1 98.69 124 VAL B O 1
ATOM 3437 N N . PRO B 1 125 ? 8.992 32.031 2.559 1 98.56 125 PRO B N 1
ATOM 3438 C CA . PRO B 1 125 ? 9.102 32.281 1.119 1 98.56 125 PRO B CA 1
ATOM 3439 C C . PRO B 1 125 ? 7.742 32.406 0.436 1 98.56 125 PRO B C 1
ATOM 3441 O O . PRO B 1 125 ? 6.797 31.703 0.789 1 98.56 125 PRO B O 1
ATOM 3444 N N . GLU B 1 126 ? 7.676 33.219 -0.58 1 98.38 126 GLU B N 1
ATOM 3445 C CA . GLU B 1 126 ? 6.477 33.469 -1.371 1 98.38 126 GLU B CA 1
ATOM 3446 C C . GLU B 1 126 ? 5.883 32.156 -1.904 1 98.38 126 GLU B C 1
ATOM 3448 O O . GLU B 1 126 ? 4.66 32.031 -2.016 1 98.38 126 GLU B O 1
ATOM 3453 N N . LYS B 1 127 ? 6.684 31.172 -2.205 1 97.88 127 LYS B N 1
ATOM 3454 C CA . LYS B 1 127 ? 6.254 29.922 -2.828 1 97.88 127 LYS B CA 1
ATOM 3455 C C . LYS B 1 127 ? 5.449 29.078 -1.853 1 97.88 127 LYS B C 1
ATOM 3457 O O . LYS B 1 127 ? 4.82 28.094 -2.252 1 97.88 127 LYS B O 1
ATOM 3462 N N . ASN B 1 128 ? 5.422 29.438 -0.585 1 98.69 128 ASN B N 1
ATOM 3463 C CA . ASN B 1 128 ? 4.711 28.672 0.426 1 98.69 128 ASN B CA 1
ATOM 3464 C C . ASN B 1 128 ? 3.328 29.25 0.709 1 98.69 128 ASN B C 1
ATOM 3466 O O . ASN B 1 128 ? 2.562 28.688 1.494 1 98.69 128 ASN B O 1
ATOM 3470 N N . VAL B 1 129 ? 2.943 30.344 0.108 1 98.62 129 VAL B N 1
ATOM 3471 C CA . VAL B 1 129 ? 1.733 31.031 0.541 1 98.62 129 VAL B CA 1
ATOM 3472 C C . VAL B 1 129 ? 0.649 30.891 -0.524 1 98.62 129 VAL B C 1
ATOM 3474 O O . VAL B 1 129 ? 0.939 30.922 -1.723 1 98.62 129 VAL B O 1
ATOM 3477 N N . PHE B 1 130 ? -0.562 30.75 -0.097 1 98.88 130 PHE B N 1
ATOM 3478 C CA . PHE B 1 130 ? -1.739 30.672 -0.954 1 98.88 130 PHE B CA 1
ATOM 3479 C C . PHE B 1 130 ? -2.822 31.625 -0.474 1 98.88 130 PHE B C 1
ATOM 3481 O O . PHE B 1 130 ? -3.188 31.625 0.704 1 98.88 130 PHE B O 1
ATOM 3488 N N . LYS B 1 131 ? -3.326 32.406 -1.374 1 98.75 131 LYS B N 1
ATOM 3489 C CA . LYS B 1 131 ? -4.445 33.25 -1.024 1 98.75 131 LYS B CA 1
ATOM 3490 C C . LYS B 1 131 ? -5.695 32.438 -0.695 1 98.75 131 LYS B C 1
ATOM 3492 O O . LYS B 1 131 ? -5.969 31.438 -1.343 1 98.75 131 LYS B O 1
ATOM 3497 N N . VAL B 1 132 ? -6.379 32.938 0.294 1 98.56 132 VAL B N 1
ATOM 3498 C CA . VAL B 1 132 ? -7.582 32.219 0.696 1 98.56 132 VAL B CA 1
ATOM 3499 C C . VAL B 1 132 ? -8.672 33.188 1.09 1 98.56 132 VAL B C 1
ATOM 3501 O O . VAL B 1 132 ? -8.383 34.281 1.591 1 98.56 132 VAL B O 1
ATOM 3504 N N . ASN B 1 133 ? -9.859 32.844 0.76 1 97.62 133 ASN B N 1
ATOM 3505 C CA . ASN B 1 133 ? -11.062 33.562 1.199 1 97.62 133 ASN B CA 1
ATOM 3506 C C . ASN B 1 133 ? -12.07 32.594 1.833 1 97.62 133 ASN B C 1
ATOM 3508 O O . ASN B 1 133 ? -13.109 32.281 1.233 1 97.62 133 ASN B O 1
ATOM 3512 N N . LEU B 1 134 ? -11.781 32.125 2.994 1 98.38 134 LEU B N 1
ATOM 3513 C CA . LEU B 1 134 ? -12.578 31.188 3.771 1 98.38 134 LEU B CA 1
ATOM 3514 C C . LEU B 1 134 ? -12.734 31.672 5.211 1 98.38 134 LEU B C 1
ATOM 3516 O O . LEU B 1 134 ? -12.023 32.594 5.648 1 98.38 134 LEU B O 1
ATOM 3520 N N . PRO B 1 135 ? -13.703 31.078 5.91 1 98 135 PRO B N 1
ATOM 3521 C CA . PRO B 1 135 ? -13.742 31.375 7.344 1 98 135 PRO B CA 1
ATOM 3522 C C . PRO B 1 135 ? -12.422 31.078 8.047 1 98 135 PRO B C 1
ATOM 3524 O O . PRO B 1 135 ? -11.758 30.094 7.715 1 98 135 PRO B O 1
ATOM 3527 N N . ASP B 1 136 ? -12.039 31.844 9.047 1 98.12 136 ASP B N 1
ATOM 3528 C CA . ASP B 1 136 ? -10.727 31.812 9.688 1 98.12 136 ASP B CA 1
ATOM 3529 C C . ASP B 1 136 ? -10.383 30.391 10.164 1 98.12 136 ASP B C 1
ATOM 3531 O O . ASP B 1 136 ? -9.273 29.906 9.938 1 98.12 136 ASP B O 1
ATOM 3535 N N . GLU B 1 137 ? -11.367 29.719 10.758 1 98.31 137 GLU B N 1
ATOM 3536 C CA . GLU B 1 137 ? -11.102 28.406 11.328 1 98.31 137 GLU B CA 1
ATOM 3537 C C . GLU B 1 137 ? -10.836 27.359 10.242 1 98.31 137 GLU B C 1
ATOM 3539 O O . GLU B 1 137 ? -10.008 26.469 10.422 1 98.31 137 GLU B O 1
ATOM 3544 N N . VAL B 1 138 ? -11.562 27.469 9.133 1 98.62 138 VAL B N 1
ATOM 3545 C CA . VAL B 1 138 ? -11.352 26.562 8.008 1 98.62 138 VAL B CA 1
ATOM 3546 C C . VAL B 1 138 ? -10.008 26.844 7.355 1 98.62 138 VAL B C 1
ATOM 3548 O O . VAL B 1 138 ? -9.211 25.938 7.125 1 98.62 138 VAL B O 1
ATOM 3551 N N . ALA B 1 139 ? -9.727 28.141 7.145 1 98.69 139 ALA B N 1
ATOM 3552 C CA . ALA B 1 139 ? -8.461 28.531 6.535 1 98.69 139 ALA B CA 1
ATOM 3553 C C . ALA B 1 139 ? -7.277 28.047 7.359 1 98.69 139 ALA B C 1
ATOM 3555 O O . ALA B 1 139 ? -6.371 27.391 6.832 1 98.69 139 ALA B O 1
ATOM 3556 N N . ALA B 1 140 ? -7.34 28.234 8.664 1 98.56 140 ALA B N 1
ATOM 3557 C CA . ALA B 1 140 ? -6.254 27.859 9.57 1 98.56 140 ALA B CA 1
ATOM 3558 C C . ALA B 1 140 ? -6.078 26.344 9.625 1 98.56 140 ALA B C 1
ATOM 3560 O O . ALA B 1 140 ? -5.055 25.844 10.102 1 98.56 140 ALA B O 1
ATOM 3561 N N . SER B 1 141 ? -7.047 25.594 9.117 1 98.69 141 SER B N 1
ATOM 3562 C CA . SER B 1 141 ? -7.012 24.125 9.219 1 98.69 141 SER B CA 1
ATOM 3563 C C . SER B 1 141 ? -6.539 23.5 7.918 1 98.69 141 SER B C 1
ATOM 3565 O O . SER B 1 141 ? -6.301 22.281 7.863 1 98.69 141 SER B O 1
ATOM 3567 N N . LEU B 1 142 ? -6.375 24.234 6.863 1 98.75 142 LEU B N 1
ATOM 3568 C CA . LEU B 1 142 ? -6.086 23.703 5.539 1 98.75 142 LEU B CA 1
ATOM 3569 C C . LEU B 1 142 ? -4.68 23.125 5.484 1 98.75 142 LEU B C 1
ATOM 3571 O O . LEU B 1 142 ? -4.488 22 5 1 98.75 142 LEU B O 1
ATOM 3575 N N . PRO B 1 143 ? -3.691 23.75 6.047 1 98.75 143 PRO B N 1
ATOM 3576 C CA . PRO B 1 143 ? -2.309 23.391 5.73 1 98.75 143 PRO B CA 1
ATOM 3577 C C . PRO B 1 143 ? -1.924 22.016 6.258 1 98.75 143 PRO B C 1
ATOM 3579 O O . PRO B 1 143 ? -1.091 21.328 5.66 1 98.75 143 PRO B O 1
ATOM 3582 N N . VAL B 1 144 ? -2.51 21.609 7.426 1 98.62 144 VAL B N 1
ATOM 3583 C CA . VAL B 1 144 ? -2.092 20.344 8 1 98.62 144 VAL B CA 1
ATOM 3584 C C . VAL B 1 144 ? -3.293 19.406 8.117 1 98.62 144 VAL B C 1
ATOM 3586 O O . VAL B 1 144 ? -3.381 18.406 7.398 1 98.62 144 VAL B O 1
ATOM 3589 N N . ALA B 1 145 ? -4.332 19.812 8.844 1 98.44 145 ALA B N 1
ATOM 3590 C CA . ALA B 1 145 ? -5.461 18.922 9.125 1 98.44 145 ALA B CA 1
ATOM 3591 C C . ALA B 1 145 ? -6.141 18.484 7.836 1 98.44 145 ALA B C 1
ATOM 3593 O O . ALA B 1 145 ? -6.25 17.281 7.566 1 98.44 145 ALA B O 1
ATOM 3594 N N . ALA B 1 146 ? -6.512 19.453 7.016 1 98.81 146 ALA B N 1
ATOM 3595 C CA . ALA B 1 146 ? -7.234 19.125 5.789 1 98.81 146 ALA B CA 1
ATOM 3596 C C . ALA B 1 146 ? -6.297 18.531 4.738 1 98.81 146 ALA B C 1
ATOM 3598 O O . ALA B 1 146 ? -6.637 17.547 4.074 1 98.81 146 ALA B O 1
ATOM 3599 N N . LEU B 1 147 ? -5.121 19.125 4.574 1 98.88 147 LEU B N 1
ATOM 3600 C CA . LEU B 1 147 ? -4.207 18.703 3.518 1 98.88 147 LEU B CA 1
ATOM 3601 C C . LEU B 1 147 ? -3.742 17.266 3.742 1 98.88 147 LEU B C 1
ATOM 3603 O O . LEU B 1 147 ? -3.686 16.469 2.799 1 98.88 147 LEU B O 1
ATOM 3607 N N . THR B 1 148 ? -3.459 16.906 4.988 1 98.75 148 THR B N 1
ATOM 3608 C CA . THR B 1 148 ? -3.027 15.562 5.32 1 98.75 148 THR B CA 1
ATOM 3609 C C . THR B 1 148 ? -4.113 14.547 4.973 1 98.75 148 THR B C 1
ATOM 3611 O O . THR B 1 148 ? -3.834 13.516 4.355 1 98.75 148 THR B O 1
ATOM 3614 N N . SER B 1 149 ? -5.316 14.859 5.324 1 98.69 149 SER B N 1
ATOM 3615 C CA . SER B 1 149 ? -6.445 13.977 5.062 1 98.69 149 SER B CA 1
ATOM 3616 C C . SER B 1 149 ? -6.711 13.852 3.564 1 98.69 149 SER B C 1
ATOM 3618 O O . SER B 1 149 ? -6.949 12.75 3.062 1 98.69 149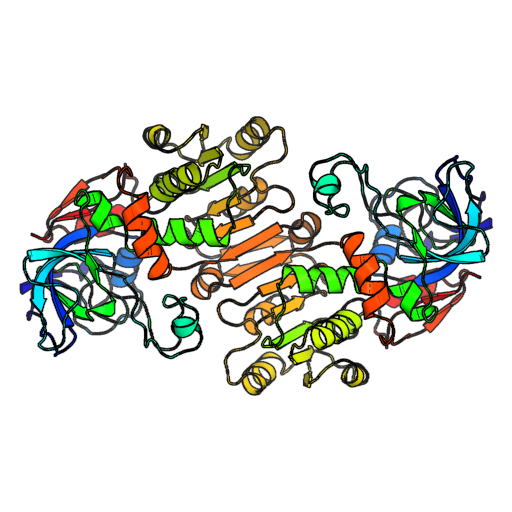 SER B O 1
ATOM 3620 N N . TYR B 1 150 ? -6.699 14.992 2.898 1 98.94 150 TYR B N 1
ATOM 3621 C CA . TYR B 1 150 ? -6.98 15.023 1.467 1 98.94 150 TYR B CA 1
ATOM 3622 C C . TYR B 1 150 ? -5.953 14.203 0.691 1 98.94 150 TYR B C 1
ATOM 3624 O O . TYR B 1 150 ? -6.312 13.398 -0.168 1 98.94 150 TYR B O 1
ATOM 3632 N N . HIS B 1 151 ? -4.719 14.422 1.027 1 98.94 151 HIS B N 1
ATOM 3633 C CA . HIS B 1 151 ? -3.645 13.672 0.385 1 98.94 151 HIS B CA 1
ATOM 3634 C C . HIS B 1 151 ? -3.805 12.172 0.616 1 98.94 151 HIS B C 1
ATOM 3636 O O . HIS B 1 151 ? -3.641 11.375 -0.311 1 98.94 151 HIS B O 1
ATOM 3642 N N . ALA B 1 152 ? -4.105 11.773 1.817 1 98.94 152 ALA B N 1
ATOM 3643 C CA . ALA B 1 152 ? -4.301 10.367 2.16 1 98.94 152 ALA B CA 1
ATOM 3644 C C . ALA B 1 152 ? -5.414 9.742 1.322 1 98.94 152 ALA B C 1
ATOM 3646 O O . ALA B 1 152 ? -5.266 8.641 0.798 1 98.94 152 ALA B O 1
ATOM 3647 N N . LEU B 1 153 ? -6.531 10.469 1.219 1 98.94 153 LEU B N 1
ATOM 3648 C CA . LEU B 1 153 ? -7.66 9.977 0.44 1 98.94 153 LEU B CA 1
ATOM 3649 C C . LEU B 1 153 ? -7.281 9.805 -1.027 1 98.94 153 LEU B C 1
ATOM 3651 O O . LEU B 1 153 ? -7.68 8.836 -1.672 1 98.94 153 LEU B O 1
ATOM 3655 N N . LYS B 1 154 ? -6.527 10.742 -1.568 1 98.81 154 LYS B N 1
ATOM 3656 C CA . LYS B 1 154 ? -6.078 10.648 -2.955 1 98.81 154 LYS B CA 1
ATOM 3657 C C . LYS B 1 154 ? -5.129 9.469 -3.15 1 98.81 154 LYS B C 1
ATOM 3659 O O . LYS B 1 154 ? -5.246 8.727 -4.129 1 98.81 154 LYS B O 1
ATOM 3664 N N . GLU B 1 155 ? -4.195 9.297 -2.221 1 98.75 155 GLU B N 1
ATOM 3665 C CA . GLU B 1 155 ? -3.254 8.18 -2.299 1 98.75 155 GLU B CA 1
ATOM 3666 C C . GLU B 1 155 ? -3.98 6.84 -2.223 1 98.75 155 GLU B C 1
ATOM 3668 O O . GLU B 1 155 ? -3.551 5.859 -2.836 1 98.75 155 GLU B O 1
ATOM 3673 N N . ALA B 1 156 ? -5.07 6.812 -1.474 1 98.75 156 ALA B N 1
ATOM 3674 C CA . ALA B 1 156 ? -5.891 5.609 -1.373 1 98.75 156 ALA B CA 1
ATOM 3675 C C . ALA B 1 156 ? -6.762 5.434 -2.613 1 98.75 156 ALA B C 1
ATOM 3677 O O . ALA B 1 156 ? -7.449 4.418 -2.76 1 98.75 156 ALA B O 1
ATOM 3678 N N . ASN B 1 157 ? -6.773 6.43 -3.518 1 98.44 157 ASN B N 1
ATOM 3679 C CA . ASN B 1 157 ? -7.582 6.402 -4.73 1 98.44 157 ASN B CA 1
ATOM 3680 C C . ASN B 1 157 ? -9.062 6.188 -4.418 1 98.44 157 ASN B C 1
ATOM 3682 O O . ASN B 1 157 ? -9.688 5.273 -4.957 1 98.44 157 ASN B O 1
ATOM 3686 N N . VAL B 1 158 ? -9.602 6.969 -3.504 1 98.81 158 VAL B N 1
ATOM 3687 C CA . VAL B 1 158 ? -11 6.859 -3.086 1 98.81 158 VAL B CA 1
ATOM 3688 C C . VAL B 1 158 ? -11.914 7.129 -4.277 1 98.81 158 VAL B C 1
ATOM 3690 O O . VAL B 1 158 ? -11.695 8.078 -5.039 1 98.81 158 VAL B O 1
ATOM 3693 N N . LYS B 1 159 ? -12.945 6.27 -4.391 1 98.12 159 LYS B N 1
ATOM 3694 C CA . LYS B 1 159 ? -13.93 6.352 -5.465 1 98.12 159 LYS B CA 1
ATOM 3695 C C . LYS B 1 159 ? -15.336 6.555 -4.906 1 98.12 159 LYS B C 1
ATOM 3697 O O . LYS B 1 159 ? -15.586 6.309 -3.723 1 98.12 159 LYS B O 1
ATOM 3702 N N . PRO B 1 160 ? -16.266 7.047 -5.789 1 97.81 160 PRO B N 1
ATOM 3703 C CA . PRO B 1 160 ? -17.641 7.27 -5.34 1 97.81 160 PRO B CA 1
ATOM 3704 C C . PRO B 1 160 ? -18.312 5.992 -4.844 1 97.81 160 PRO B C 1
ATOM 3706 O O . PRO B 1 160 ? -19.312 6.055 -4.125 1 97.81 160 PRO B O 1
ATOM 3709 N N . THR B 1 161 ? -17.812 4.832 -5.172 1 96.94 161 THR B N 1
ATOM 3710 C CA . THR B 1 161 ? -18.438 3.568 -4.801 1 96.94 161 THR B CA 1
ATOM 3711 C C . THR B 1 161 ? -17.797 3 -3.537 1 96.94 161 THR B C 1
ATOM 3713 O O . THR B 1 161 ? -18.219 1.959 -3.035 1 96.94 161 THR B O 1
ATOM 3716 N N . ASP B 1 162 ? -16.828 3.67 -2.996 1 98.69 162 ASP B N 1
ATOM 3717 C CA . ASP B 1 162 ? -16.094 3.139 -1.851 1 98.69 162 ASP B CA 1
ATOM 3718 C C . ASP B 1 162 ? -16.844 3.404 -0.548 1 98.69 162 ASP B C 1
ATOM 3720 O O . ASP B 1 162 ? -17.562 4.402 -0.428 1 98.69 162 ASP B O 1
ATOM 3724 N N . VAL B 1 163 ? -16.688 2.514 0.39 1 98.88 163 VAL B N 1
ATOM 3725 C CA . VAL B 1 163 ? -16.953 2.77 1.8 1 98.88 163 VAL B CA 1
ATOM 3726 C C . VAL B 1 163 ? -15.664 3.115 2.527 1 98.88 163 VAL B C 1
ATOM 3728 O O . VAL B 1 163 ? -14.719 2.32 2.539 1 98.88 163 VAL B O 1
ATOM 3731 N N . VAL B 1 164 ? -15.641 4.316 3.092 1 98.94 164 VAL B N 1
ATOM 3732 C CA . VAL B 1 164 ? -14.469 4.816 3.805 1 98.94 164 VAL B CA 1
ATOM 3733 C C . VAL B 1 164 ? -14.75 4.84 5.305 1 98.94 164 VAL B C 1
ATOM 3735 O O . VAL B 1 164 ? -15.664 5.531 5.762 1 98.94 164 VAL B O 1
ATOM 3738 N N . VAL B 1 165 ? -13.969 4.082 6.082 1 98.94 165 VAL B N 1
ATOM 3739 C CA . VAL B 1 165 ? -14.055 4.082 7.539 1 98.94 165 VAL B CA 1
ATOM 3740 C C . VAL B 1 165 ? -12.945 4.957 8.117 1 98.94 165 VAL B C 1
ATOM 3742 O O . VAL B 1 165 ? -11.773 4.789 7.785 1 98.94 165 VAL B O 1
ATOM 3745 N N . VAL B 1 166 ? -13.32 5.859 8.977 1 98.94 166 VAL B N 1
ATOM 3746 C CA . VAL B 1 166 ? -12.352 6.793 9.539 1 98.94 166 VAL B CA 1
ATOM 3747 C C . VAL B 1 166 ? -12.258 6.586 11.055 1 98.94 166 VAL B C 1
ATOM 3749 O O . VAL B 1 166 ? -13.195 6.887 11.789 1 98.94 166 VAL B O 1
ATOM 3752 N N . PHE B 1 167 ? -11.148 6.059 11.492 1 98.38 167 PHE B N 1
ATOM 3753 C CA . PHE B 1 167 ? -10.781 6.094 12.906 1 98.38 167 PHE B CA 1
ATOM 3754 C C . PHE B 1 167 ? -10.148 7.43 13.266 1 98.38 167 PHE B C 1
ATOM 3756 O O . PHE B 1 167 ? -9.469 8.047 12.438 1 98.38 167 PHE B O 1
ATOM 3763 N N . GLY B 1 168 ? -10.32 7.836 14.516 1 96.31 168 GLY B N 1
ATOM 3764 C CA . GLY B 1 168 ? -9.938 9.203 14.836 1 96.31 168 GLY B CA 1
ATOM 3765 C C . GLY B 1 168 ? -10.828 10.234 14.172 1 96.31 168 GLY B C 1
ATOM 3766 O O . GLY B 1 168 ? -10.367 11.328 13.82 1 96.31 168 GLY B O 1
ATOM 3767 N N . ALA B 1 169 ? -12.047 9.945 14.023 1 97.5 169 ALA B N 1
ATOM 3768 C CA . ALA B 1 169 ? -13 10.727 13.234 1 97.5 169 ALA B CA 1
ATOM 3769 C C . ALA B 1 169 ? -13.227 12.102 13.852 1 97.5 169 ALA B C 1
ATOM 3771 O O . ALA B 1 169 ? -13.477 13.078 13.141 1 97.5 169 ALA B O 1
ATOM 3772 N N . SER B 1 170 ? -13.117 12.188 15.133 1 96.44 170 SER B N 1
ATOM 3773 C CA . SER B 1 170 ? -13.422 13.438 15.828 1 96.44 170 SER B CA 1
ATOM 3774 C C . SER B 1 170 ? -12.172 14.297 16 1 96.44 170 SER B C 1
ATOM 3776 O O . SER B 1 170 ? -12.227 15.359 16.625 1 96.44 170 SER B O 1
ATOM 3778 N N . GLY B 1 171 ? -11.07 13.812 15.461 1 96.12 171 GLY B N 1
ATOM 3779 C CA . GLY B 1 171 ? -9.828 14.555 15.562 1 96.12 171 GLY B CA 1
ATOM 3780 C C . GLY B 1 171 ? -9.664 15.594 14.469 1 96.12 171 GLY B C 1
ATOM 3781 O O . GLY B 1 171 ? -10.578 15.812 13.672 1 96.12 171 GLY B O 1
ATOM 3782 N N . ASN B 1 172 ? -8.484 16.25 14.531 1 97.12 172 ASN B N 1
ATOM 3783 C CA . ASN B 1 172 ? -8.188 17.328 13.594 1 97.12 172 ASN B CA 1
ATOM 3784 C C . ASN B 1 172 ? -8.289 16.859 12.141 1 97.12 172 ASN B C 1
ATOM 3786 O O . ASN B 1 172 ? -9 17.453 11.336 1 97.12 172 ASN B O 1
ATOM 3790 N N . THR B 1 173 ? -7.637 15.734 11.828 1 98.12 173 THR B N 1
ATOM 3791 C CA . THR B 1 173 ? -7.613 15.227 10.461 1 98.12 173 THR B CA 1
ATOM 3792 C C . THR B 1 173 ? -8.891 14.445 10.156 1 98.12 173 THR B C 1
ATOM 3794 O O . THR B 1 173 ? -9.367 14.453 9.023 1 98.12 173 THR B O 1
ATOM 3797 N N . GLY B 1 174 ? -9.453 13.812 11.203 1 98.19 174 GLY B N 1
ATOM 3798 C CA . GLY B 1 174 ? -10.609 12.961 11.008 1 98.19 174 GLY B CA 1
ATOM 3799 C C . GLY B 1 174 ? -11.82 13.719 10.484 1 98.19 174 GLY B C 1
ATOM 3800 O O . GLY B 1 174 ? -12.516 13.242 9.578 1 98.19 174 GLY B O 1
ATOM 3801 N N . GLN B 1 175 ? -12.109 14.867 11.039 1 98.31 175 GLN B N 1
ATOM 3802 C CA . GLN B 1 175 ? -13.297 15.617 10.633 1 98.31 175 GLN B CA 1
ATOM 3803 C C . GLN B 1 175 ? -13.195 16.062 9.18 1 98.31 175 GLN B C 1
ATOM 3805 O O . GLN B 1 175 ? -14.203 16.141 8.469 1 98.31 175 GLN B O 1
ATOM 3810 N N . PHE B 1 176 ? -11.945 16.281 8.688 1 98.75 176 PHE B N 1
ATOM 3811 C CA . PHE B 1 176 ? -11.773 16.656 7.289 1 98.75 176 PHE B CA 1
ATOM 3812 C C . PHE B 1 176 ? -11.789 15.43 6.395 1 98.75 176 PHE B C 1
ATOM 3814 O O . PHE B 1 176 ? -12.305 15.477 5.273 1 98.75 176 PHE B O 1
ATOM 3821 N N . ALA B 1 177 ? -11.234 14.312 6.871 1 98.88 177 ALA B N 1
ATOM 3822 C CA . ALA B 1 177 ? -11.266 13.07 6.094 1 98.88 177 ALA B CA 1
ATOM 3823 C C . ALA B 1 177 ? -12.703 12.68 5.758 1 98.88 177 ALA B C 1
ATOM 3825 O O . ALA B 1 177 ? -13 12.289 4.625 1 98.88 177 ALA B O 1
ATOM 3826 N N . LEU B 1 178 ? -13.57 12.836 6.73 1 98.88 178 LEU B N 1
ATOM 3827 C CA . LEU B 1 178 ? -14.969 12.5 6.523 1 98.88 178 LEU B CA 1
ATOM 3828 C C . LEU B 1 178 ? -15.594 13.398 5.457 1 98.88 178 LEU B C 1
ATOM 3830 O O . LEU B 1 178 ? -16.188 12.906 4.5 1 98.88 178 LEU B O 1
ATOM 3834 N N . GLN B 1 179 ? -15.414 14.68 5.586 1 98.88 179 GLN B N 1
ATOM 3835 C CA . GLN B 1 179 ? -16.031 15.641 4.676 1 98.88 179 GLN B CA 1
ATOM 3836 C C . GLN B 1 179 ? -15.484 15.484 3.26 1 98.88 179 GLN B C 1
ATOM 3838 O O . GLN B 1 179 ? -16.234 15.5 2.289 1 98.88 179 GLN B O 1
ATOM 3843 N N . LEU B 1 180 ? -14.172 15.32 3.135 1 98.94 180 LEU B N 1
ATOM 3844 C CA . LEU B 1 180 ? -13.531 15.25 1.825 1 98.94 180 LEU B CA 1
ATOM 3845 C C . LEU B 1 180 ? -13.836 13.922 1.145 1 98.94 180 LEU B C 1
ATOM 3847 O O . LEU B 1 180 ? -14.016 13.867 -0.074 1 98.94 180 LEU B O 1
ATOM 3851 N N . ALA B 1 181 ? -13.891 12.797 1.916 1 98.94 181 ALA B N 1
ATOM 3852 C CA . ALA B 1 181 ? -14.312 11.523 1.346 1 98.94 181 ALA B CA 1
ATOM 3853 C C . ALA B 1 181 ? -15.727 11.609 0.789 1 98.94 181 ALA B C 1
ATOM 3855 O O . ALA B 1 181 ? -16.016 11.094 -0.292 1 98.94 181 ALA B O 1
ATOM 3856 N N . ARG B 1 182 ? -16.594 12.281 1.518 1 98.56 182 ARG B N 1
ATOM 3857 C CA . ARG B 1 182 ? -17.953 12.492 1.048 1 98.56 182 ARG B CA 1
ATOM 3858 C C . ARG B 1 182 ? -17.984 13.305 -0.241 1 98.56 182 ARG B C 1
ATOM 3860 O O . ARG B 1 182 ? -18.75 13.008 -1.158 1 98.56 182 ARG B O 1
ATOM 3867 N N . LYS B 1 183 ? -17.203 14.281 -0.307 1 98.44 183 LYS B N 1
ATOM 3868 C CA . LYS B 1 183 ? -17.125 15.117 -1.503 1 98.44 183 LYS B CA 1
ATOM 3869 C C . LYS B 1 183 ? -16.594 14.32 -2.695 1 98.44 183 LYS B C 1
ATOM 3871 O O . LYS B 1 183 ? -16.875 14.656 -3.846 1 98.44 183 LYS B O 1
ATOM 3876 N N . MET B 1 184 ? -15.844 13.266 -2.41 1 98.5 184 MET B N 1
ATOM 3877 C CA . MET B 1 184 ? -15.367 12.375 -3.465 1 98.5 184 MET B CA 1
ATOM 3878 C C . MET B 1 184 ? -16.438 11.367 -3.855 1 98.5 184 MET B C 1
ATOM 3880 O O . MET B 1 184 ? -16.234 10.539 -4.746 1 98.5 184 MET B O 1
ATOM 3884 N N . GLY B 1 185 ? -17.531 11.375 -3.197 1 98.62 185 GLY B N 1
ATOM 3885 C CA . GLY B 1 185 ? -18.672 10.555 -3.531 1 98.62 185 GLY B CA 1
ATOM 3886 C C . GLY B 1 185 ? -18.75 9.281 -2.709 1 98.62 185 GLY B C 1
ATOM 3887 O O . GLY B 1 185 ? -19.688 8.484 -2.879 1 98.62 185 GLY B O 1
ATOM 3888 N N . ALA B 1 186 ? -17.891 9.062 -1.77 1 98.81 186 ALA B N 1
ATOM 3889 C CA . ALA B 1 186 ? -17.828 7.82 -1.009 1 98.81 186 ALA B CA 1
ATOM 3890 C C . ALA B 1 186 ? -18.859 7.816 0.114 1 98.81 186 ALA B C 1
ATOM 3892 O O . ALA B 1 186 ? -19.328 8.875 0.544 1 98.81 186 ALA B O 1
ATOM 3893 N N . THR B 1 187 ? -19.234 6.641 0.558 1 98.88 187 THR B N 1
ATOM 3894 C CA . THR B 1 187 ? -19.969 6.473 1.807 1 98.88 187 THR B CA 1
ATOM 3895 C C . THR B 1 187 ? -19.016 6.473 2.998 1 98.88 187 THR B C 1
ATOM 3897 O O . THR B 1 187 ? -18.031 5.738 3.008 1 98.88 187 THR B O 1
ATOM 3900 N N . THR B 1 188 ? -19.344 7.281 3.986 1 98.88 188 THR B N 1
ATOM 3901 C CA . THR B 1 188 ? -18.406 7.465 5.09 1 98.88 188 THR B CA 1
ATOM 3902 C C . THR B 1 188 ? -18.969 6.895 6.383 1 98.88 188 THR B C 1
ATOM 3904 O O . THR B 1 188 ? -20.156 7.09 6.691 1 98.88 188 THR B O 1
ATOM 3907 N N . ILE B 1 189 ? -18.141 6.172 7.109 1 98.88 189 ILE B N 1
ATOM 3908 C CA . ILE B 1 189 ? -18.438 5.672 8.445 1 98.88 189 ILE B CA 1
ATOM 3909 C C . ILE B 1 189 ? -17.438 6.234 9.453 1 98.88 189 ILE B C 1
ATOM 3911 O O . ILE B 1 189 ? -16.25 5.926 9.383 1 98.88 189 ILE B O 1
ATOM 3915 N N . ALA B 1 190 ? -17.906 7.031 10.352 1 98.81 190 ALA B N 1
ATOM 3916 C CA . ALA B 1 190 ? -17.078 7.551 11.438 1 98.81 190 ALA B CA 1
ATOM 3917 C C . ALA B 1 190 ? -17.094 6.605 12.641 1 98.81 190 ALA B C 1
ATOM 3919 O O . ALA B 1 190 ? -18.172 6.207 13.109 1 98.81 190 ALA B O 1
ATOM 3920 N N . VAL B 1 191 ? -15.977 6.246 13.094 1 98.44 191 VAL B N 1
ATOM 3921 C CA . VAL B 1 191 ? -15.883 5.531 14.367 1 98.44 191 VAL B CA 1
ATOM 3922 C C . VAL B 1 191 ? -15.562 6.516 15.484 1 98.44 191 VAL B C 1
ATOM 3924 O O . VAL B 1 191 ? -14.453 7.062 15.539 1 98.44 191 VAL B O 1
ATOM 3927 N N . SER B 1 192 ? -16.484 6.828 16.281 1 96.75 192 SER B N 1
ATOM 3928 C CA . SER B 1 192 ? -16.344 7.855 17.312 1 96.75 192 SER B CA 1
ATOM 3929 C C . SER B 1 192 ? -17.406 7.707 18.391 1 96.75 192 SER B C 1
ATOM 3931 O O . SER B 1 192 ? -18.5 7.184 18.141 1 96.75 192 SER B O 1
ATOM 3933 N N . ARG B 1 193 ? -17.016 8.172 19.594 1 94.5 193 ARG B N 1
ATOM 3934 C CA . ARG B 1 193 ? -18 8.297 20.656 1 94.5 193 ARG B CA 1
ATOM 3935 C C . ARG B 1 193 ? -18.703 9.648 20.609 1 94.5 193 ARG B C 1
ATOM 3937 O O . ARG B 1 193 ? -19.719 9.859 21.266 1 94.5 193 ARG B O 1
ATOM 3944 N N . LYS B 1 194 ? -18.109 10.555 19.891 1 95.88 194 LYS B N 1
ATOM 3945 C CA . LYS B 1 194 ? -18.656 11.906 19.781 1 95.88 194 LYS B CA 1
ATOM 3946 C C . LYS B 1 194 ? -19.75 11.984 18.734 1 95.88 194 LYS B C 1
ATOM 3948 O O . LYS B 1 194 ? -19.5 11.805 17.547 1 95.88 194 LYS B O 1
ATOM 3953 N N . GLN B 1 195 ? -20.891 12.461 19.078 1 94.12 195 GLN B N 1
ATOM 3954 C CA . GLN B 1 195 ? -22.062 12.414 18.203 1 94.12 195 GLN B CA 1
ATOM 3955 C C . GLN B 1 195 ? -22.047 13.555 17.188 1 94.12 195 GLN B C 1
ATOM 3957 O O . GLN B 1 195 ? -22.641 13.461 16.125 1 94.12 195 GLN B O 1
ATOM 3962 N N . TRP B 1 196 ? -21.297 14.602 17.562 1 96.56 196 TRP B N 1
ATOM 3963 C CA . TRP B 1 196 ? -21.281 15.75 16.656 1 96.56 196 TRP B CA 1
ATOM 3964 C C . TRP B 1 196 ? -20.656 15.375 15.32 1 96.56 196 TRP B C 1
ATOM 3966 O O . TRP B 1 196 ? -20.844 16.062 14.312 1 96.56 196 TRP B O 1
ATOM 3976 N N . VAL B 1 197 ? -19.922 14.273 15.211 1 97.5 197 VAL B N 1
ATOM 3977 C CA . VAL B 1 197 ? -19.266 13.844 13.969 1 97.5 197 VAL B CA 1
ATOM 3978 C C . VAL B 1 197 ? -20.328 13.438 12.945 1 97.5 197 VAL B C 1
ATOM 3980 O O . VAL B 1 197 ? -20.031 13.305 11.758 1 97.5 197 VAL B O 1
ATOM 3983 N N . LYS B 1 198 ? -21.547 13.18 13.375 1 97.38 198 LYS B N 1
ATOM 3984 C CA . LYS B 1 198 ? -22.656 12.812 12.484 1 97.38 198 LYS B CA 1
ATOM 3985 C C . LYS B 1 198 ? -22.891 13.891 11.438 1 97.38 198 LYS B C 1
ATOM 3987 O O . LYS B 1 198 ? -23.438 13.609 10.367 1 97.38 198 LYS B O 1
ATOM 3992 N N . ASP B 1 199 ? -22.453 15.109 11.727 1 97.12 199 ASP B N 1
ATOM 3993 C CA . ASP B 1 199 ? -22.594 16.219 10.789 1 97.12 199 ASP B CA 1
ATOM 3994 C C . ASP B 1 199 ? -21.656 16.047 9.594 1 97.12 199 ASP B C 1
ATOM 3996 O O . ASP B 1 199 ? -21.828 16.703 8.562 1 97.12 199 ASP B O 1
ATOM 4000 N N . PHE B 1 200 ? -20.672 15.141 9.758 1 97.62 200 PHE B N 1
ATOM 4001 C CA . PHE B 1 200 ? -19.625 15.023 8.742 1 97.62 200 PHE B CA 1
ATOM 4002 C C . PHE B 1 200 ? -19.656 13.648 8.094 1 97.62 200 PHE B C 1
ATOM 4004 O O . PHE B 1 200 ? -18.922 13.406 7.125 1 97.62 200 PHE B O 1
ATOM 4011 N N . ALA B 1 201 ? -20.438 12.695 8.57 1 98.12 201 ALA B N 1
ATOM 4012 C CA . ALA B 1 201 ? -20.359 11.297 8.141 1 98.12 201 ALA B CA 1
ATOM 4013 C C . ALA B 1 201 ? -21.734 10.766 7.77 1 98.12 201 ALA B C 1
ATOM 4015 O O . ALA B 1 201 ? -22.75 11.273 8.242 1 98.12 201 ALA B O 1
ATOM 4016 N N . ASP B 1 202 ? -21.797 9.75 6.91 1 98.5 202 ASP B N 1
ATOM 4017 C CA . ASP B 1 202 ? -23.062 9.086 6.598 1 98.5 202 ASP B CA 1
ATOM 4018 C C . ASP B 1 202 ? -23.516 8.195 7.754 1 98.5 202 ASP B C 1
ATOM 4020 O O . ASP B 1 202 ? -24.719 8.078 8.016 1 98.5 202 ASP B O 1
ATOM 4024 N N . TYR B 1 203 ? -22.578 7.582 8.438 1 98.44 203 TYR B N 1
ATOM 4025 C CA . TYR B 1 203 ? -22.844 6.734 9.594 1 98.44 203 TYR B CA 1
ATOM 4026 C C . TYR B 1 203 ? -21.828 6.984 10.703 1 98.44 203 TYR B C 1
ATOM 4028 O O . TYR B 1 203 ? -20.688 7.379 10.438 1 98.44 203 TYR B O 1
ATOM 4036 N N . VAL B 1 204 ? -22.297 6.82 11.93 1 98.38 204 VAL B N 1
ATOM 4037 C CA . VAL B 1 204 ? -21.422 6.871 13.102 1 98.38 204 VAL B CA 1
ATOM 4038 C C . VAL B 1 204 ? -21.562 5.582 13.906 1 98.38 204 VAL B C 1
ATOM 4040 O O . VAL B 1 204 ? -22.672 5.137 14.195 1 98.38 204 VAL B O 1
ATOM 4043 N N . VAL B 1 205 ? -20.422 4.969 14.18 1 97.62 205 VAL B N 1
ATOM 4044 C CA . VAL B 1 205 ? -20.422 3.764 15 1 97.62 205 VAL B CA 1
ATOM 4045 C C . VAL B 1 205 ? -19.469 3.932 16.172 1 97.62 205 VAL B C 1
ATOM 4047 O O . VAL B 1 205 ? -18.484 4.668 16.062 1 97.62 205 VAL B O 1
ATOM 4050 N N . ASP B 1 206 ? -19.703 3.252 17.266 1 95.06 206 ASP B N 1
ATOM 4051 C CA . ASP B 1 206 ? -18.828 3.301 18.422 1 95.06 206 ASP B CA 1
ATOM 4052 C C . ASP B 1 206 ? -17.703 2.266 18.297 1 95.06 206 ASP B C 1
ATOM 4054 O O . ASP B 1 206 ? -17.828 1.298 17.547 1 95.06 206 ASP B O 1
ATOM 4058 N N . TYR B 1 207 ? -16.672 2.469 19.016 1 94 207 TYR B N 1
ATOM 4059 C CA . TYR B 1 207 ? -15.5 1.592 18.953 1 94 207 TYR B CA 1
ATOM 4060 C C . TYR B 1 207 ? -15.859 0.175 19.391 1 94 207 TYR B C 1
ATOM 4062 O O . TYR B 1 207 ? -15.391 -0.8 18.797 1 94 207 TYR B O 1
ATOM 4070 N N . GLU B 1 208 ? -16.625 -0.014 20.406 1 92.56 208 GLU B N 1
ATOM 4071 C CA . GLU B 1 208 ? -16.938 -1.307 21 1 92.56 208 GLU B CA 1
ATOM 4072 C C . GLU B 1 208 ? -17.594 -2.234 19.984 1 92.56 208 GLU B C 1
ATOM 4074 O O . GLU B 1 208 ? -17.328 -3.436 19.969 1 92.56 208 GLU B O 1
ATOM 4079 N N . ASN B 1 209 ? -18.391 -1.732 19.078 1 92.88 209 ASN B N 1
ATOM 4080 C CA . ASN B 1 209 ? -19.125 -2.572 18.141 1 92.88 209 ASN B CA 1
ATOM 4081 C C . ASN B 1 209 ? -18.766 -2.225 16.688 1 92.88 209 ASN B C 1
ATOM 4083 O O . ASN B 1 209 ? -19.531 -2.506 15.773 1 92.88 209 ASN B O 1
ATOM 4087 N N . ALA B 1 210 ? -17.656 -1.648 16.531 1 97.56 210 ALA B N 1
ATOM 4088 C CA . ALA B 1 210 ? -17.297 -1.111 15.227 1 97.56 210 ALA B CA 1
ATOM 4089 C C . ALA B 1 210 ? -17.219 -2.223 14.18 1 97.56 210 ALA B C 1
ATOM 4091 O O . ALA B 1 210 ? -17.781 -2.107 13.094 1 97.56 210 ALA B O 1
ATOM 4092 N N . GLU B 1 211 ? -16.5 -3.33 14.492 1 97.88 211 GLU B N 1
ATOM 4093 C CA . GLU B 1 211 ? -16.297 -4.426 13.547 1 97.88 211 GLU B CA 1
ATOM 4094 C C . GLU B 1 211 ? -17.641 -4.977 13.055 1 97.88 211 GLU B C 1
ATOM 4096 O O . GLU B 1 211 ? -17.875 -5.051 11.844 1 97.88 211 GLU B O 1
ATOM 4101 N N . ASN B 1 212 ? -18.547 -5.352 13.969 1 98.19 212 ASN B N 1
ATOM 4102 C CA . ASN B 1 212 ? -19.844 -5.926 13.625 1 98.19 212 ASN B CA 1
ATOM 4103 C C . ASN B 1 212 ? -20.703 -4.934 12.859 1 98.19 212 ASN B C 1
ATOM 4105 O O . ASN B 1 212 ? -21.359 -5.293 11.875 1 98.19 212 ASN B O 1
ATOM 4109 N N . LYS B 1 213 ? -20.766 -3.689 13.328 1 98.38 213 LYS B N 1
ATOM 4110 C CA . LYS B 1 213 ? -21.609 -2.676 12.695 1 98.38 213 LYS B CA 1
ATOM 4111 C C . LYS B 1 213 ? -21.125 -2.369 11.281 1 98.38 213 LYS B C 1
ATOM 4113 O O . LYS B 1 213 ? -21.922 -2.197 10.359 1 98.38 213 LYS B O 1
ATOM 4118 N N . ILE B 1 214 ? -19.828 -2.287 11.086 1 98.75 214 ILE B N 1
ATOM 4119 C CA . ILE B 1 214 ? -19.281 -2.035 9.758 1 98.75 214 ILE B CA 1
ATOM 4120 C C . ILE B 1 214 ? -19.578 -3.219 8.844 1 98.75 214 ILE B C 1
ATOM 4122 O O . ILE B 1 214 ? -19.938 -3.031 7.68 1 98.75 214 ILE B O 1
ATOM 4126 N N . LYS B 1 215 ? -19.375 -4.445 9.352 1 98.56 215 LYS B N 1
ATOM 4127 C CA . LYS B 1 215 ? -19.734 -5.633 8.586 1 98.56 215 LYS B CA 1
ATOM 4128 C C . LYS B 1 215 ? -21.188 -5.582 8.141 1 98.56 215 LYS B C 1
ATOM 4130 O O . LYS B 1 215 ? -21.5 -5.84 6.973 1 98.56 215 LYS B O 1
ATOM 4135 N N . ASP B 1 216 ? -22.094 -5.195 9.047 1 98.38 216 ASP B N 1
ATOM 4136 C CA . ASP B 1 216 ? -23.516 -5.105 8.742 1 98.38 216 ASP B CA 1
ATOM 4137 C C . ASP B 1 216 ? -23.797 -4.023 7.703 1 98.38 216 ASP B C 1
ATOM 4139 O O . ASP B 1 216 ? -24.5 -4.266 6.723 1 98.38 216 ASP B O 1
ATOM 4143 N N . LEU B 1 217 ? -23.234 -2.834 7.871 1 98.38 217 LEU B N 1
ATOM 4144 C CA . LEU B 1 217 ? -23.469 -1.684 7.008 1 98.38 217 LEU B CA 1
ATOM 4145 C C . LEU B 1 217 ? -22.953 -1.944 5.594 1 98.38 217 LEU B C 1
ATOM 4147 O O . LEU B 1 217 ? -23.422 -1.32 4.637 1 98.38 217 LEU B O 1
ATOM 4151 N N . THR B 1 218 ? -21.984 -2.904 5.48 1 98 218 THR B N 1
ATOM 4152 C CA . THR B 1 218 ? -21.359 -3.137 4.184 1 98 218 THR B CA 1
ATOM 4153 C C . THR B 1 218 ? -21.812 -4.461 3.59 1 98 218 THR B C 1
ATOM 4155 O O . THR B 1 218 ? -21.25 -4.941 2.609 1 98 218 THR B O 1
ATOM 4158 N N . GLY B 1 219 ? -22.766 -5.113 4.211 1 97.31 219 GLY B N 1
ATOM 4159 C CA . GLY B 1 219 ? -23.234 -6.406 3.732 1 97.31 219 GLY B CA 1
ATOM 4160 C C . GLY B 1 219 ? -22.172 -7.484 3.789 1 97.31 219 GLY B C 1
ATOM 4161 O O . GLY B 1 219 ? -22.125 -8.359 2.922 1 97.31 219 GLY B O 1
ATOM 4162 N N . GLY B 1 220 ? -21.266 -7.258 4.699 1 97.44 220 GLY B N 1
ATOM 4163 C CA . GLY B 1 220 ? -20.234 -8.266 4.898 1 97.44 220 GLY B CA 1
ATOM 4164 C C . GLY B 1 220 ? -18.984 -8.008 4.094 1 97.44 220 GLY B C 1
ATOM 4165 O O . GLY B 1 220 ? -17.969 -8.688 4.27 1 97.44 220 GLY B O 1
ATOM 4166 N N . LYS B 1 221 ? -18.875 -7.016 3.234 1 97.38 221 LYS B N 1
ATOM 4167 C CA . LYS B 1 221 ? -17.75 -6.754 2.346 1 97.38 221 LYS B CA 1
ATOM 4168 C C . LYS B 1 221 ? -16.641 -5.992 3.072 1 97.38 221 LYS B C 1
ATOM 4170 O O . LYS B 1 221 ? -15.508 -5.938 2.6 1 97.38 221 LYS B O 1
ATOM 4175 N N . LEU B 1 222 ? -17.031 -5.281 4.227 1 98.5 222 LEU B N 1
ATOM 4176 C CA . LEU B 1 222 ? -16.109 -4.457 5.008 1 98.5 222 LEU B CA 1
ATOM 4177 C C . LEU B 1 222 ? -15.672 -3.232 4.215 1 98.5 222 LEU B C 1
ATOM 4179 O O . LEU B 1 222 ? -16.312 -2.852 3.24 1 98.5 222 LEU B O 1
ATOM 4183 N N . ALA B 1 223 ? -14.711 -2.473 4.715 1 98.88 223 ALA B N 1
ATOM 4184 C CA . ALA B 1 223 ? -14.359 -1.165 4.168 1 98.88 223 ALA B CA 1
ATOM 4185 C C . ALA B 1 223 ? -13.461 -1.307 2.947 1 98.88 223 ALA B C 1
ATOM 4187 O O . ALA B 1 223 ? -12.57 -2.162 2.918 1 98.88 223 ALA B O 1
ATOM 4188 N N . ASP B 1 224 ? -13.672 -0.451 1.941 1 98.88 224 ASP B N 1
ATOM 4189 C CA . ASP B 1 224 ? -12.742 -0.321 0.828 1 98.88 224 ASP B CA 1
ATOM 4190 C C . ASP B 1 224 ? -11.492 0.452 1.246 1 98.88 224 ASP B C 1
ATOM 4192 O O . ASP B 1 224 ? -10.383 0.144 0.797 1 98.88 224 ASP B O 1
ATOM 4196 N N . VAL B 1 225 ? -11.703 1.463 2.066 1 98.94 225 VAL B N 1
ATOM 4197 C CA . VAL B 1 225 ? -10.625 2.295 2.578 1 98.94 225 VAL B CA 1
ATOM 4198 C C . VAL B 1 225 ? -10.789 2.498 4.082 1 98.94 225 VAL B C 1
ATOM 4200 O O . VAL B 1 225 ? -11.898 2.75 4.559 1 98.94 225 VAL B O 1
ATOM 4203 N N . VAL B 1 226 ? -9.727 2.34 4.828 1 98.94 226 VAL B N 1
ATOM 4204 C CA . VAL B 1 226 ? -9.688 2.643 6.254 1 98.94 226 VAL B CA 1
ATOM 4205 C C . VAL B 1 226 ? -8.625 3.711 6.523 1 98.94 226 VAL B C 1
ATOM 4207 O O . VAL B 1 226 ? -7.5 3.615 6.031 1 98.94 226 VAL B O 1
ATOM 4210 N N . ILE B 1 227 ? -9.023 4.727 7.219 1 98.94 227 ILE B N 1
ATOM 4211 C CA . ILE B 1 227 ? -8.086 5.758 7.66 1 98.94 227 ILE B CA 1
ATOM 4212 C C . ILE B 1 227 ? -7.773 5.57 9.141 1 98.94 227 ILE B C 1
ATOM 4214 O O . ILE B 1 227 ? -8.68 5.562 9.977 1 98.94 227 ILE B O 1
ATOM 4218 N N . ASN B 1 228 ? -6.543 5.391 9.453 1 98.62 228 ASN B N 1
ATOM 4219 C CA . ASN B 1 228 ? -6.043 5.328 10.828 1 98.62 228 ASN B CA 1
ATOM 4220 C C . ASN B 1 228 ? -5.109 6.492 11.141 1 98.62 228 ASN B C 1
ATOM 4222 O O . ASN B 1 228 ? -3.936 6.469 10.766 1 98.62 228 ASN B O 1
ATOM 4226 N N . SER B 1 229 ? -5.594 7.477 11.797 1 97 229 SER B N 1
ATOM 4227 C CA . SER B 1 229 ? -4.777 8.625 12.195 1 97 229 SER B CA 1
ATOM 4228 C C . SER B 1 229 ? -4.352 8.516 13.656 1 97 229 SER B C 1
ATOM 4230 O O . SER B 1 229 ? -3.734 9.438 14.195 1 97 229 SER B O 1
ATOM 4232 N N . VAL B 1 230 ? -4.652 7.422 14.352 1 95.62 230 VAL B N 1
ATOM 4233 C CA . VAL B 1 230 ? -4.543 7.293 15.805 1 95.62 230 VAL B CA 1
ATOM 4234 C C . VAL B 1 230 ? -3.279 6.512 16.156 1 95.62 230 VAL B C 1
ATOM 4236 O O . VAL B 1 230 ? -2.617 6.816 17.156 1 95.62 230 VAL B O 1
ATOM 4239 N N . GLY B 1 231 ? -3.031 5.461 15.359 1 97.25 231 GLY B N 1
ATOM 4240 C CA . GLY B 1 231 ? -1.825 4.684 15.602 1 97.25 231 GLY B CA 1
ATOM 4241 C C . GLY B 1 231 ? -2.109 3.293 16.141 1 97.25 231 GLY B C 1
ATOM 4242 O O . GLY B 1 231 ? -3.033 2.621 15.672 1 97.25 231 GLY B O 1
ATOM 4243 N N . THR B 1 232 ? -1.32 2.879 17.125 1 98.25 232 THR B N 1
ATOM 4244 C CA . THR B 1 232 ? -1.215 1.493 17.562 1 98.25 232 THR B CA 1
ATOM 4245 C C . THR B 1 232 ? -2.531 1.019 18.172 1 98.25 232 THR B C 1
ATOM 4247 O O . THR B 1 232 ? -2.955 -0.116 17.953 1 98.25 232 THR B O 1
ATOM 4250 N N . SER B 1 233 ? -3.242 1.881 18.906 1 97.38 233 SER B N 1
ATOM 4251 C CA . SER B 1 233 ? -4.371 1.452 19.719 1 97.38 233 SER B CA 1
ATOM 4252 C C . SER B 1 233 ? -5.504 0.903 18.859 1 97.38 233 SER B C 1
ATOM 4254 O O . SER B 1 233 ? -6.32 0.111 19.344 1 97.38 233 SER B O 1
ATOM 4256 N N . ILE B 1 234 ? -5.539 1.314 17.562 1 97.5 234 ILE B N 1
ATOM 4257 C CA . ILE B 1 234 ? -6.637 0.846 16.719 1 97.5 234 ILE B CA 1
ATOM 4258 C C . ILE B 1 234 ? -6.078 0.084 15.523 1 97.5 234 ILE B C 1
ATOM 4260 O O . ILE B 1 234 ? -6.789 -0.146 14.539 1 97.5 234 ILE B O 1
ATOM 4264 N N . TRP B 1 235 ? -4.863 -0.255 15.578 1 98.38 235 TRP B N 1
ATOM 4265 C CA . TRP B 1 235 ? -4.207 -0.895 14.445 1 98.38 235 TRP B CA 1
ATOM 4266 C C . TRP B 1 235 ? -4.898 -2.205 14.078 1 98.38 235 TRP B C 1
ATOM 4268 O O . TRP B 1 235 ? -5.309 -2.398 12.93 1 98.38 235 TRP B O 1
ATOM 4278 N N . ASP B 1 236 ? -5.086 -3.092 15.047 1 97.88 236 ASP B N 1
ATOM 4279 C CA . ASP B 1 236 ? -5.715 -4.387 14.797 1 97.88 236 ASP B CA 1
ATOM 4280 C C . ASP B 1 236 ? -7.148 -4.211 14.297 1 97.88 236 ASP B C 1
ATOM 4282 O O . ASP B 1 236 ? -7.566 -4.887 13.352 1 97.88 236 ASP B O 1
ATOM 4286 N N . LEU B 1 237 ? -7.848 -3.342 14.961 1 98.19 237 LEU B N 1
ATOM 4287 C CA . LEU B 1 237 ? -9.227 -3.092 14.562 1 98.19 237 LEU B CA 1
ATOM 4288 C C . LEU B 1 237 ? -9.289 -2.539 13.141 1 98.19 237 LEU B C 1
ATOM 4290 O O . LEU B 1 237 ? -10.188 -2.879 12.375 1 98.19 237 LEU B O 1
ATOM 4294 N N . SER B 1 238 ? -8.336 -1.662 12.758 1 98.69 238 SER B N 1
ATOM 4295 C CA . SER B 1 238 ? -8.258 -1.124 11.406 1 98.69 238 SER B CA 1
ATOM 4296 C C . SER B 1 238 ? -8.141 -2.24 10.375 1 98.69 238 SER B C 1
ATOM 4298 O O . SER B 1 238 ? -8.805 -2.205 9.336 1 98.69 238 SER B O 1
ATOM 4300 N N . LEU B 1 239 ? -7.336 -3.217 10.672 1 98.69 239 LEU B N 1
ATOM 4301 C CA . LEU B 1 239 ? -7.121 -4.336 9.758 1 98.69 239 LEU B CA 1
ATOM 4302 C C . LEU B 1 239 ? -8.352 -5.238 9.711 1 98.69 239 LEU B C 1
ATOM 4304 O O . LEU B 1 239 ? -8.703 -5.758 8.648 1 98.69 239 LEU B O 1
ATOM 4308 N N . LYS B 1 240 ? -9.008 -5.426 10.828 1 98.31 240 LYS B N 1
ATOM 4309 C CA . LYS B 1 240 ? -10.156 -6.328 10.922 1 98.31 240 LYS B CA 1
ATOM 4310 C C . LYS B 1 240 ? -11.328 -5.82 10.086 1 98.31 240 LYS B C 1
ATOM 4312 O O . LYS B 1 240 ? -12.117 -6.609 9.57 1 98.31 240 LYS B O 1
ATOM 4317 N N . VAL B 1 241 ? -11.422 -4.508 9.914 1 98.81 241 VAL B N 1
ATOM 4318 C CA . VAL B 1 241 ? -12.586 -3.963 9.219 1 98.81 241 VAL B CA 1
ATOM 4319 C C . VAL B 1 241 ? -12.227 -3.672 7.762 1 98.81 241 VAL B C 1
ATOM 4321 O O . VAL B 1 241 ? -13.039 -3.119 7.016 1 98.81 241 VAL B O 1
ATOM 4324 N N . LEU B 1 242 ? -11.047 -3.99 7.359 1 98.94 242 LEU B N 1
ATOM 4325 C CA . LEU B 1 242 ? -10.578 -3.771 5.996 1 98.94 242 LEU B CA 1
ATOM 4326 C C . LEU B 1 242 ? -11.008 -4.918 5.082 1 98.94 242 LEU B C 1
ATOM 4328 O O . LEU B 1 242 ? -10.742 -6.082 5.383 1 98.94 242 LEU B O 1
ATOM 4332 N N . GLY B 1 243 ? -11.648 -4.609 3.963 1 98.81 243 GLY B N 1
ATOM 4333 C CA . GLY B 1 243 ? -12.141 -5.629 3.053 1 98.81 243 GLY B CA 1
ATOM 4334 C C . GLY B 1 243 ? -11.086 -6.129 2.084 1 98.81 243 GLY B C 1
ATOM 4335 O O . GLY B 1 243 ? -9.945 -5.652 2.102 1 98.81 243 GLY B O 1
ATOM 4336 N N . VAL B 1 244 ? -11.469 -7.117 1.22 1 98.69 244 VAL B N 1
ATOM 4337 C CA . VAL B 1 244 ? -10.625 -7.648 0.152 1 98.69 244 VAL B CA 1
ATOM 4338 C C . VAL B 1 244 ? -10.258 -6.527 -0.821 1 98.69 244 VAL B C 1
ATOM 4340 O O . VAL B 1 244 ? -11.109 -5.715 -1.19 1 98.69 244 VAL B O 1
ATOM 4343 N N . ASN B 1 245 ? -8.953 -6.461 -1.183 1 98.75 245 ASN B N 1
ATOM 4344 C CA . ASN B 1 245 ? -8.422 -5.418 -2.059 1 98.75 245 ASN B CA 1
ATOM 4345 C C . ASN B 1 245 ? -8.523 -4.039 -1.415 1 98.75 245 ASN B C 1
ATOM 4347 O O . ASN B 1 245 ? -8.586 -3.027 -2.115 1 98.75 245 ASN B O 1
ATOM 4351 N N . GLY B 1 246 ? -8.711 -4.035 -0.056 1 98.88 246 GLY B N 1
ATOM 4352 C CA . GLY B 1 246 ? -8.844 -2.789 0.685 1 98.88 246 GLY B CA 1
ATOM 4353 C C . GLY B 1 246 ? -7.523 -2.055 0.852 1 98.88 246 GLY B C 1
ATOM 4354 O O . GLY B 1 246 ? -6.453 -2.652 0.718 1 98.88 246 GLY B O 1
ATOM 4355 N N . ARG B 1 247 ? -7.598 -0.781 1.163 1 98.88 247 ARG B N 1
ATOM 4356 C CA . ARG B 1 247 ? -6.445 0.074 1.438 1 98.88 247 ARG B CA 1
ATOM 4357 C C . ARG B 1 247 ? -6.543 0.687 2.832 1 98.88 247 ARG B C 1
ATOM 4359 O O . ARG B 1 247 ? -7.52 1.365 3.152 1 98.88 247 ARG B O 1
ATOM 4366 N N . LEU B 1 248 ? -5.605 0.404 3.654 1 98.94 248 LEU B N 1
ATOM 4367 C CA . LEU B 1 248 ? -5.457 1.08 4.938 1 98.94 248 LEU B CA 1
ATOM 4368 C C . LEU B 1 248 ? -4.445 2.215 4.84 1 98.94 248 LEU B C 1
ATOM 4370 O O . LEU B 1 248 ? -3.262 1.978 4.578 1 98.94 248 LEU B O 1
ATOM 4374 N N . VAL B 1 249 ? -4.863 3.4 5.055 1 98.94 249 VAL B N 1
ATOM 4375 C CA . VAL B 1 249 ? -3.988 4.566 4.992 1 98.94 249 VAL B CA 1
ATOM 4376 C C . VAL B 1 249 ? -3.773 5.129 6.398 1 98.94 249 VAL B C 1
ATOM 4378 O O . VAL B 1 249 ? -4.715 5.23 7.184 1 98.94 249 VAL B O 1
ATOM 4381 N N . PHE B 1 250 ? -2.543 5.449 6.723 1 98.75 250 PHE B N 1
ATOM 4382 C CA . PHE B 1 250 ? -2.213 5.98 8.039 1 98.75 250 PHE B CA 1
ATOM 4383 C C . PHE B 1 250 ? -1.151 7.07 7.93 1 98.75 250 PHE B C 1
ATOM 4385 O O . PHE B 1 250 ? -0.323 7.047 7.016 1 98.75 250 PHE B O 1
ATOM 4392 N N . PHE B 1 251 ? -1.189 8.062 8.844 1 98.38 251 PHE B N 1
ATOM 4393 C CA . PHE B 1 251 ? -0.312 9.227 8.789 1 98.38 251 PHE B CA 1
ATOM 4394 C C . PHE B 1 251 ? -0.08 9.797 10.188 1 98.38 251 PHE B C 1
ATOM 4396 O O . PHE B 1 251 ? 0.379 10.93 10.328 1 98.38 251 PHE B O 1
ATOM 4403 N N . GLY B 1 252 ? -0.457 9.031 11.211 1 94.06 252 GLY B N 1
ATOM 4404 C CA . GLY B 1 252 ? -0.289 9.477 12.586 1 94.06 252 GLY B CA 1
ATOM 4405 C C . GLY B 1 252 ? -0.024 8.344 13.555 1 94.06 252 GLY B C 1
ATOM 4406 O O . GLY B 1 252 ? -0.187 7.172 13.211 1 94.06 252 GLY B O 1
ATOM 4407 N N . GLY B 1 253 ? 0.408 8.711 14.773 1 92.25 253 GLY B N 1
ATOM 4408 C CA . GLY B 1 253 ? 0.754 7.738 15.797 1 92.25 253 GLY B CA 1
ATOM 4409 C C . GLY B 1 253 ? 0.597 8.273 17.203 1 92.25 253 GLY B C 1
ATOM 4410 O O . GLY B 1 253 ? 1.513 8.164 18.031 1 92.25 253 GLY B O 1
ATOM 4411 N N . LEU B 1 254 ? -0.558 8.867 17.406 1 91.56 254 LEU B N 1
ATOM 4412 C CA . LEU B 1 254 ? -0.83 9.477 18.719 1 91.56 254 LEU B CA 1
ATOM 4413 C C . LEU B 1 254 ? -0.729 8.438 19.828 1 91.56 254 LEU B C 1
ATOM 4415 O O . LEU B 1 254 ? -0.305 8.758 20.938 1 91.56 254 LEU B O 1
ATOM 4419 N N . THR B 1 255 ? -1.108 7.207 19.578 1 94 255 THR B N 1
ATOM 4420 C CA . THR B 1 255 ? -1.16 6.168 20.594 1 94 255 THR B CA 1
ATOM 4421 C C . THR B 1 255 ? -0.012 5.18 20.422 1 94 255 THR B C 1
ATOM 4423 O O . THR B 1 255 ? -0.074 4.051 20.906 1 94 255 THR B O 1
ATOM 4426 N N . GLY B 1 256 ? 0.958 5.559 19.656 1 94.81 256 GLY B N 1
ATOM 4427 C CA . GLY B 1 256 ? 2.119 4.715 19.422 1 94.81 256 GLY B CA 1
ATOM 4428 C C . GLY B 1 256 ? 2.35 4.406 17.953 1 94.81 256 GLY B C 1
ATOM 4429 O O . GLY B 1 256 ? 1.525 4.754 17.094 1 94.81 256 GLY B O 1
ATOM 4430 N N . SER B 1 257 ? 3.506 3.758 17.734 1 97.06 257 SER B N 1
ATOM 4431 C CA . SER B 1 257 ? 3.896 3.559 16.344 1 97.06 257 SER B CA 1
ATOM 4432 C C . SER B 1 257 ? 4.129 2.084 16.047 1 97.06 257 SER B C 1
ATOM 4434 O O . SER B 1 257 ? 4.543 1.729 14.938 1 97.06 257 SER B O 1
ATOM 4436 N N . ASP B 1 258 ? 3.865 1.269 16.969 1 97.69 258 ASP B N 1
ATOM 4437 C CA . ASP B 1 258 ? 4.086 -0.159 16.75 1 97.69 258 ASP B CA 1
ATOM 4438 C C . ASP B 1 258 ? 2.881 -0.804 16.062 1 97.69 258 ASP B C 1
ATOM 4440 O O . ASP B 1 258 ? 1.741 -0.613 16.5 1 97.69 258 ASP B O 1
ATOM 4444 N N . GLY B 1 259 ? 3.123 -1.552 15.016 1 97.81 259 GLY B N 1
ATOM 4445 C CA . GLY B 1 259 ? 2.096 -2.338 14.352 1 97.81 259 GLY B CA 1
ATOM 4446 C C . GLY B 1 259 ? 2.537 -3.756 14.039 1 97.81 259 GLY B C 1
ATOM 4447 O O . GLY B 1 259 ? 3.705 -3.994 13.727 1 97.81 259 GLY B O 1
ATOM 4448 N N . LYS B 1 260 ? 1.63 -4.672 14.156 1 97.88 260 LYS B N 1
ATOM 4449 C CA . LYS B 1 260 ? 1.845 -6.059 13.75 1 97.88 260 LYS B CA 1
ATOM 4450 C C . LYS B 1 260 ? 0.956 -6.426 12.562 1 97.88 260 LYS B C 1
ATOM 4452 O O . LYS B 1 260 ? -0.193 -5.984 12.484 1 97.88 260 LYS B O 1
ATOM 4457 N N . ILE B 1 261 ? 1.518 -7.191 11.695 1 98.19 261 ILE B N 1
ATOM 4458 C CA . ILE B 1 261 ? 0.699 -7.641 10.57 1 98.19 261 ILE B CA 1
ATOM 4459 C C . ILE B 1 261 ? 0.849 -9.148 10.398 1 98.19 261 ILE B C 1
ATOM 4461 O O . ILE B 1 261 ? 1.826 -9.742 10.859 1 98.19 261 ILE B O 1
ATOM 4465 N N . ASN B 1 262 ? -0.128 -9.758 9.891 1 98.62 262 ASN B N 1
ATOM 4466 C CA . ASN B 1 262 ? -0.078 -11.102 9.336 1 98.62 262 ASN B CA 1
ATOM 4467 C C . ASN B 1 262 ? 0.12 -11.078 7.82 1 98.62 262 ASN B C 1
ATOM 4469 O O . ASN B 1 262 ? -0.81 -10.766 7.074 1 98.62 262 ASN B O 1
ATOM 4473 N N . ILE B 1 263 ? 1.288 -11.438 7.391 1 98.44 263 ILE B N 1
ATOM 4474 C CA . ILE B 1 263 ? 1.721 -11.336 6.004 1 98.44 263 ILE B CA 1
ATOM 4475 C C . ILE B 1 263 ? 0.78 -12.141 5.109 1 98.44 263 ILE B C 1
ATOM 4477 O O . ILE B 1 263 ? 0.308 -11.641 4.082 1 98.44 263 ILE B O 1
ATOM 4481 N N . SER B 1 264 ? 0.419 -13.328 5.484 1 98 264 SER B N 1
ATOM 4482 C CA . SER B 1 264 ? -0.42 -14.211 4.684 1 98 264 SER B CA 1
ATOM 4483 C C . SER B 1 264 ? -1.842 -13.672 4.57 1 98 264 SER B C 1
ATOM 4485 O O . SER B 1 264 ? -2.463 -13.766 3.508 1 98 264 SER B O 1
ATOM 4487 N N . ALA B 1 265 ? -2.334 -13.109 5.684 1 98.19 265 ALA B N 1
ATOM 4488 C CA . ALA B 1 265 ? -3.676 -12.531 5.652 1 98.19 265 ALA B CA 1
ATOM 4489 C C . ALA B 1 265 ? -3.74 -11.352 4.688 1 98.19 265 ALA B C 1
ATOM 4491 O O . ALA B 1 265 ? -4.691 -11.227 3.912 1 98.19 265 ALA B O 1
ATOM 4492 N N . LEU B 1 266 ? -2.717 -10.531 4.707 1 98.69 266 LEU B N 1
ATOM 4493 C CA . LEU B 1 266 ? -2.699 -9.328 3.875 1 98.69 266 LEU B CA 1
ATOM 4494 C C . LEU B 1 266 ? -2.648 -9.703 2.396 1 98.69 266 LEU B C 1
ATOM 4496 O O . LEU B 1 266 ? -3.449 -9.203 1.601 1 98.69 266 LEU B O 1
ATOM 4500 N N . TYR B 1 267 ? -1.695 -10.609 1.992 1 98.56 267 TYR B N 1
ATOM 4501 C CA . TYR B 1 267 ? -1.595 -10.867 0.56 1 98.56 267 TYR B CA 1
ATOM 4502 C C . TYR B 1 267 ? -2.748 -11.742 0.082 1 98.56 267 TYR B C 1
ATOM 4504 O O . TYR B 1 267 ? -3.188 -11.625 -1.064 1 98.56 267 TYR B O 1
ATOM 4512 N N . GLY B 1 268 ? -3.291 -12.625 0.955 1 98.12 268 GLY B N 1
ATOM 4513 C CA . GLY B 1 268 ? -4.449 -13.422 0.582 1 98.12 268 GLY B CA 1
ATOM 4514 C C . GLY B 1 268 ? -5.676 -12.586 0.27 1 98.12 268 GLY B C 1
ATOM 4515 O O . GLY B 1 268 ? -6.508 -12.977 -0.548 1 98.12 268 GLY B O 1
ATOM 4516 N N . LYS B 1 269 ? -5.727 -11.414 0.922 1 98.56 269 LYS B N 1
ATOM 4517 C CA . LYS B 1 269 ? -6.867 -10.523 0.728 1 98.56 269 LYS B CA 1
ATOM 4518 C C . LYS B 1 269 ? -6.52 -9.383 -0.22 1 98.56 269 LYS B C 1
ATOM 4520 O O . LYS B 1 269 ? -7.336 -8.484 -0.452 1 98.56 269 LYS B O 1
ATOM 4525 N N . HIS B 1 270 ? -5.285 -9.414 -0.752 1 98.81 270 HIS B N 1
ATOM 4526 C CA . HIS B 1 270 ? -4.852 -8.383 -1.684 1 98.81 270 HIS B CA 1
ATOM 4527 C C . HIS B 1 270 ? -5 -6.992 -1.073 1 98.81 270 HIS B C 1
ATOM 4529 O O . HIS B 1 270 ? -5.531 -6.082 -1.715 1 98.81 270 HIS B O 1
ATOM 4535 N N . GLN B 1 271 ? -4.559 -6.859 0.181 1 98.94 271 GLN B N 1
ATOM 4536 C CA . GLN B 1 271 ? -4.715 -5.609 0.914 1 98.94 271 GLN B CA 1
ATOM 4537 C C . GLN B 1 271 ? -3.443 -4.766 0.839 1 98.94 271 GLN B C 1
ATOM 4539 O O . GLN B 1 271 ? -2.346 -5.301 0.666 1 98.94 271 GLN B O 1
ATOM 4544 N N . LYS B 1 272 ? -3.609 -3.471 0.957 1 98.88 272 LYS B N 1
ATOM 4545 C CA . LYS B 1 272 ? -2.5 -2.523 0.905 1 98.88 272 LYS B CA 1
ATOM 4546 C C . LYS B 1 272 ? -2.465 -1.651 2.156 1 98.88 272 LYS B C 1
ATOM 4548 O O . LYS B 1 272 ? -3.508 -1.203 2.639 1 98.88 272 LYS B O 1
ATOM 4553 N N . LEU B 1 273 ? -1.305 -1.48 2.719 1 98.94 273 LEU B N 1
ATOM 4554 C CA . LEU B 1 273 ? -1.022 -0.516 3.777 1 98.94 273 LEU B CA 1
ATOM 4555 C C . LEU B 1 273 ? -0.237 0.673 3.232 1 98.94 273 LEU B C 1
ATOM 4557 O O . LEU B 1 273 ? 0.853 0.503 2.682 1 98.94 273 LEU B O 1
ATOM 4561 N N . ILE B 1 274 ? -0.792 1.882 3.449 1 98.94 274 ILE B N 1
ATOM 4562 C CA . ILE B 1 274 ? -0.252 3.064 2.785 1 98.94 274 ILE B CA 1
ATOM 4563 C C . ILE B 1 274 ? 0.1 4.125 3.826 1 98.94 274 ILE B C 1
ATOM 4565 O O . ILE B 1 274 ? -0.789 4.73 4.43 1 98.94 274 ILE B O 1
ATOM 4569 N N . GLY B 1 275 ? 1.378 4.316 4.031 1 98.88 275 GLY B N 1
ATOM 4570 C CA . GLY B 1 275 ? 1.819 5.445 4.832 1 98.88 275 GLY B CA 1
ATOM 4571 C C . GLY B 1 275 ? 1.935 6.734 4.035 1 98.88 275 GLY B C 1
ATOM 4572 O O . GLY B 1 275 ? 2.562 6.758 2.975 1 98.88 275 GLY B O 1
ATOM 4573 N N . THR B 1 276 ? 1.32 7.816 4.559 1 98.81 276 THR B N 1
ATOM 4574 C CA . THR B 1 276 ? 1.396 9.086 3.842 1 98.81 276 THR B CA 1
ATOM 4575 C C . THR B 1 276 ? 1.768 10.219 4.793 1 98.81 276 THR B C 1
ATOM 4577 O O . THR B 1 276 ? 1.638 10.086 6.012 1 98.81 276 THR B O 1
ATOM 4580 N N . THR B 1 277 ? 2.254 11.305 4.262 1 98.44 277 THR B N 1
ATOM 4581 C CA . THR B 1 277 ? 2.58 12.5 5.035 1 98.44 277 THR B CA 1
ATOM 4582 C C . THR B 1 277 ? 2.322 13.766 4.219 1 98.44 277 THR B C 1
ATOM 4584 O O . THR B 1 277 ? 2.568 13.789 3.01 1 98.44 277 THR B O 1
ATOM 4587 N N . GLY B 1 278 ? 1.751 14.734 4.867 1 97.94 278 GLY B N 1
ATOM 4588 C CA . GLY B 1 278 ? 1.566 16.047 4.27 1 97.94 278 GLY B CA 1
ATOM 4589 C C . GLY B 1 278 ? 0.635 16.031 3.072 1 97.94 278 GLY B C 1
ATOM 4590 O O . GLY B 1 278 ? -0.502 15.57 3.168 1 97.94 278 GLY B O 1
ATOM 4591 N N . GLY B 1 279 ? 0.986 16.641 2.027 1 98.56 279 GLY B N 1
ATOM 4592 C CA . GLY B 1 279 ? 0.329 16.828 0.744 1 98.56 279 GLY B CA 1
ATOM 4593 C C . GLY B 1 279 ? 1.081 17.781 -0.175 1 98.56 279 GLY B C 1
ATOM 4594 O O . GLY B 1 279 ? 2.121 18.328 0.201 1 98.56 279 GLY B O 1
ATOM 4595 N N . SER B 1 280 ? 0.637 17.906 -1.37 1 98.62 280 SER B N 1
ATOM 4596 C CA . SER B 1 280 ? 1.337 18.703 -2.367 1 98.62 280 SER B CA 1
ATOM 4597 C C . SER B 1 280 ? 0.793 20.125 -2.408 1 98.62 280 SER B C 1
ATOM 4599 O O . SER B 1 280 ? -0.279 20.406 -1.867 1 98.62 280 SER B O 1
ATOM 4601 N N . ARG B 1 281 ? 1.551 21 -3.014 1 98.5 281 ARG B N 1
ATOM 4602 C CA . ARG B 1 281 ? 1.084 22.359 -3.23 1 98.5 281 ARG B CA 1
ATOM 4603 C C . ARG B 1 281 ? -0.132 22.391 -4.152 1 98.5 281 ARG B C 1
ATOM 4605 O O . ARG B 1 281 ? -1.053 23.188 -3.951 1 98.5 281 ARG B O 1
ATOM 4612 N N . LYS B 1 282 ? -0.131 21.5 -5.141 1 98.56 282 LYS B N 1
ATOM 4613 C CA . LYS B 1 282 ? -1.301 21.406 -6.008 1 98.56 282 LYS B CA 1
ATOM 4614 C C . LYS B 1 282 ? -2.553 21.062 -5.207 1 98.56 282 LYS B C 1
ATOM 4616 O O . LYS B 1 282 ? -3.623 21.625 -5.449 1 98.56 282 LYS B O 1
ATOM 4621 N N . GLU B 1 283 ? -2.354 20.219 -4.273 1 98.75 283 GLU B N 1
ATOM 4622 C CA . GLU B 1 283 ? -3.484 19.797 -3.451 1 98.75 283 GLU B CA 1
ATOM 4623 C C . GLU B 1 283 ? -3.961 20.922 -2.541 1 98.75 283 GLU B C 1
ATOM 4625 O O . GLU B 1 283 ? -5.145 21.016 -2.217 1 98.75 283 GLU B O 1
ATOM 4630 N N . MET B 1 284 ? -3.107 21.812 -2.135 1 98.62 284 MET B N 1
ATOM 4631 C CA . MET B 1 284 ? -3.521 23 -1.395 1 98.62 284 MET B CA 1
ATOM 4632 C C . MET B 1 284 ? -4.48 23.844 -2.221 1 98.62 284 MET B C 1
ATOM 4634 O O . MET B 1 284 ? -5.504 24.312 -1.713 1 98.62 284 MET B O 1
ATOM 4638 N N . VAL B 1 285 ? -4.145 24 -3.484 1 98.38 285 VAL B N 1
ATOM 4639 C CA . VAL B 1 285 ? -4.992 24.781 -4.387 1 98.38 285 VAL B CA 1
ATOM 4640 C C . VAL B 1 285 ? -6.355 24.109 -4.52 1 98.38 285 VAL B C 1
ATOM 4642 O O . VAL B 1 285 ? -7.395 24.766 -4.43 1 98.38 285 VAL B O 1
ATOM 4645 N N . GLU B 1 286 ? -6.328 22.781 -4.688 1 98.56 286 GLU B N 1
ATOM 4646 C CA . GLU B 1 286 ? -7.574 22.031 -4.801 1 98.56 286 GLU B CA 1
ATOM 4647 C C . GLU B 1 286 ? -8.414 22.156 -3.535 1 98.56 286 GLU B C 1
ATOM 4649 O O . GLU B 1 286 ? -9.641 22.312 -3.609 1 98.56 286 GLU B O 1
ATOM 4654 N N . LEU B 1 287 ? -7.75 22.141 -2.428 1 98.12 287 LEU B N 1
ATOM 4655 C CA . LEU B 1 287 ? -8.438 22.172 -1.14 1 98.12 287 LEU B CA 1
ATOM 4656 C C . LEU B 1 287 ? -9.141 23.5 -0.929 1 98.12 287 LEU B C 1
ATOM 4658 O O . LEU B 1 287 ? -10.234 23.547 -0.352 1 98.12 287 LEU B O 1
ATOM 4662 N N . ILE B 1 288 ? -8.492 24.562 -1.329 1 98.31 288 ILE B N 1
ATOM 4663 C CA . ILE B 1 288 ? -9.078 25.891 -1.177 1 98.31 288 ILE B CA 1
ATOM 4664 C C . ILE B 1 288 ? -10.422 25.953 -1.907 1 98.31 288 ILE B C 1
ATOM 4666 O O . ILE B 1 288 ? -11.375 26.547 -1.412 1 98.31 288 ILE B O 1
ATOM 4670 N N . SER B 1 289 ? -10.445 25.25 -3.02 1 97.69 289 SER B N 1
ATOM 4671 C CA . SER B 1 289 ? -11.688 25.188 -3.783 1 97.69 289 SER B CA 1
ATOM 4672 C C . SER B 1 289 ? -12.672 24.203 -3.158 1 97.69 289 SER B C 1
ATOM 4674 O O . SER B 1 289 ? -13.859 24.5 -3.047 1 97.69 289 SER B O 1
ATOM 4676 N N . LEU B 1 290 ? -12.227 23.125 -2.689 1 98.19 290 LEU B N 1
ATOM 4677 C CA . LEU B 1 290 ? -13.07 22.047 -2.184 1 98.19 290 LEU B CA 1
ATOM 4678 C C . LEU B 1 290 ? -13.656 22.406 -0.822 1 98.19 290 LEU B C 1
ATOM 4680 O O . LEU B 1 290 ? -14.742 21.938 -0.462 1 98.19 290 LEU B O 1
ATOM 4684 N N . CYS B 1 291 ? -12.992 23.312 -0.073 1 98.44 291 CYS B N 1
ATOM 4685 C CA . CYS B 1 291 ? -13.367 23.531 1.316 1 98.44 291 CYS B CA 1
ATOM 4686 C C . CYS B 1 291 ? -14.172 24.812 1.464 1 98.44 291 CYS B C 1
ATOM 4688 O O . CYS B 1 291 ? -14.266 25.375 2.559 1 98.44 291 CYS B O 1
ATOM 4690 N N . LYS B 1 292 ? -14.727 25.266 0.378 1 97.44 292 LYS B N 1
ATOM 4691 C CA . LYS B 1 292 ? -15.602 26.438 0.438 1 97.44 292 LYS B CA 1
ATOM 4692 C C . LYS B 1 292 ? -16.781 26.203 1.37 1 97.44 292 LYS B C 1
ATOM 4694 O O . LYS B 1 292 ? -17.312 27.141 1.968 1 97.44 292 LYS B O 1
ATOM 4699 N N . ASP B 1 293 ? -17.188 24.906 1.513 1 97.5 293 ASP B N 1
ATOM 4700 C CA . ASP B 1 293 ? -18.328 24.578 2.373 1 97.5 293 ASP B CA 1
ATOM 4701 C C . ASP B 1 293 ? -17.922 23.594 3.463 1 97.5 293 ASP B C 1
ATOM 4703 O O . ASP B 1 293 ? -18.766 22.906 4.031 1 97.5 293 ASP B O 1
ATOM 4707 N N . CYS B 1 294 ? -16.625 23.453 3.674 1 98.19 294 CYS B N 1
ATOM 4708 C CA . CYS B 1 294 ? -16.172 22.625 4.785 1 98.19 294 CYS B CA 1
ATOM 4709 C C . CYS B 1 294 ? -16.484 23.297 6.121 1 98.19 294 CYS B C 1
ATOM 4711 O O . CYS B 1 294 ? -16.625 24.516 6.191 1 98.19 294 CYS B O 1
ATOM 4713 N N . LYS B 1 295 ? -16.594 22.438 7.074 1 97.81 295 LYS B N 1
ATOM 4714 C CA . LYS B 1 295 ? -16.844 22.906 8.43 1 97.81 295 LYS B CA 1
ATOM 4715 C C . LYS B 1 295 ? -15.758 22.438 9.391 1 97.81 295 LYS B C 1
ATOM 4717 O O . LYS B 1 295 ? -15.062 21.453 9.109 1 97.81 295 LYS B O 1
ATOM 4722 N N . VAL B 1 296 ? -15.602 23.203 10.414 1 97.69 296 VAL B N 1
ATOM 4723 C CA . VAL B 1 296 ? -14.672 22.844 11.477 1 97.69 296 VAL B CA 1
ATOM 4724 C C . VAL B 1 296 ? -15.383 22.891 12.828 1 97.69 296 VAL B C 1
ATOM 4726 O O . VAL B 1 296 ? -16.016 23.891 13.172 1 97.69 296 VAL B O 1
ATOM 4729 N N . LYS B 1 297 ? -15.383 21.734 13.5 1 98.12 297 LYS B N 1
ATOM 4730 C CA . LYS B 1 297 ? -15.758 21.766 14.906 1 98.12 297 LYS B CA 1
ATOM 4731 C C . LYS B 1 297 ? -14.594 22.25 15.773 1 98.12 297 LYS B C 1
ATOM 4733 O O . LYS B 1 297 ? -13.562 21.578 15.859 1 98.12 297 LYS B O 1
ATOM 4738 N N . VAL B 1 298 ? -14.773 23.438 16.344 1 98.06 298 VAL B N 1
ATOM 4739 C CA . VAL B 1 298 ? -13.734 24.031 17.203 1 98.06 298 VAL B CA 1
ATOM 4740 C C . VAL B 1 298 ? -14.047 23.734 18.656 1 98.06 298 VAL B C 1
ATOM 4742 O O . VAL B 1 298 ? -15.156 24 19.125 1 98.06 298 VAL B O 1
ATOM 4745 N N . SER B 1 299 ? -13.102 23.141 19.328 1 97.69 299 SER B N 1
ATOM 4746 C CA . SER B 1 299 ? -13.305 22.875 20.75 1 97.69 299 SER B CA 1
ATOM 4747 C C . SER B 1 299 ? -13.156 24.156 21.578 1 97.69 299 SER B C 1
ATOM 4749 O O . SER B 1 299 ? -13.961 24.406 22.469 1 97.69 299 SER B O 1
ATOM 4751 N N . LYS B 1 300 ? -12.055 24.891 21.297 1 97.94 300 LYS B N 1
ATOM 4752 C CA . LYS B 1 300 ? -11.75 26.141 22 1 97.94 300 LYS B CA 1
ATOM 4753 C C . LYS B 1 300 ? -10.781 27 21.203 1 97.94 300 LYS B C 1
ATOM 4755 O O . LYS B 1 300 ? -9.867 26.484 20.562 1 97.94 300 LYS B O 1
ATOM 4760 N N . VAL B 1 301 ? -11.039 28.328 21.219 1 98.5 301 VAL B N 1
ATOM 4761 C CA . VAL B 1 301 ? -10.078 29.281 20.688 1 98.5 301 VAL B CA 1
ATOM 4762 C C . VAL B 1 301 ? -9.273 29.906 21.828 1 98.5 301 VAL B C 1
ATOM 4764 O O . VAL B 1 301 ? -9.844 30.562 22.703 1 98.5 301 VAL B O 1
ATOM 4767 N N . TYR B 1 302 ? -8.055 29.656 21.844 1 98.69 302 TYR B N 1
ATOM 4768 C CA . TYR B 1 302 ? -7.141 30.188 22.844 1 98.69 302 TYR B CA 1
ATOM 4769 C C . TYR B 1 302 ? -6.461 31.453 22.344 1 98.69 302 TYR B C 1
ATOM 4771 O O . TYR B 1 302 ? -6.309 31.641 21.141 1 98.69 302 TYR B O 1
ATOM 4779 N N . ASN B 1 303 ? -6.098 32.281 23.297 1 98.5 303 ASN B N 1
ATOM 4780 C CA . ASN B 1 303 ? -5.164 33.344 22.953 1 98.5 303 ASN B CA 1
ATOM 4781 C C . ASN B 1 303 ? -3.727 32.844 22.906 1 98.5 303 ASN B C 1
ATOM 4783 O O . ASN B 1 303 ? -3.41 31.812 23.484 1 98.5 303 ASN B O 1
ATOM 4787 N N . LEU B 1 304 ? -2.906 33.594 22.219 1 98.56 304 LEU B N 1
ATOM 4788 C CA . LEU B 1 304 ? -1.511 33.188 22.062 1 98.56 304 LEU B CA 1
ATOM 4789 C C . LEU B 1 304 ? -0.869 32.938 23.422 1 98.56 304 LEU B C 1
ATOM 4791 O O . LEU B 1 304 ? -0.139 31.969 23.609 1 98.56 304 LEU B O 1
ATOM 4795 N N . GLU B 1 305 ? -1.177 33.781 24.406 1 98 305 GLU B N 1
ATOM 4796 C CA . GLU B 1 305 ? -0.572 33.656 25.734 1 98 305 GLU B CA 1
ATOM 4797 C C . GLU B 1 305 ? -1 32.375 26.438 1 98 305 GLU B C 1
ATOM 4799 O O . GLU B 1 305 ? -0.33 31.922 27.359 1 98 305 GLU B O 1
ATOM 4804 N N . ASP B 1 306 ? -2.119 31.766 25.984 1 97.75 306 ASP B N 1
ATOM 4805 C CA . ASP B 1 306 ? -2.637 30.531 26.562 1 97.75 306 ASP B CA 1
ATOM 4806 C C . ASP B 1 306 ? -2.242 29.328 25.719 1 97.75 306 ASP B C 1
ATOM 4808 O O . ASP B 1 306 ? -2.869 28.266 25.812 1 97.75 306 ASP B O 1
ATOM 4812 N N . GLY B 1 307 ? -1.259 29.547 24.859 1 97.25 307 GLY B N 1
ATOM 4813 C CA . GLY B 1 307 ? -0.864 28.5 23.922 1 97.25 307 GLY B CA 1
ATOM 4814 C C . GLY B 1 307 ? -0.416 27.219 24.594 1 97.25 307 GLY B C 1
ATOM 4815 O O . GLY B 1 307 ? -0.609 26.125 24.062 1 97.25 307 GLY B O 1
ATOM 4816 N N . LYS B 1 308 ? 0.144 27.344 25.781 1 97.19 308 LYS B N 1
ATOM 4817 C CA . LYS B 1 308 ? 0.548 26.156 26.531 1 97.19 308 LYS B CA 1
ATOM 4818 C C . LYS B 1 308 ? -0.651 25.266 26.844 1 97.19 308 LYS B C 1
ATOM 4820 O O . LYS B 1 308 ? -0.571 24.047 26.719 1 97.19 308 LYS B O 1
ATOM 4825 N N . GLU B 1 309 ? -1.691 25.859 27.266 1 97.44 309 GLU B N 1
ATOM 4826 C CA . GLU B 1 309 ? -2.918 25.125 27.547 1 97.44 309 GLU B CA 1
ATOM 4827 C C . GLU B 1 309 ? -3.498 24.5 26.281 1 97.44 309 GLU B C 1
ATOM 4829 O O . GLU B 1 309 ? -4.035 23.391 26.312 1 97.44 309 GLU B O 1
ATOM 4834 N N . ALA B 1 310 ? -3.43 25.25 25.219 1 98.06 310 ALA B N 1
ATOM 4835 C CA . ALA B 1 310 ? -3.908 24.734 23.938 1 98.06 310 ALA B CA 1
ATOM 4836 C C . ALA B 1 310 ? -3.164 23.453 23.547 1 98.06 310 ALA B C 1
ATOM 4838 O O . ALA B 1 310 ? -3.781 22.469 23.156 1 98.06 310 ALA B O 1
ATOM 4839 N N . LEU B 1 311 ? -1.833 23.453 23.703 1 98.06 311 LEU B N 1
ATOM 4840 C CA . LEU B 1 311 ? -1.021 22.297 23.375 1 98.06 311 LEU B CA 1
ATOM 4841 C C . LEU B 1 311 ? -1.345 21.125 24.297 1 98.06 311 LEU B C 1
ATOM 4843 O O . LEU B 1 311 ? -1.455 19.984 23.844 1 98.06 311 LEU B O 1
ATOM 4847 N N . ALA B 1 312 ? -1.555 21.406 25.531 1 96.88 312 ALA B N 1
ATOM 4848 C CA . ALA B 1 312 ? -1.892 20.359 26.484 1 96.88 312 ALA B CA 1
ATOM 4849 C C . ALA B 1 312 ? -3.236 19.719 26.156 1 96.88 312 ALA B C 1
ATOM 4851 O O . ALA B 1 312 ? -3.441 18.531 26.406 1 96.88 312 ALA B O 1
ATOM 4852 N N . SER B 1 313 ? -4.098 20.469 25.578 1 96.06 313 SER B N 1
ATOM 4853 C CA . SER B 1 313 ? -5.453 20 25.312 1 96.06 313 SER B CA 1
ATOM 4854 C C . SER B 1 313 ? -5.465 18.922 24.234 1 96.06 313 SER B C 1
ATOM 4856 O O . SER B 1 313 ? -6.418 18.156 24.125 1 96.06 313 SER B O 1
ATOM 4858 N N . ILE B 1 314 ? -4.434 18.859 23.406 1 93.88 314 ILE B N 1
ATOM 4859 C CA . ILE B 1 314 ? -4.359 17.906 22.297 1 93.88 314 ILE B CA 1
ATOM 4860 C C . ILE B 1 314 ? -4.359 16.484 22.844 1 93.88 314 ILE B C 1
ATOM 4862 O O . ILE B 1 314 ? -4.867 15.562 22.203 1 93.88 314 ILE B O 1
ATOM 4866 N N . MET B 1 315 ? -3.893 16.297 24 1 89.75 315 MET B N 1
ATOM 4867 C CA . MET B 1 315 ? -3.732 14.969 24.578 1 89.75 315 MET B CA 1
ATOM 4868 C C . MET B 1 315 ? -4.926 14.617 25.469 1 89.75 315 MET B C 1
ATOM 4870 O O . MET B 1 315 ? -4.941 13.57 26.109 1 89.75 315 MET B O 1
ATOM 4874 N N . LYS B 1 316 ? -5.93 15.453 25.469 1 91.5 316 LYS B N 1
ATOM 4875 C CA . LYS B 1 316 ? -7.113 15.258 26.297 1 91.5 316 LYS B CA 1
ATOM 4876 C C . LYS B 1 316 ? -8.359 15.086 25.438 1 91.5 316 LYS B C 1
ATOM 4878 O O . LYS B 1 316 ? -8.328 15.328 24.234 1 91.5 316 LYS B O 1
ATOM 4883 N N . ASP B 1 317 ? -9.367 14.609 26.094 1 91.56 317 ASP B N 1
ATOM 4884 C CA . ASP B 1 317 ? -10.656 14.531 25.422 1 91.56 317 ASP B CA 1
ATOM 4885 C C . ASP B 1 317 ? -11.195 15.922 25.094 1 91.56 317 ASP B C 1
ATOM 4887 O O . ASP B 1 317 ? -11.148 16.828 25.938 1 91.56 317 ASP B O 1
ATOM 4891 N N . ARG B 1 318 ? -11.539 16.125 23.891 1 92.31 318 ARG B N 1
ATOM 4892 C CA . ARG B 1 318 ? -12.055 17.422 23.438 1 92.31 318 ARG B CA 1
ATOM 4893 C C . ARG B 1 318 ? -13.117 17.234 22.359 1 92.31 318 ARG B C 1
ATOM 4895 O O . ARG B 1 318 ? -13.164 16.203 21.688 1 92.31 318 ARG B O 1
ATOM 4902 N N . ASP B 1 319 ? -13.953 18.219 22.234 1 95.81 319 ASP B N 1
ATOM 4903 C CA . ASP B 1 319 ? -14.977 18.25 21.188 1 95.81 319 ASP B CA 1
ATOM 4904 C C . ASP B 1 319 ? -14.586 19.203 20.062 1 95.81 319 ASP B C 1
ATOM 4906 O O . ASP B 1 319 ? -15.094 20.328 19.984 1 95.81 319 ASP B O 1
ATOM 4910 N N . GLY B 1 320 ? -13.812 18.75 19.172 1 96.19 320 GLY B N 1
ATOM 4911 C CA . GLY B 1 320 ? -13.32 19.578 18.078 1 96.19 320 GLY B CA 1
ATOM 4912 C C . GLY B 1 320 ? -11.844 19.906 18.219 1 96.19 320 GLY B C 1
ATOM 4913 O O . GLY B 1 320 ? -11.156 19.375 19.078 1 96.19 320 GLY B O 1
ATOM 4914 N N . ARG B 1 321 ? -11.359 20.734 17.328 1 96.56 321 ARG B N 1
ATOM 4915 C CA . ARG B 1 321 ? -9.93 21.016 17.344 1 96.56 321 ARG B CA 1
ATOM 4916 C C . ARG B 1 321 ? -9.641 22.344 18.016 1 96.56 321 ARG B C 1
ATOM 4918 O O . ARG B 1 321 ? -10.43 23.281 17.922 1 96.56 321 ARG B O 1
ATOM 4925 N N . PRO B 1 322 ? -8.625 22.422 18.812 1 98.19 322 PRO B N 1
ATOM 4926 C CA . PRO B 1 322 ? -8.203 23.688 19.422 1 98.19 322 PRO B CA 1
ATOM 4927 C C . PRO B 1 322 ? -7.547 24.625 18.422 1 98.19 322 PRO B C 1
ATOM 4929 O O . PRO B 1 322 ? -6.82 24.188 17.531 1 98.19 322 PRO B O 1
ATOM 4932 N N . MET B 1 323 ? -7.816 25.906 18.547 1 98.5 323 MET B N 1
ATOM 4933 C CA . MET B 1 323 ? -7.234 26.969 17.734 1 98.5 323 MET B CA 1
ATOM 4934 C C . MET B 1 323 ? -6.562 28.031 18.609 1 98.5 323 MET B C 1
ATOM 4936 O O . MET B 1 323 ? -6.898 28.172 19.781 1 98.5 323 MET B O 1
ATOM 4940 N N . ILE B 1 324 ? -5.645 28.703 18.062 1 98.81 324 ILE B N 1
ATOM 4941 C CA . ILE B 1 324 ? -5.023 29.844 18.75 1 98.81 324 ILE B CA 1
ATOM 4942 C C . ILE B 1 324 ? -5.246 31.109 17.938 1 98.81 324 ILE B C 1
ATOM 4944 O O . ILE B 1 324 ? -4.836 31.203 16.781 1 98.81 324 ILE B O 1
ATOM 4948 N N . LYS B 1 325 ? -5.914 32.031 18.484 1 98.56 325 LYS B N 1
ATOM 4949 C CA . LYS B 1 325 ? -6.023 33.344 17.906 1 98.56 325 LYS B CA 1
ATOM 4950 C C . LYS B 1 325 ? -4.793 34.188 18.234 1 98.56 325 LYS B C 1
ATOM 4952 O O . LYS B 1 325 ? -4.441 34.375 19.406 1 98.56 325 LYS B O 1
ATOM 4957 N N . ILE B 1 326 ? -4.145 34.719 17.281 1 97.94 326 ILE B N 1
ATOM 4958 C CA . ILE B 1 326 ? -2.891 35.438 17.469 1 97.94 326 ILE B CA 1
ATOM 4959 C C . ILE B 1 326 ? -3.127 36.938 17.328 1 97.94 326 ILE B C 1
ATOM 4961 O O . ILE B 1 326 ? -2.672 37.719 18.156 1 97.94 326 ILE B O 1
ATOM 4965 N N . SER B 1 327 ? -3.773 37.344 16.281 1 92.06 327 SER B N 1
ATOM 4966 C CA . SER B 1 327 ? -4.16 38.719 16.078 1 92.06 327 SER B CA 1
ATOM 4967 C C . SER B 1 327 ? -5.559 38.844 15.484 1 92.06 327 SER B C 1
ATOM 4969 O O . SER B 1 327 ? -6.062 37.875 14.891 1 92.06 327 SER B O 1
#

Nearest PDB structures (foldseek):
  2dfv-assembly3_C  TM=8.902E-01  e=3.717E-26  Pyrococcus horikoshii OT3
  4ejm-assembly1_A  TM=8.858E-01  e=8.194E-26  Sinorhizobium meliloti 1021
  5kia-assembly1_A-2  TM=8.549E-01  e=1.180E-25  Burkholderia thailandensis E264
  2dq4-assembly1_A  TM=8.849E-01  e=1.119E-24  Thermus thermophilus
  4a2c-assembly1_B  TM=8.686E-01  e=2.787E-24  Escherichia coli K-12

Secondary structure (DSSP, 8-state):
-EEEEBSSSSGGG-EEEE-PPPP--TTEEEEEEEEEE--HHHHHHHHT---SSSSB---SEEEEEEEEE-TT--S--TT-EEEE--EE--S-SHHHHTT-GGG-TT-EETTTSS--SSBSEEEEEGGGEEE--S-HHHHTTIIIIIHHHHHHHHHTT--TT-EEEEETTTSHHHHHHHHHHHHTT-EEEEE-S-GGGGGT-SEEE-STTHHHHHHHHTTT--EEEEEE-S-GGGHHHHHHTEEEEEEEEE---TT-SEEEEEHHHHHHTT-EEEE--S--HHHHHHHHHHGGG----EEEEEEGGGHHHHHHHTTS--SSEEEEE--/-EEEEBSSSSGGG-EEEE-PPPP--TTEEEEEEEEEE--HHHHHHHHT---SSSSB---SEEEEEEEEE-TT--S--TT-EEEE--EE--S-SHHHHTT-GGG-TT-EETTTSS--SSBSEEEEEGGGEEE--S-HHHHTTIIIIIHHHHHHHHHTT--TT-EEEEETTTSHHHHHHHHHHHHTT-EEEEE-S-GGGGGT-SEEE-STTHHHHHHHHTTT--EEEEEE-S-GGGHHHHHHTEEEEEEEEE---TT-SEEEEEHHHHHHTT-EEEE--S--HHHHHHHHHHGGG----EEEEEEGGGHHHHHHHTTS--SSEEEEE--

pLDDT: mean 97.9, std 1.41, range [89.75, 98.94]

InterPro domains:
  IPR011032 GroES-like superfamily [SSF50129] (1-168)
  IPR013149 Alcohol dehydrogenase-like, C-terminal [PF00107] (174-291)
  IPR013154 Alcohol dehydrogenase-like, N-terminal [PF08240] (25-132)
  IPR020843 Enoylreductase domain [SM00829] (9-324)
  IPR036291 NAD(P)-binding domain superfamily [SSF51735] (137-298)
  IPR050129 Zinc-containing alcohol dehydrogenase [PTHR43401] (1-324)

Solvent-accessible surface area (backbone atoms only — not comparable to full-atom values): 32292 Å² total; per-residue (Å²): 70,52,30,36,33,27,78,50,68,29,67,88,45,54,39,67,45,78,44,84,68,75,75,67,52,49,52,15,26,32,26,41,24,30,32,24,34,64,52,68,67,37,40,42,39,39,49,60,48,83,62,32,57,77,70,28,26,40,28,48,15,33,16,26,30,30,66,43,68,21,85,69,47,76,92,70,52,64,71,41,35,30,29,34,52,39,49,38,56,75,66,70,46,76,36,25,69,69,56,35,33,60,61,23,88,80,40,46,43,37,26,33,68,32,60,26,38,41,23,40,56,38,57,46,54,51,91,33,55,40,80,56,91,61,60,66,70,52,43,12,31,38,49,45,30,35,30,32,26,51,37,42,43,56,74,64,60,69,40,49,86,33,38,38,36,29,41,47,21,58,40,62,35,22,44,36,34,32,43,53,42,41,73,51,45,23,46,28,35,28,37,39,89,58,69,75,48,51,81,41,28,80,36,72,36,42,74,94,51,34,60,63,51,44,26,61,77,44,75,64,52,34,20,42,30,32,36,37,51,39,24,30,84,46,43,67,60,51,57,72,37,45,18,72,62,9,33,39,34,33,66,39,42,80,60,34,38,60,41,77,46,51,47,55,61,34,8,75,33,31,23,33,42,38,22,33,58,51,42,29,70,69,52,49,58,51,43,62,64,69,46,74,79,60,80,69,60,63,49,46,78,32,46,54,81,42,42,63,58,52,46,57,45,68,81,45,92,64,66,31,34,42,32,31,42,54,93,69,53,31,36,33,28,80,50,69,27,68,87,45,54,39,68,45,79,44,83,68,74,76,65,52,49,52,14,27,34,26,40,24,28,32,24,35,62,51,69,66,38,39,42,40,40,50,61,48,83,64,33,57,77,71,28,24,40,27,49,15,33,16,26,29,30,66,42,69,20,84,69,48,76,91,70,52,65,72,41,38,30,30,33,52,39,50,38,56,76,67,70,47,75,36,26,68,69,54,36,35,61,60,21,88,82,40,46,43,39,24,35,69,33,60,26,38,41,24,38,56,39,55,46,53,52,91,34,54,41,79,55,91,61,60,67,69,50,43,12,32,38,48,44,31,35,29,31,26,52,38,43,43,57,74,64,60,69,39,50,85,31,36,38,36,30,40,45,20,60,40,63,34,23,45,36,35,32,43,51,41,42,75,50,45,22,46,30,35,28,38,39,87,60,69,76,47,52,82,42,28,80,37,72,36,42,73,93,52,32,62,62,51,44,26,59,79,41,75,63,53,35,20,43,31,33,38,39,50,39,24,31,83,48,41,67,60,51,57,71,37,43,17,70,62,9,34,39,33,33,64,40,42,80,59,34,36,60,43,77,45,50,48,57,62,34,8,76,34,31,22,32,43,37,21,31,61,51,42,31,70,68,52,50,58,50,43,62,63,68,44,74,80,59,81,71,61,64,49,45,79,30,46,53,82,44,42,64,60,51,45,58,45,68,81,45,93,65,67,31,35,42,33,30,41,55,94

Foldseek 3Di:
DWFWWAQDADLVRTATDDDDADDEEQQKWKWQFFKAFADLVQLCLRHPQAADDPRAGAGQFTWGFTCGHHNNYDPDDGGFIKTFQFKDADCPDPCNVVQNRCVHPPMGGHRGHHHHHLARMDMDGNLGIDGFDAPPVLRSLLNAQQQQLLQQCVVQVQALDFEEEEEVLQDSNNLNNLQVSVVRNHAYEYADPDPVSVVRHVYYDYPVCCLVVQCVVVVNQFGQEYEDAAEDVCQVVSVSRAGQLHEYEYEHHNPHHDDDDDPCVCVVSNYYYHYDHGHGPVVSVVCSVSCNPPDFFEQEEAESNCVSVLSVCNNDDTRTTYMYGYD/DWFWWAQDADLVRTATDDDDADDEEQQKWKWQFFKAFADLVQLCLRHPQAADDPRAGAGQFTWGFTCGHHNNYDPDDGGFIKTFQFKDADCPDPCNVVQNRCVHPPMGGHRGHHHHDLARMDMDGNLGIDGFDADPVLRSLLNAQQQQLLQQCVVQVQALDFEEEEEVLQDSNNLNNLQVSVVRNHAYEYADPDPVSVVRHVYYDYPVCCLVVQCVVVVNQFGQEYEDAAEDVCQVVSVSRAGQLHEYEYEHHNPHHDDDDDPCVCVVSNYYYHYDHGHGPVVSVVCSVSCNPPDFFEQEEAESNCVSVLSVCNNDDTRTTYMYGYD

Radius of gyration: 28.53 Å; Cα contacts (8 Å, |Δi|>4): 1752; chains: 2; bounding box: 49×89×61 Å

Sequence (654 aa):
MKALFFEKSGLNNLKFGDIKEPEIGAHDVLIRVKMAGVNPIDYFVVEGIPVKPLPHIPGAEIYGEIVKVGEHVKSVKPGDKVVVYNRVFDGECDFCLAGMEMLCRNGGIISVITNGGFSEYFAVPEKNVFKVNLPDEVAASLPVAALTSYHALKEANVKPTDVVVVFGASGNTGQFALQLARKMGATTIAVSRKQWVKDFADYVVDYENAENKIKDLTGGKLADVVINSVGTSIWDLSLKVLGVNGRLVFFGGLTGSDGKINISALYGKHQKLIGTTGGSRKEMVELISLCKDCKVKVSKVYNLEDGKEALASIMKDRDGRPMIKISMKALFFEKSGLNNLKFGDIKEPEIGAHDVLIRVKMAGVNPIDYFVVEGIPVKPLPHIPGAEIYGEIVKVGEHVKSVKPGDKVVVYNRVFDGECDFCLAGMEMLCRNGGIISVITNGGFSEYFAVPEKNVFKVNLPDEVAASLPVAALTSYHALKEANVKPTDVVVVFGASGNTGQFALQLARKMGATTIAVSRKQWVKDFADYVVDYENAENKIKDLTGGKLADVVINSVGTSIWDLSLKVLGVNGRLVFFGGLTGSDGKINISALYGKHQKLIGTTGGSRKEMVELISLCKDCKVKVSKVYNLEDGKEALASIMKDRDGRPMIKIS

Organism: Sulfolobus acidocaldarius (strain ATCC 33909 / DSM 639 / JCM 8929 / NBRC 15157 / NCIMB 11770) (NCBI:txid330779)